Protein 6KUX (pdb70)

Structure (mmCIF, N/CA/C/O backbone):
data_6KUX
#
_entry.id   6KUX
#
_cell.length_a   71.170
_cell.length_b   71.790
_cell.length_c   284.310
_cell.angle_alpha   90.00
_cell.angle_beta   90.00
_cell.angle_gamma   90.00
#
_symmetry.space_group_name_H-M   'C 2 2 21'
#
loop_
_entity.id
_entity.type
_entity.pdbx_description
1 polymer 'alpha2A adrenergic receptor'
2 non-polymer (8~{a}~{R},12~{a}~{S},13~{a}~{S})-12-ethylsulfonyl-3-methoxy-5,6,8,8~{a},9,10,11,12~{a},13,13~{a}-decahydroisoquinolino[2,1-g][1,6]naphthyridine
3 non-polymer DI(HYDROXYETHYL)ETHER
4 non-polymer 'OLEIC ACID'
5 non-polymer 'CITRATE ANION'
#
loop_
_atom_site.group_PDB
_atom_site.id
_atom_site.type_symbol
_atom_site.label_atom_id
_atom_site.label_alt_id
_atom_site.label_comp_id
_atom_site.label_asym_id
_atom_site.label_entity_id
_atom_site.label_seq_id
_atom_site.pdbx_PDB_ins_code
_atom_site.Cartn_x
_atom_site.Cartn_y
_atom_site.Cartn_z
_atom_site.occupancy
_atom_site.B_iso_or_equiv
_atom_site.auth_seq_id
_atom_site.auth_comp_id
_atom_site.auth_asym_id
_atom_site.auth_atom_id
_atom_site.pdbx_PDB_model_num
ATOM 1 N N . SER A 1 10 ? 13.830 -14.629 -7.818 1.00 209.82 29 SER A N 1
ATOM 2 C CA . SER A 1 10 ? 12.480 -15.139 -7.605 1.00 206.18 29 SER A CA 1
ATOM 3 C C . SER A 1 10 ? 12.329 -16.540 -8.186 1.00 201.60 29 SER A C 1
ATOM 4 O O . SER A 1 10 ? 11.448 -17.299 -7.782 1.00 206.65 29 SER A O 1
ATOM 7 N N . LEU A 1 11 ? 13.193 -16.878 -9.138 1.00 188.57 30 LEU A N 1
ATOM 8 C CA . LEU A 1 11 ? 13.175 -18.176 -9.791 1.00 185.31 30 LEU A CA 1
ATOM 9 C C . LEU A 1 11 ? 14.457 -18.935 -9.476 1.00 196.71 30 LEU A C 1
ATOM 10 O O . LEU A 1 11 ? 15.489 -18.343 -9.145 1.00 197.80 30 LEU A O 1
ATOM 12 N N . GLN A 1 12 ? 14.377 -20.264 -9.580 1.00 202.95 31 GLN A N 1
ATOM 13 C CA . GLN A 1 12 ? 15.551 -21.100 -9.347 1.00 207.01 31 GLN A CA 1
ATOM 14 C C . GLN A 1 12 ? 16.647 -20.792 -10.359 1.00 202.19 31 GLN A C 1
ATOM 15 O O . GLN A 1 12 ? 17.820 -20.641 -9.997 1.00 203.36 31 GLN A O 1
ATOM 17 N N . VAL A 1 13 ? 16.284 -20.697 -11.634 1.00 203.05 32 VAL A N 1
ATOM 18 C CA . VAL A 1 13 ? 17.203 -20.260 -12.676 1.00 206.98 32 VAL A CA 1
ATOM 19 C C . VAL A 1 13 ? 16.596 -19.047 -13.364 1.00 216.15 32 VAL A C 1
ATOM 20 O O . VAL A 1 13 ? 15.374 -18.930 -13.487 1.00 203.65 32 VAL A O 1
ATOM 24 N N . THR A 1 14 ? 17.451 -18.129 -13.780 1.00 232.68 33 THR A N 1
ATOM 25 C CA . THR A 1 14 ? 16.996 -16.861 -14.339 1.00 232.31 33 THR A CA 1
ATOM 26 C C . THR A 1 14 ? 17.607 -16.554 -15.698 1.00 219.49 33 THR A C 1
ATOM 27 O O . THR A 1 14 ? 16.911 -16.025 -16.570 1.00 222.65 33 THR A O 1
ATOM 31 N N . LEU A 1 15 ? 18.883 -16.888 -15.908 1.00 195.92 34 LEU A N 1
ATOM 32 C CA . LEU A 1 15 ? 19.536 -16.576 -17.176 1.00 190.91 34 LEU A CA 1
ATOM 33 C C . LEU A 1 15 ? 18.864 -17.277 -18.349 1.00 207.94 34 LEU A C 1
ATOM 34 O O . LEU A 1 15 ? 18.913 -16.778 -19.479 1.00 201.05 34 LEU A O 1
ATOM 36 N N . THR A 1 16 ? 18.232 -18.429 -18.107 1.00 227.43 35 THR A N 1
ATOM 37 C CA . THR A 1 16 ? 17.565 -19.145 -19.190 1.00 229.13 35 THR A CA 1
ATOM 38 C C . THR A 1 16 ? 16.345 -18.380 -19.689 1.00 222.87 35 THR A C 1
ATOM 39 O O . THR A 1 16 ? 16.109 -18.296 -20.900 1.00 220.18 35 THR A O 1
ATOM 43 N N . LEU A 1 17 ? 15.564 -17.809 -18.770 1.00 221.45 36 LEU A N 1
ATOM 44 C CA . LEU A 1 17 ? 14.338 -17.124 -19.164 1.00 211.47 36 LEU A CA 1
ATOM 45 C C . LEU A 1 17 ? 14.635 -15.811 -19.879 1.00 202.91 36 LEU A C 1
ATOM 46 O O . LEU A 1 17 ? 13.956 -15.464 -20.852 1.00 202.08 36 LEU A O 1
ATOM 51 N N . VAL A 1 18 ? 15.641 -15.066 -19.413 1.00 189.09 37 VAL A N 1
ATOM 52 C CA . VAL A 1 18 ? 15.959 -13.794 -20.054 1.00 173.93 37 VAL A CA 1
ATOM 53 C C . VAL A 1 18 ? 16.596 -14.022 -21.421 1.00 180.63 37 VAL A C 1
ATOM 54 O O . VAL A 1 18 ? 16.399 -13.224 -22.346 1.00 178.28 37 VAL A O 1
ATOM 58 N N . CYS A 1 19 ? 17.355 -15.110 -21.580 1.00 184.59 38 CYS A N 1
ATOM 59 C CA . CYS A 1 19 ? 17.873 -15.455 -22.900 1.00 182.09 38 CYS A CA 1
ATOM 60 C C . CYS A 1 19 ? 16.748 -15.899 -23.826 1.00 171.00 38 CYS A C 1
ATOM 61 O O . CYS A 1 19 ? 16.790 -15.635 -25.034 1.00 176.59 38 CYS A O 1
ATOM 64 N N . LEU A 1 20 ? 15.739 -16.578 -23.278 1.00 162.19 39 LEU A N 1
ATOM 65 C CA . LEU A 1 20 ? 14.562 -16.930 -24.066 1.00 161.36 39 LEU A CA 1
ATOM 66 C C . LEU A 1 20 ? 13.849 -15.676 -24.555 1.00 158.28 39 LEU A C 1
ATOM 67 O O . LEU A 1 20 ? 13.496 -15.566 -25.736 1.00 154.09 39 LEU A O 1
ATOM 72 N N . ALA A 1 21 ? 13.635 -14.711 -23.656 1.00 152.03 40 ALA A N 1
ATOM 73 C CA . ALA A 1 21 ? 12.922 -13.494 -24.028 1.00 148.44 40 ALA A CA 1
ATOM 74 C C . ALA A 1 21 ? 13.722 -12.660 -25.022 1.00 152.29 40 ALA A C 1
ATOM 75 O O . ALA A 1 21 ? 13.150 -12.071 -25.946 1.00 162.77 40 ALA A O 1
ATOM 77 N N . GLY A 1 22 ? 15.043 -12.591 -24.845 1.00 161.29 41 GLY A N 1
ATOM 78 C CA . GLY A 1 22 ? 15.870 -11.900 -25.821 1.00 180.17 41 GLY A CA 1
ATOM 79 C C . GLY A 1 22 ? 15.864 -12.591 -27.171 1.00 193.02 41 GLY A C 1
ATOM 80 O O . GLY A 1 22 ? 15.874 -11.933 -28.216 1.00 188.64 41 GLY A O 1
ATOM 81 N N . LEU A 1 23 ? 15.854 -13.926 -27.167 1.00 195.78 42 LEU A N 1
ATOM 82 C CA . LEU A 1 23 ? 15.668 -14.680 -28.403 1.00 192.90 42 LEU A CA 1
ATOM 83 C C . LEU A 1 23 ? 14.343 -14.321 -29.065 1.00 190.54 42 LEU A C 1
ATOM 84 O O . LEU A 1 23 ? 14.275 -14.142 -30.287 1.00 197.03 42 LEU A O 1
ATOM 89 N N . LEU A 1 24 ? 13.278 -14.208 -28.269 1.00 174.84 43 LEU A N 1
ATOM 90 C CA . LEU A 1 24 ? 11.968 -13.866 -28.813 1.00 166.25 43 LEU A CA 1
ATOM 91 C C . LEU A 1 24 ? 11.945 -12.440 -29.348 1.00 164.92 43 LEU A C 1
ATOM 92 O O . LEU A 1 24 ? 11.373 -12.180 -30.414 1.00 161.29 43 LEU A O 1
ATOM 97 N N . MET A 1 25 ? 12.569 -11.504 -28.630 1.00 167.39 44 MET A N 1
ATOM 98 C CA . MET A 1 25 ? 12.597 -10.119 -29.089 1.00 172.06 44 MET A CA 1
ATOM 99 C C . MET A 1 25 ? 13.426 -9.975 -30.360 1.00 180.96 44 MET A C 1
ATOM 100 O O . MET A 1 25 ? 13.076 -9.192 -31.251 1.00 176.15 44 MET A O 1
ATOM 102 N N . LEU A 1 26 ? 14.529 -10.720 -30.462 1.00 190.18 45 LEU A N 1
ATOM 103 C CA . LEU A 1 26 ? 15.343 -10.666 -31.673 1.00 191.54 45 LEU A CA 1
ATOM 104 C C . LEU A 1 26 ? 14.578 -11.209 -32.874 1.00 178.98 45 LEU A C 1
ATOM 105 O O . LEU A 1 26 ? 14.645 -10.639 -33.969 1.00 179.33 45 LEU A O 1
ATOM 110 N N . LEU A 1 27 ? 13.842 -12.309 -32.686 1.00 166.07 46 LEU A N 1
ATOM 111 C CA . LEU A 1 27 ? 13.045 -12.866 -33.775 1.00 159.09 46 LEU A CA 1
ATOM 112 C C . LEU A 1 27 ? 11.978 -11.883 -34.238 1.00 146.79 46 LEU A C 1
ATOM 113 O O . LEU A 1 27 ? 11.740 -11.734 -35.443 1.00 137.65 46 LEU A O 1
ATOM 118 N N . THR A 1 28 ? 11.325 -11.202 -33.293 1.00 142.57 47 THR A N 1
ATOM 119 C CA . THR A 1 28 ? 10.281 -10.247 -33.653 1.00 143.03 47 THR A CA 1
ATOM 120 C C . THR A 1 28 ? 10.859 -9.061 -34.417 1.00 153.87 47 THR A C 1
ATOM 121 O O . THR A 1 28 ? 10.364 -8.697 -35.491 1.00 162.45 47 THR A O 1
ATOM 125 N N . VAL A 1 29 ? 11.915 -8.450 -33.876 1.00 146.87 48 VAL A N 1
ATOM 126 C CA . VAL A 1 29 ? 12.516 -7.284 -34.518 1.00 141.86 48 VAL A CA 1
ATOM 127 C C . VAL A 1 29 ? 13.060 -7.653 -35.892 1.00 135.30 48 VAL A C 1
ATOM 128 O O . VAL A 1 29 ? 12.815 -6.957 -36.883 1.00 134.38 48 VAL A O 1
ATOM 132 N N . PHE A 1 30 ? 13.797 -8.764 -35.971 1.00 148.59 49 PHE A N 1
ATOM 133 C CA . PHE A 1 30 ? 14.430 -9.154 -37.228 1.00 152.39 49 PHE A CA 1
ATOM 134 C C . PHE A 1 30 ? 13.391 -9.466 -38.297 1.00 147.45 49 PHE A C 1
ATOM 135 O O . PHE A 1 30 ? 13.499 -9.005 -39.439 1.00 149.31 49 PHE A O 1
ATOM 143 N N . GLY A 1 31 ? 12.370 -10.248 -37.943 1.00 140.18 50 GLY A N 1
ATOM 144 C CA . GLY A 1 31 ? 11.375 -10.635 -38.928 1.00 136.70 50 GLY A CA 1
ATOM 145 C C . GLY A 1 31 ? 10.526 -9.470 -39.399 1.00 135.76 50 GLY A C 1
ATOM 146 O O . GLY A 1 31 ? 10.253 -9.335 -40.596 1.00 125.04 50 GLY A O 1
ATOM 147 N N . ASN A 1 32 ? 10.109 -8.606 -38.472 1.00 137.75 51 ASN A N 1
ATOM 148 C CA . ASN A 1 32 ? 9.214 -7.512 -38.839 1.00 133.46 51 ASN A CA 1
ATOM 149 C C . ASN A 1 32 ? 9.952 -6.405 -39.584 1.00 141.62 51 ASN A C 1
ATOM 150 O O . ASN A 1 32 ? 9.397 -5.800 -40.509 1.00 145.67 51 ASN A O 1
ATOM 155 N N . VAL A 1 33 ? 11.199 -6.117 -39.200 1.00 144.71 52 VAL A N 1
ATOM 156 C CA . VAL A 1 33 ? 11.966 -5.127 -39.950 1.00 142.98 52 VAL A CA 1
ATOM 157 C C . VAL A 1 33 ? 12.309 -5.666 -41.331 1.00 143.34 52 VAL A C 1
ATOM 158 O O . VAL A 1 33 ? 12.483 -4.895 -42.282 1.00 151.77 52 VAL A O 1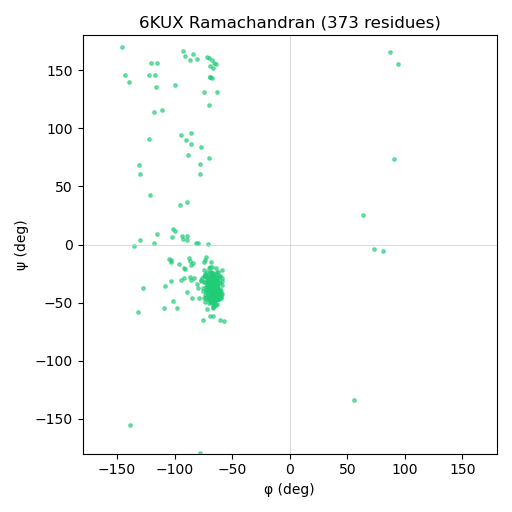
ATOM 162 N N . LEU A 1 34 ? 12.405 -6.991 -41.468 1.00 134.19 53 LEU A N 1
ATOM 163 C CA . LEU A 1 34 ? 12.613 -7.584 -42.783 1.00 130.76 53 LEU A CA 1
ATOM 164 C C . LEU A 1 34 ? 11.353 -7.478 -43.630 1.00 126.69 53 LEU A C 1
ATOM 165 O O . LEU A 1 34 ? 11.430 -7.282 -44.848 1.00 126.92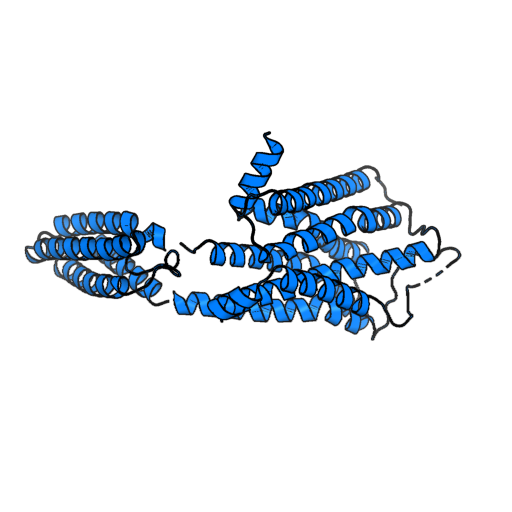 53 LEU A O 1
ATOM 170 N N . VAL A 1 35 ? 10.183 -7.599 -42.998 1.00 143.62 54 VAL A N 1
ATOM 171 C CA . VAL A 1 35 ? 8.922 -7.422 -43.715 1.00 157.10 54 VAL A CA 1
ATOM 172 C C . VAL A 1 35 ? 8.788 -5.983 -44.199 1.00 148.70 54 VAL A C 1
ATOM 173 O O . VAL A 1 35 ? 8.407 -5.729 -45.348 1.00 157.64 54 VAL A O 1
ATOM 177 N N . ILE A 1 36 ? 9.109 -5.021 -43.331 1.00 125.30 55 ILE A N 1
ATOM 178 C CA . ILE A 1 36 ? 8.965 -3.611 -43.687 1.00 124.21 55 ILE A CA 1
ATOM 179 C C . ILE A 1 36 ? 9.902 -3.251 -44.833 1.00 127.35 55 ILE A C 1
ATOM 180 O O . ILE A 1 36 ? 9.508 -2.582 -45.796 1.00 128.30 55 ILE A O 1
ATOM 185 N N . ILE A 1 37 ? 11.160 -3.690 -44.746 1.00 130.45 56 ILE A N 1
ATOM 186 C CA . ILE A 1 37 ? 12.120 -3.404 -45.809 1.00 133.89 56 ILE A CA 1
ATOM 187 C C . ILE A 1 37 ? 11.698 -4.083 -47.106 1.00 131.64 56 ILE A C 1
ATOM 188 O O . ILE A 1 37 ? 11.778 -3.489 -48.188 1.00 132.99 56 ILE A O 1
ATOM 193 N N . ALA A 1 38 ? 11.225 -5.329 -47.019 1.00 128.41 57 ALA A N 1
ATOM 194 C CA . ALA A 1 38 ? 10.829 -6.053 -48.223 1.00 126.40 57 ALA A CA 1
ATOM 195 C C . ALA A 1 38 ? 9.643 -5.387 -48.911 1.00 134.89 57 ALA A C 1
ATOM 196 O O . ALA A 1 38 ? 9.547 -5.394 -50.144 1.00 129.83 57 ALA A O 1
ATOM 198 N N . VAL A 1 39 ? 8.732 -4.801 -48.132 1.00 136.24 58 VAL A N 1
ATOM 199 C CA . VAL A 1 39 ? 7.553 -4.171 -48.720 1.00 134.25 58 VAL A CA 1
ATOM 200 C C . VAL A 1 39 ? 7.920 -2.842 -49.370 1.00 151.17 58 VAL A C 1
ATOM 201 O O . VAL A 1 39 ? 7.427 -2.509 -50.455 1.00 143.25 58 VAL A O 1
ATOM 205 N N . PHE A 1 40 ? 8.800 -2.071 -48.732 1.00 170.22 59 PHE A N 1
ATOM 206 C CA . PHE A 1 40 ? 9.101 -0.720 -49.186 1.00 188.85 59 PHE A CA 1
ATOM 207 C C . PHE A 1 40 ? 10.186 -0.653 -50.254 1.00 199.29 59 PHE A C 1
ATOM 208 O O . PHE A 1 40 ? 10.292 0.371 -50.938 1.00 203.23 59 PHE A O 1
ATOM 216 N N . THR A 1 41 ? 10.991 -1.702 -50.421 1.00 195.03 60 THR A N 1
ATOM 217 C CA . THR A 1 41 ? 12.116 -1.645 -51.347 1.00 186.38 60 THR A CA 1
ATOM 218 C C . THR A 1 41 ? 11.813 -2.225 -52.721 1.00 183.54 60 THR A C 1
ATOM 219 O O . THR A 1 41 ? 12.560 -1.948 -53.667 1.00 186.94 60 THR A O 1
ATOM 223 N N . SER A 1 42 ? 10.749 -3.010 -52.858 1.00 178.57 61 SER A N 1
ATOM 224 C CA . SER A 1 42 ? 10.459 -3.656 -54.130 1.00 178.93 61 SER A CA 1
ATOM 225 C C . SER A 1 42 ? 10.036 -2.630 -55.173 1.00 205.13 61 SER A C 1
ATOM 226 O O . SER A 1 42 ? 9.357 -1.647 -54.865 1.00 202.03 61 SER A O 1
ATOM 229 N N . ARG A 1 43 ? 10.444 -2.867 -56.420 1.00 235.82 62 ARG A N 1
ATOM 230 C CA . ARG A 1 43 ? 10.162 -1.945 -57.522 1.00 249.31 62 ARG A CA 1
ATOM 231 C C . ARG A 1 43 ? 8.787 -2.279 -58.086 1.00 252.16 62 ARG A C 1
ATOM 232 O O . ARG A 1 43 ? 8.654 -3.041 -59.040 1.00 255.87 62 ARG A O 1
ATOM 234 N N . ALA A 1 44 ? 7.754 -1.690 -57.482 1.00 244.36 63 ALA A N 1
ATOM 235 C CA . ALA A 1 44 ? 6.370 -1.848 -57.922 1.00 233.92 63 ALA A CA 1
ATOM 236 C C . ALA A 1 44 ? 5.888 -3.289 -57.790 1.00 227.54 63 ALA A C 1
ATOM 237 O O . ALA A 1 44 ? 4.980 -3.712 -58.511 1.00 236.44 63 ALA A O 1
ATOM 239 N N . LEU A 1 45 ? 6.496 -4.055 -56.881 1.00 211.56 64 LEU A N 1
ATOM 240 C CA . LEU A 1 45 ? 6.033 -5.403 -56.584 1.00 190.25 64 LEU A CA 1
ATOM 241 C C . LEU A 1 45 ? 5.024 -5.444 -55.446 1.00 162.59 64 LEU A C 1
ATOM 242 O O . LEU A 1 45 ? 4.271 -6.419 -55.341 1.00 155.87 64 LEU A O 1
ATOM 247 N N . LYS A 1 46 ? 4.989 -4.419 -54.598 1.00 125.88 65 LYS A N 1
ATOM 248 C CA . LYS A 1 46 ? 4.063 -4.356 -53.477 1.00 122.64 65 LYS A CA 1
ATOM 249 C C . LYS A 1 46 ? 3.107 -3.184 -53.651 1.00 130.53 65 LYS A C 1
ATOM 250 O O . LYS A 1 46 ? 3.521 -2.075 -54.009 1.00 114.44 65 LYS A O 1
ATOM 256 N N . ALA A 1 47 ? 1.822 -3.439 -53.391 1.00 130.83 66 ALA A N 1
ATOM 257 C CA . ALA A 1 47 ? 0.729 -2.506 -53.597 1.00 117.41 66 ALA A CA 1
ATOM 258 C C . ALA A 1 47 ? 0.476 -1.681 -52.339 1.00 124.93 66 ALA A C 1
ATOM 259 O O . ALA A 1 47 ? 0.931 -2.041 -51.248 1.00 131.98 66 ALA A O 1
ATOM 261 N N . PRO A 1 48 ? -0.231 -0.551 -52.461 1.00 131.06 67 PRO A N 1
ATOM 262 C CA . PRO A 1 48 ? -0.617 0.202 -51.255 1.00 136.94 67 PRO A CA 1
ATOM 263 C C . PRO A 1 48 ? -1.463 -0.598 -50.283 1.00 128.80 67 PRO A C 1
ATOM 264 O O . PRO A 1 48 ? -1.510 -0.247 -49.099 1.00 124.27 67 PRO A O 1
ATOM 268 N N . GLN A 1 49 ? -2.138 -1.656 -50.740 1.00 142.87 68 GLN A N 1
ATOM 269 C CA . GLN A 1 49 ? -2.923 -2.482 -49.831 1.00 143.15 68 GLN A CA 1
ATOM 270 C C . GLN A 1 49 ? -2.045 -3.264 -48.863 1.00 130.79 68 GLN A C 1
ATOM 271 O O . GLN A 1 49 ? -2.553 -3.782 -47.863 1.00 131.43 68 GLN A O 1
ATOM 277 N N . ASN A 1 50 ? -0.745 -3.353 -49.133 1.00 105.26 69 ASN A N 1
ATOM 278 C CA . ASN A 1 50 ? 0.211 -3.957 -48.214 1.00 104.32 69 ASN A CA 1
ATOM 279 C C . ASN A 1 50 ? 0.789 -2.956 -47.220 1.00 112.35 69 ASN A C 1
ATOM 280 O O . ASN A 1 50 ? 1.665 -3.325 -46.430 1.00 112.29 69 ASN A O 1
ATOM 285 N N . LEU A 1 51 ? 0.322 -1.703 -47.239 1.00 121.23 70 LEU A N 1
ATOM 286 C CA . LEU A 1 51 ? 0.773 -0.729 -46.249 1.00 132.72 70 LEU A CA 1
ATOM 287 C C . LEU A 1 51 ? 0.378 -1.146 -44.839 1.00 129.53 70 LEU A C 1
ATOM 288 O O . LEU A 1 51 ? 1.102 -0.855 -43.878 1.00 127.94 70 LEU A O 1
ATOM 293 N N . PHE A 1 52 ? -0.760 -1.830 -44.697 1.00 132.05 71 PHE A N 1
ATOM 294 C CA . PHE A 1 52 ? -1.151 -2.348 -43.390 1.00 122.39 71 PHE A CA 1
ATOM 295 C C . PHE A 1 52 ? -0.123 -3.336 -42.860 1.00 125.37 71 PHE A C 1
ATOM 296 O O . PHE A 1 52 ? 0.089 -3.424 -41.642 1.00 133.26 71 PHE A O 1
ATOM 304 N N . LEU A 1 53 ? 0.536 -4.076 -43.755 1.00 109.67 72 LEU A N 1
ATOM 305 C CA . LEU A 1 53 ? 1.482 -5.092 -43.311 1.00 107.28 72 LEU A CA 1
ATOM 306 C C . LEU A 1 53 ? 2.681 -4.478 -42.603 1.00 132.18 72 LEU A C 1
ATOM 307 O O . LEU A 1 53 ? 3.284 -5.124 -41.739 1.00 130.00 72 LEU A O 1
ATOM 312 N N . VAL A 1 54 ? 3.049 -3.245 -42.956 1.00 145.94 73 VAL A N 1
ATOM 313 C CA . VAL A 1 54 ? 4.166 -2.602 -42.271 1.00 151.76 73 VAL A CA 1
ATOM 314 C C . VAL A 1 54 ? 3.702 -1.957 -40.969 1.00 134.86 73 VAL A C 1
ATOM 315 O O . VAL A 1 54 ? 4.484 -1.848 -40.017 1.00 137.65 73 VAL A O 1
ATOM 319 N N . SER A 1 55 ? 2.437 -1.531 -40.898 1.00 115.25 74 SER A N 1
ATOM 320 C CA . SER A 1 55 ? 1.907 -0.989 -39.652 1.00 112.85 74 SER A CA 1
ATOM 321 C C . SER A 1 55 ? 1.743 -2.090 -38.616 1.00 116.70 74 SER A C 1
ATOM 322 O O . SER A 1 55 ? 2.142 -1.931 -37.456 1.00 119.14 74 SER A O 1
ATOM 325 N N . LEU A 1 56 ? 1.148 -3.216 -39.020 1.00 116.74 75 LEU A N 1
ATOM 326 C CA . LEU A 1 56 ? 1.100 -4.381 -38.146 1.00 107.23 75 LEU A CA 1
ATOM 327 C C . LEU A 1 56 ? 2.501 -4.838 -37.765 1.00 111.49 75 LEU A C 1
ATOM 328 O O . LEU A 1 56 ? 2.720 -5.293 -36.636 1.00 115.58 75 LEU A O 1
ATOM 333 N N . ALA A 1 57 ? 3.462 -4.707 -38.683 1.00 110.75 76 ALA A N 1
ATOM 334 C CA . ALA A 1 57 ? 4.843 -5.060 -38.372 1.00 116.24 76 ALA A CA 1
ATOM 335 C C . ALA A 1 57 ? 5.477 -4.039 -37.435 1.00 122.58 76 ALA A C 1
ATOM 336 O O . ALA A 1 57 ? 6.155 -4.406 -36.467 1.00 118.76 76 ALA A O 1
ATOM 338 N N . SER A 1 58 ? 5.273 -2.746 -37.709 1.00 131.90 77 SER A N 1
ATOM 339 C CA . SER A 1 58 ? 5.822 -1.714 -36.836 1.00 138.11 77 SER A CA 1
ATOM 340 C C . SER A 1 58 ? 5.240 -1.805 -35.432 1.00 139.94 77 SER A C 1
ATOM 341 O O . SER A 1 58 ? 5.895 -1.412 -34.461 1.00 147.87 77 SER A O 1
ATOM 344 N N . ALA A 1 59 ? 4.015 -2.319 -35.304 1.00 132.05 78 ALA A N 1
ATOM 345 C CA . ALA A 1 59 ? 3.444 -2.545 -33.981 1.00 124.31 78 ALA A CA 1
ATOM 346 C C . ALA A 1 59 ? 4.120 -3.719 -33.283 1.00 126.50 78 ALA A C 1
ATOM 347 O O . ALA A 1 59 ? 4.350 -3.675 -32.068 1.00 132.61 78 ALA A O 1
ATOM 349 N N . ASP A 1 60 ? 4.454 -4.772 -34.037 1.00 124.33 79 ASP A N 1
ATOM 350 C CA . ASP A 1 60 ? 5.119 -5.928 -33.444 1.00 132.99 79 ASP A CA 1
ATOM 351 C C . ASP A 1 60 ? 6.503 -5.560 -32.926 1.00 133.27 79 ASP A C 1
ATOM 352 O O . ASP A 1 60 ? 6.904 -5.998 -31.840 1.00 128.56 79 ASP A O 1
ATOM 357 N N . ILE A 1 61 ? 7.257 -4.769 -33.695 1.00 123.20 80 ILE A N 1
ATOM 358 C CA . ILE A 1 61 ? 8.549 -4.290 -33.212 1.00 127.44 80 ILE A CA 1
ATOM 359 C C . ILE A 1 61 ? 8.362 -3.438 -31.964 1.00 143.92 80 ILE A C 1
ATOM 360 O O . ILE A 1 61 ? 9.120 -3.554 -30.993 1.00 152.72 80 ILE A O 1
ATOM 365 N N . LEU A 1 62 ? 7.335 -2.585 -31.962 1.00 135.50 81 LEU A N 1
ATOM 366 C CA . LEU A 1 62 ? 7.067 -1.746 -30.799 1.00 129.36 81 LEU A CA 1
ATOM 367 C C . LEU A 1 62 ? 6.690 -2.574 -29.576 1.00 128.56 81 LEU A C 1
ATOM 368 O O . LEU A 1 62 ? 6.892 -2.126 -28.443 1.00 130.92 81 LEU A O 1
ATOM 373 N N . VAL A 1 63 ? 6.146 -3.780 -29.778 1.00 137.93 82 VAL A N 1
ATOM 374 C CA . VAL A 1 63 ? 5.784 -4.643 -28.653 1.00 137.45 82 VAL A CA 1
ATOM 375 C C . VAL A 1 63 ? 6.951 -5.499 -28.181 1.00 133.48 82 VAL A C 1
ATOM 376 O O . VAL A 1 63 ? 6.888 -6.064 -27.078 1.00 128.44 82 VAL A O 1
ATOM 380 N N . ALA A 1 64 ? 8.021 -5.596 -28.969 1.00 129.15 83 ALA A N 1
ATOM 381 C CA . ALA A 1 64 ? 9.211 -6.354 -28.607 1.00 132.03 83 ALA A CA 1
ATOM 382 C C . ALA A 1 64 ? 10.267 -5.524 -27.892 1.00 142.82 83 ALA A C 1
ATOM 383 O O . ALA A 1 64 ? 11.038 -6.076 -27.099 1.00 148.07 83 ALA A O 1
ATOM 385 N N . THR A 1 65 ? 10.337 -4.219 -28.154 1.00 149.49 84 THR A N 1
ATOM 386 C CA . THR A 1 65 ? 11.342 -3.376 -27.523 1.00 164.86 84 THR A CA 1
ATOM 387 C C . THR A 1 65 ? 10.784 -2.524 -26.397 1.00 164.03 84 THR A C 1
ATOM 388 O O . THR A 1 65 ? 11.565 -1.964 -25.618 1.00 162.07 84 THR A O 1
ATOM 392 N N . LEU A 1 66 ? 9.459 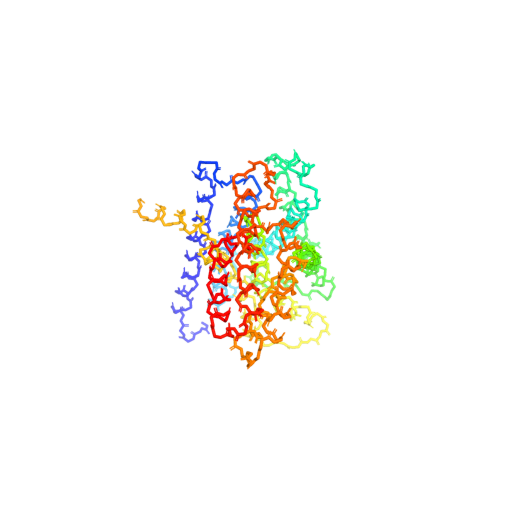-2.424 -26.286 1.00 157.74 85 LEU A N 1
ATOM 393 C CA . LEU A 1 66 ? 8.835 -1.504 -25.348 1.00 140.27 85 LEU A CA 1
ATOM 394 C C . LEU A 1 66 ? 7.764 -2.165 -24.489 1.00 141.46 85 LEU A C 1
ATOM 395 O O . LEU A 1 66 ? 7.103 -1.467 -23.712 1.00 138.50 85 LEU A O 1
ATOM 400 N N . VAL A 1 67 ? 7.561 -3.478 -24.605 1.00 162.34 86 VAL A N 1
ATOM 401 C CA . VAL A 1 67 ? 6.487 -4.139 -23.870 1.00 172.38 86 VAL A CA 1
ATOM 402 C C . VAL A 1 67 ? 6.994 -5.397 -23.174 1.00 180.40 86 VAL A C 1
ATOM 403 O O . VAL A 1 67 ? 6.884 -5.524 -21.949 1.00 187.30 86 VAL A O 1
ATOM 407 N N . ILE A 1 68 ? 7.546 -6.335 -23.939 1.00 178.00 87 ILE A N 1
ATOM 408 C CA . ILE A 1 68 ? 7.963 -7.624 -23.385 1.00 171.74 87 ILE A CA 1
ATOM 409 C C . ILE A 1 68 ? 9.184 -7.510 -22.468 1.00 168.93 87 ILE A C 1
ATOM 410 O O . ILE A 1 68 ? 9.281 -8.303 -21.519 1.00 181.08 87 ILE A O 1
ATOM 415 N N . PRO A 1 69 ? 10.129 -6.571 -22.655 1.00 154.86 88 PRO A N 1
ATOM 416 C CA . PRO A 1 69 ? 11.237 -6.514 -21.684 1.00 162.41 88 PRO A CA 1
ATOM 417 C C . PRO A 1 69 ? 10.791 -6.095 -20.295 1.00 167.30 88 PRO A C 1
ATOM 418 O O . PRO A 1 69 ? 11.297 -6.632 -19.301 1.00 161.37 88 PRO A O 1
ATOM 422 N N . PHE A 1 70 ? 9.857 -5.145 -20.194 1.00 166.35 89 PHE A N 1
ATOM 423 C CA . PHE A 1 70 ? 9.365 -4.735 -18.882 1.00 172.99 89 PHE A CA 1
ATOM 424 C C . PHE A 1 70 ? 8.626 -5.874 -18.191 1.00 182.25 89 PHE A C 1
ATOM 425 O O . PHE A 1 70 ? 8.775 -6.078 -16.981 1.00 199.71 89 PHE A O 1
ATOM 433 N N . SER A 1 71 ? 7.819 -6.625 -18.945 1.00 171.71 90 SER A N 1
ATOM 434 C CA . SER A 1 71 ? 7.119 -7.770 -18.369 1.00 168.68 90 SER A CA 1
ATOM 435 C C . SER A 1 71 ? 8.098 -8.859 -17.953 1.00 165.03 90 SER A C 1
ATOM 436 O O . SER A 1 71 ? 7.892 -9.532 -16.937 1.00 158.99 90 SER A O 1
ATOM 439 N N . LEU A 1 72 ? 9.161 -9.054 -18.737 1.00 163.49 91 LEU A N 1
ATOM 440 C CA . LEU A 1 72 ? 10.206 -9.996 -18.354 1.00 170.92 91 LEU A CA 1
ATOM 441 C C . LEU A 1 72 ? 10.832 -9.596 -17.024 1.00 184.61 91 LEU A C 1
ATOM 442 O O . LEU A 1 72 ? 11.020 -10.435 -16.137 1.00 181.13 91 LEU A O 1
ATOM 447 N N . ALA A 1 73 ? 11.160 -8.312 -16.869 1.00 195.77 92 ALA A N 1
ATOM 448 C CA . ALA A 1 73 ? 11.759 -7.845 -15.624 1.00 198.69 92 ALA A CA 1
ATOM 449 C C . ALA A 1 73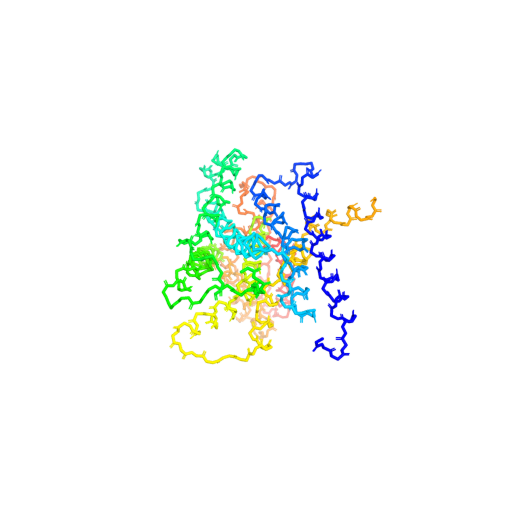 ? 10.805 -8.030 -14.451 1.00 184.98 92 ALA A C 1
ATOM 450 O O . ALA A 1 73 ? 11.200 -8.512 -13.385 1.00 194.09 92 ALA A O 1
ATOM 452 N N . ASN A 1 74 ? 9.533 -7.667 -14.636 1.00 166.02 93 ASN A N 1
ATOM 453 C CA . ASN A 1 74 ? 8.538 -7.845 -13.583 1.00 169.40 93 ASN A CA 1
ATOM 454 C C . ASN A 1 74 ? 8.315 -9.312 -13.236 1.00 166.67 93 ASN A C 1
ATOM 455 O O . ASN A 1 74 ? 7.819 -9.608 -12.143 1.00 166.91 93 ASN A O 1
ATOM 460 N N . GLU A 1 75 ? 8.676 -10.231 -14.132 1.00 155.11 94 GLU A N 1
ATOM 461 C CA . GLU A 1 75 ? 8.509 -11.659 -13.892 1.00 155.81 94 GLU A CA 1
ATOM 462 C C . GLU A 1 75 ? 9.677 -12.274 -13.133 1.00 166.45 94 GLU A C 1
ATOM 463 O O . GLU A 1 75 ? 9.476 -13.239 -12.384 1.00 164.44 94 GLU A O 1
ATOM 469 N N . VAL A 1 76 ? 10.886 -11.746 -13.296 1.00 185.56 95 VAL A N 1
ATOM 470 C CA . VAL A 1 76 ? 12.077 -12.327 -12.677 1.00 199.85 95 VAL A CA 1
ATOM 471 C C . VAL A 1 76 ? 12.507 -11.555 -11.434 1.00 214.59 95 VAL A C 1
ATOM 472 O O . VAL A 1 76 ? 12.752 -12.148 -10.383 1.00 217.13 95 VAL A O 1
ATOM 476 N N . MET A 1 77 ? 12.604 -10.230 -11.526 1.00 221.06 96 MET A N 1
ATOM 477 C CA . MET A 1 77 ? 13.072 -9.418 -10.412 1.00 223.12 96 MET A CA 1
ATOM 478 C C . MET A 1 77 ? 11.932 -8.885 -9.554 1.00 229.90 96 MET A C 1
ATOM 479 O O . MET A 1 77 ? 12.176 -8.089 -8.641 1.00 248.31 96 MET A O 1
ATOM 484 N N . GLY A 1 78 ? 10.702 -9.320 -9.812 1.00 221.81 97 GLY A N 1
ATOM 485 C CA . GLY A 1 78 ? 9.546 -8.785 -9.129 1.00 223.07 97 GLY A CA 1
ATOM 486 C C . GLY A 1 78 ? 9.003 -7.558 -9.834 1.00 226.23 97 GLY A C 1
ATOM 487 O O . GLY A 1 78 ? 9.646 -6.946 -10.687 1.00 214.59 97 GLY A O 1
ATOM 488 N N . TYR A 1 79 ? 7.781 -7.183 -9.461 1.00 238.82 98 TYR A N 1
ATOM 489 C CA . TYR A 1 79 ? 7.103 -6.062 -10.111 1.00 243.37 98 TYR A CA 1
ATOM 490 C C . TYR A 1 79 ? 7.645 -4.728 -9.591 1.00 242.39 98 TYR A C 1
ATOM 491 O O . TYR A 1 79 ? 6.931 -3.902 -9.026 1.00 253.78 98 TYR A O 1
ATOM 493 N N . TRP A 1 80 ? 8.947 -4.524 -9.802 1.00 226.45 99 TRP A N 1
ATOM 494 C CA . TRP A 1 80 ? 9.614 -3.296 -9.372 1.00 214.95 99 TRP A CA 1
ATOM 495 C C . TRP A 1 80 ? 9.499 -2.260 -10.485 1.00 189.29 99 TRP A C 1
ATOM 496 O O . TRP A 1 80 ? 10.442 -1.982 -11.229 1.00 185.03 99 TRP A O 1
ATOM 498 N N . TYR A 1 81 ? 8.310 -1.675 -10.588 1.00 166.08 100 TYR A N 1
ATOM 499 C CA . TYR A 1 81 ? 8.085 -0.602 -11.546 1.00 164.18 100 TYR A CA 1
ATOM 500 C C . TYR A 1 81 ? 8.751 0.675 -11.056 1.00 168.37 100 TYR A C 1
ATOM 501 O O . TYR A 1 81 ? 8.572 1.073 -9.901 1.00 171.14 100 TYR A O 1
ATOM 503 N N . PHE A 1 82 ? 9.515 1.326 -11.931 1.00 170.10 101 PHE A N 1
ATOM 504 C CA . PHE A 1 82 ? 10.244 2.530 -11.539 1.00 186.92 101 PHE A CA 1
ATOM 505 C C . PHE A 1 82 ? 9.390 3.740 -11.897 1.00 186.40 101 PHE A C 1
ATOM 506 O O . PHE A 1 82 ? 9.422 4.247 -13.022 1.00 178.05 101 PHE A O 1
ATOM 514 N N . GLY A 1 83 ? 8.619 4.209 -10.923 1.00 190.12 102 GLY A N 1
ATOM 515 C CA . GLY A 1 83 ? 7.723 5.339 -11.100 1.00 189.55 102 GLY A CA 1
ATOM 516 C C . GLY A 1 83 ? 6.319 4.910 -11.464 1.00 177.38 102 GLY A C 1
ATOM 517 O O . GLY A 1 83 ? 6.082 3.828 -11.997 1.00 169.55 102 GLY A O 1
ATOM 518 N N . LYS A 1 84 ? 5.361 5.784 -11.151 1.00 170.69 103 LYS A N 1
ATOM 519 C CA . LYS A 1 84 ? 3.982 5.516 -11.538 1.00 166.87 103 LYS A CA 1
ATOM 520 C C . LYS A 1 84 ? 3.805 5.660 -13.042 1.00 170.35 103 LYS A C 1
ATOM 521 O O . LYS A 1 84 ? 2.993 4.947 -13.646 1.00 181.19 103 LYS A O 1
ATOM 527 N N . ALA A 1 85 ? 4.570 6.556 -13.667 1.00 169.44 104 ALA A N 1
ATOM 528 C CA . ALA A 1 85 ? 4.517 6.680 -15.120 1.00 167.36 104 ALA A CA 1
ATOM 529 C C . ALA A 1 85 ? 4.988 5.407 -15.808 1.00 168.47 104 ALA A C 1
ATOM 530 O O . ALA A 1 85 ? 4.626 5.153 -16.963 1.00 158.84 104 ALA A O 1
ATOM 532 N N . TRP A 1 86 ? 5.790 4.600 -15.123 1.00 187.31 105 TRP A N 1
ATOM 533 C CA . TRP A 1 86 ? 6.215 3.320 -15.665 1.00 186.78 105 TRP A CA 1
ATOM 534 C C . TRP A 1 86 ? 5.000 2.459 -16.000 1.00 180.52 105 TRP A C 1
ATOM 535 O O . TRP A 1 86 ? 4.736 2.194 -17.174 1.00 178.72 105 TRP A O 1
ATOM 537 N N . CYS A 1 87 ? 4.233 2.059 -14.979 1.00 184.07 106 CYS A N 1
ATOM 538 C CA . CYS A 1 87 ? 3.041 1.248 -15.222 1.00 184.92 106 CYS A CA 1
ATOM 539 C C . CYS A 1 87 ? 2.049 1.957 -16.134 1.00 182.14 106 CYS A C 1
ATOM 540 O O . CYS A 1 87 ? 1.317 1.300 -16.886 1.00 189.82 106 CYS A O 1
ATOM 543 N N . GLU A 1 88 ? 1.999 3.285 -16.074 1.00 168.12 107 GLU A N 1
ATOM 544 C CA . GLU A 1 88 ? 1.060 4.053 -16.881 1.00 166.76 107 GLU A CA 1
ATOM 545 C C . GLU A 1 88 ? 1.290 3.823 -18.370 1.00 164.04 107 GLU A C 1
ATOM 546 O O . GLU A 1 88 ? 0.427 3.265 -19.056 1.00 171.42 107 GLU A O 1
ATOM 548 N N . ILE A 1 89 ? 2.451 4.243 -18.877 1.00 150.17 108 ILE A N 1
ATOM 549 C CA . ILE A 1 89 ? 2.737 4.084 -20.300 1.00 148.55 108 ILE A CA 1
ATOM 550 C C . ILE A 1 89 ? 2.933 2.615 -20.654 1.00 153.36 108 ILE A C 1
ATOM 551 O O . ILE A 1 89 ? 2.701 2.211 -21.801 1.00 146.47 108 ILE A O 1
ATOM 556 N N . TYR A 1 90 ? 3.362 1.797 -19.690 1.00 162.93 109 TYR A N 1
ATOM 557 C CA . TYR A 1 90 ? 3.593 0.379 -19.959 1.00 162.24 109 TYR A CA 1
ATOM 558 C C . TYR A 1 90 ? 2.282 -0.339 -20.262 1.00 159.39 109 TYR A C 1
ATOM 559 O O . TYR A 1 90 ? 2.142 -0.987 -21.305 1.00 159.35 109 TYR A O 1
ATOM 568 N N . LEU A 1 91 ? 1.300 -0.218 -19.369 1.00 165.66 110 LEU A N 1
ATOM 569 C CA . LEU A 1 91 ? 0.004 -0.844 -19.613 1.00 163.67 110 LEU A CA 1
ATOM 570 C C . LEU A 1 91 ? -0.728 -0.182 -20.776 1.00 162.52 110 LEU A C 1
ATOM 571 O O . LEU A 1 91 ? -1.475 -0.851 -21.503 1.00 177.15 110 LEU A O 1
ATOM 573 N N . ALA A 1 92 ? -0.509 1.118 -20.982 1.00 136.58 111 ALA A N 1
ATOM 574 C CA . ALA A 1 92 ? -1.203 1.817 -22.062 1.00 135.63 111 ALA A CA 1
ATOM 575 C C . ALA A 1 92 ? -0.760 1.303 -23.428 1.00 132.54 111 ALA A C 1
ATOM 576 O O . ALA A 1 92 ? -1.588 0.919 -24.265 1.00 129.98 111 ALA A O 1
ATOM 578 N N . LEU A 1 93 ? 0.553 1.278 -23.667 1.00 130.47 112 LEU A N 1
ATOM 579 C CA . LEU A 1 93 ? 1.054 0.814 -24.957 1.00 129.29 112 LEU A CA 1
ATOM 580 C C . LEU A 1 93 ? 0.885 -0.691 -25.120 1.00 131.41 112 LEU A C 1
ATOM 581 O O . LEU A 1 93 ? 0.713 -1.176 -26.244 1.00 135.45 112 LEU A O 1
ATOM 586 N N . ASP A 1 94 ? 0.929 -1.442 -24.018 1.00 127.19 113 ASP A N 1
ATOM 587 C CA . ASP A 1 94 ? 0.776 -2.891 -24.105 1.00 136.17 113 ASP A CA 1
ATOM 588 C C . ASP A 1 94 ? -0.632 -3.273 -24.545 1.00 139.29 113 ASP A C 1
ATOM 589 O O . ASP A 1 94 ? -0.814 -4.255 -25.275 1.00 146.56 113 ASP A O 1
ATOM 594 N N . VAL A 1 95 ? -1.639 -2.510 -24.118 1.00 121.32 114 VAL A N 1
ATOM 595 C CA . VAL A 1 95 ? -2.995 -2.742 -24.604 1.00 120.76 114 VAL A CA 1
ATOM 596 C C . VAL A 1 95 ? -3.194 -2.107 -25.976 1.00 133.39 114 VAL A C 1
ATOM 597 O O . VAL A 1 95 ? -3.923 -2.649 -26.816 1.00 133.29 114 VAL A O 1
ATOM 601 N N . LEU A 1 96 ? -2.545 -0.967 -26.232 1.00 139.35 115 LEU A N 1
ATOM 602 C CA . LEU A 1 96 ? -2.703 -0.288 -27.514 1.00 131.43 115 LEU A CA 1
ATOM 603 C C . LEU A 1 96 ? -2.209 -1.151 -28.669 1.00 126.59 115 LEU A C 1
ATOM 604 O O . LEU A 1 96 ? -2.857 -1.224 -29.719 1.00 138.28 115 LEU A O 1
ATOM 609 N N . PHE A 1 97 ? -1.064 -1.813 -28.493 1.00 118.19 116 PHE A N 1
ATOM 610 C CA . PHE A 1 97 ? -0.494 -2.604 -29.579 1.00 131.60 116 PHE A CA 1
ATOM 611 C C . PHE A 1 97 ? -1.357 -3.820 -29.896 1.00 131.49 116 PHE A C 1
ATOM 612 O O . PHE A 1 97 ? -1.519 -4.183 -31.066 1.00 115.30 116 PHE A O 1
ATOM 620 N N . CYS A 1 98 ? -1.918 -4.461 -28.867 1.00 124.70 117 CYS A N 1
ATOM 621 C CA . CYS A 1 98 ? -2.801 -5.599 -29.105 1.00 125.45 117 CYS A CA 1
ATOM 622 C C . CYS A 1 98 ? -4.104 -5.157 -29.759 1.00 127.36 117 CYS A C 1
ATOM 623 O O . CYS A 1 98 ? -4.600 -5.821 -30.677 1.00 124.60 117 CYS A O 1
ATOM 626 N N . THR A 1 99 ? -4.666 -4.032 -29.306 1.00 113.98 118 THR A N 1
ATOM 627 C CA . THR A 1 99 ? -5.886 -3.515 -29.915 1.00 114.81 118 THR A CA 1
ATOM 628 C C . THR A 1 99 ? -5.636 -3.069 -31.350 1.00 118.65 118 THR A C 1
ATOM 629 O O . THR A 1 99 ? -6.459 -3.322 -32.238 1.00 116.77 118 THR A O 1
ATOM 633 N N . SER A 1 100 ? -4.505 -2.404 -31.596 1.00 107.04 119 SER A N 1
ATOM 634 C CA . SER A 1 100 ? -4.197 -1.951 -32.949 1.00 106.15 119 SER A CA 1
ATOM 635 C C . SER A 1 100 ? -3.956 -3.130 -33.883 1.00 103.67 119 SER A C 1
ATOM 636 O O . SER A 1 100 ? -4.320 -3.078 -35.064 1.00 102.12 119 SER A O 1
ATOM 639 N N . SER A 1 101 ? -3.351 -4.206 -33.370 1.00 104.50 120 SER A N 1
ATOM 640 C CA . SER A 1 101 ? -3.136 -5.394 -34.190 1.00 104.59 120 SER A CA 1
ATOM 641 C C . SER A 1 101 ? -4.462 -6.038 -34.575 1.00 99.97 120 SER A C 1
ATOM 642 O O . SER A 1 101 ? -4.655 -6.446 -35.727 1.00 96.80 120 SER A O 1
ATOM 645 N N . ALA A 1 102 ? -5.391 -6.131 -33.623 1.00 107.31 121 ALA A N 1
ATOM 646 C CA . ALA A 1 102 ? -6.685 -6.742 -33.908 1.00 95.97 121 ALA A CA 1
ATOM 647 C C . ALA A 1 102 ? -7.481 -5.906 -34.904 1.00 102.68 121 ALA A C 1
ATOM 648 O O . ALA A 1 102 ? -8.059 -6.437 -35.860 1.00 98.74 121 ALA A O 1
ATOM 650 N N . TRP A 1 103 ? -7.514 -4.588 -34.700 1.00 97.58 122 TRP A N 1
ATOM 651 C CA . TRP A 1 103 ? -8.274 -3.730 -35.603 1.00 97.57 122 TRP A CA 1
ATOM 652 C C . TRP A 1 103 ? -7.602 -3.602 -36.964 1.00 109.05 122 TRP A C 1
ATOM 653 O O . TRP A 1 103 ? -8.289 -3.402 -37.972 1.00 116.14 122 TRP A O 1
ATOM 664 N N . HIS A 1 104 ? -6.272 -3.711 -37.022 1.00 105.64 123 HIS A N 1
ATOM 665 C CA . HIS A 1 104 ? -5.605 -3.747 -38.320 1.00 97.17 123 HIS A CA 1
ATOM 666 C C . HIS A 1 104 ? -5.989 -4.999 -39.095 1.00 102.22 123 HIS A C 1
ATOM 667 O O . HIS A 1 104 ? -6.235 -4.936 -40.305 1.00 104.55 123 HIS A O 1
ATOM 674 N N . LEU A 1 105 ? -6.048 -6.145 -38.413 1.00 102.45 124 LEU A N 1
ATOM 675 C CA . LEU A 1 105 ? -6.496 -7.371 -39.064 1.00 99.26 124 LEU A CA 1
ATOM 676 C C . LEU A 1 105 ? -7.945 -7.254 -39.519 1.00 107.31 124 LEU A C 1
ATOM 677 O O . LEU A 1 105 ? -8.315 -7.771 -40.580 1.00 86.91 124 LEU A O 1
ATOM 682 N N . CYS A 1 106 ? -8.781 -6.579 -38.726 1.00 109.17 125 CYS A N 1
ATOM 683 C CA . CYS A 1 106 ? -10.174 -6.387 -39.114 1.00 101.99 125 CYS A CA 1
ATOM 684 C C . CYS A 1 106 ? -10.283 -5.484 -40.336 1.00 103.46 125 CYS A C 1
ATOM 685 O O . CYS A 1 106 ? -11.071 -5.759 -41.250 1.00 89.39 125 CYS A O 1
ATOM 688 N N . ALA A 1 107 ? -9.495 -4.406 -40.373 1.00 99.78 126 ALA A N 1
ATOM 689 C CA . ALA A 1 107 ? -9.498 -3.529 -41.538 1.00 90.59 126 ALA A CA 1
ATOM 690 C C . ALA A 1 107 ? -8.916 -4.221 -42.764 1.00 99.28 126 ALA A C 1
ATOM 691 O O . ALA A 1 107 ? -9.351 -3.953 -43.889 1.00 103.00 126 ALA A O 1
ATOM 693 N N . ILE A 1 108 ? -7.931 -5.101 -42.571 1.00 100.34 127 ILE A N 1
ATOM 694 C CA . ILE A 1 108 ? -7.382 -5.859 -43.692 1.00 88.21 127 ILE A CA 1
ATOM 695 C C . ILE A 1 108 ? -8.441 -6.787 -44.272 1.00 100.28 127 ILE A C 1
ATOM 696 O O . ILE A 1 108 ? -8.622 -6.861 -45.492 1.00 98.94 127 ILE A O 1
ATOM 701 N N . SER A 1 109 ? -9.159 -7.506 -43.402 1.00 109.74 128 SER A N 1
ATOM 702 C CA . SER A 1 109 ? -10.219 -8.396 -43.865 1.00 93.15 128 SER A CA 1
ATOM 703 C C . SER A 1 109 ? -11.291 -7.628 -44.626 1.00 97.42 128 SER A C 1
ATOM 704 O O . SER A 1 109 ? -11.806 -8.111 -45.641 1.00 80.18 128 SER A O 1
ATOM 707 N N . LEU A 1 110 ? -11.640 -6.429 -44.153 1.00 94.76 129 LEU A N 1
ATOM 708 C CA . LEU A 1 110 ? -12.586 -5.594 -44.887 1.00 89.53 129 LEU A CA 1
ATOM 709 C C . LEU A 1 110 ? -12.003 -5.151 -46.223 1.00 105.64 129 LEU A C 1
ATOM 710 O O . LEU A 1 110 ? -12.729 -5.024 -47.217 1.00 117.49 129 LEU A O 1
ATOM 715 N N . ASP A 1 111 ? -10.689 -4.909 -46.265 1.00 92.96 130 ASP A N 1
ATOM 716 C CA . ASP A 1 111 ? -10.048 -4.528 -47.519 1.00 85.89 130 ASP A CA 1
ATOM 717 C C . ASP A 1 111 ? -10.132 -5.653 -48.543 1.00 83.82 130 ASP A C 1
ATOM 718 O O . ASP A 1 111 ? -10.416 -5.411 -49.723 1.00 83.72 130 ASP A O 1
ATOM 723 N N . ARG A 1 112 ? -9.897 -6.893 -48.110 1.00 92.45 131 ARG A N 1
ATOM 724 C CA . ARG A 1 112 ? -9.981 -8.015 -49.041 1.00 85.01 131 ARG A CA 1
ATOM 725 C C . ARG A 1 112 ? -11.421 -8.261 -49.476 1.00 95.34 131 ARG A C 1
ATOM 726 O O . ARG A 1 112 ? -11.677 -8.581 -50.643 1.00 78.88 131 ARG A O 1
ATOM 734 N N . TYR A 1 113 ? -12.373 -8.112 -48.552 1.00 91.72 132 TYR A N 1
ATOM 735 C CA . TYR A 1 113 ? -13.777 -8.330 -48.889 1.00 87.93 132 TYR A CA 1
ATOM 736 C C . TYR A 1 113 ? -14.259 -7.328 -49.928 1.00 98.44 132 TYR A C 1
ATOM 737 O O . TYR A 1 113 ? -14.961 -7.696 -50.878 1.00 80.50 132 TYR A O 1
ATOM 746 N N . TRP A 1 114 ? -13.891 -6.055 -49.767 1.00 96.71 133 TRP A N 1
ATOM 747 C CA . TRP A 1 114 ? -14.329 -5.034 -50.712 1.00 88.60 133 TRP A CA 1
ATOM 748 C C . TRP A 1 114 ? -13.615 -5.174 -52.051 1.00 98.67 133 TRP A C 1
ATOM 749 O O . TRP A 1 114 ? -14.214 -4.937 -53.106 1.00 89.79 133 TRP A O 1
ATOM 760 N N . SER A 1 115 ? -12.336 -5.560 -52.031 1.00 105.06 134 SER A N 1
ATOM 761 C CA . SER A 1 115 ? -11.615 -5.774 -53.282 1.00 109.14 134 SER A CA 1
ATOM 762 C C . SER A 1 115 ? -12.179 -6.960 -54.055 1.00 104.24 134 SER A C 1
ATOM 763 O O . SER A 1 115 ? -12.039 -7.022 -55.282 1.00 119.20 134 SER A O 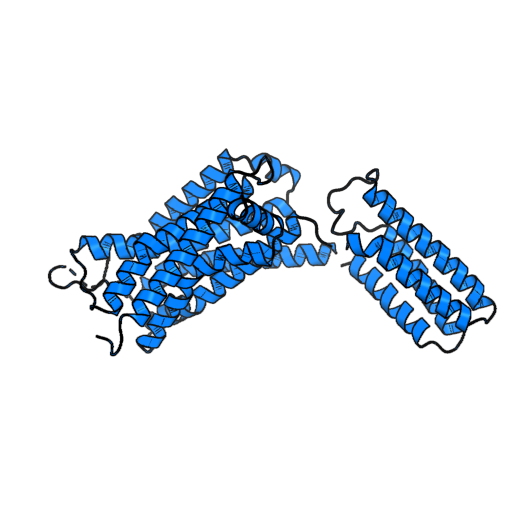1
ATOM 766 N N . ILE A 1 116 ? -12.821 -7.900 -53.361 1.00 103.66 135 ILE A N 1
ATOM 767 C CA . ILE A 1 116 ? -13.423 -9.049 -54.030 1.00 91.00 135 ILE A CA 1
ATOM 768 C C . ILE A 1 116 ? -14.818 -8.707 -54.539 1.00 80.47 135 ILE A C 1
ATOM 769 O O . ILE A 1 116 ? -15.169 -9.012 -55.685 1.00 87.25 135 ILE A O 1
ATOM 774 N N . THR A 1 117 ? -15.629 -8.060 -53.699 1.00 94.00 136 THR A N 1
ATOM 775 C CA . THR A 1 117 ? -17.017 -7.788 -54.060 1.00 86.73 136 THR A CA 1
ATOM 776 C C . THR A 1 117 ? -17.108 -6.766 -55.187 1.00 95.01 136 THR A C 1
ATOM 777 O O . THR A 1 117 ? -17.812 -6.983 -56.180 1.00 106.38 136 THR A O 1
ATOM 781 N N . GLN A 1 118 ? -16.406 -5.645 -55.051 1.00 90.37 137 GLN A N 1
ATOM 782 C CA . GLN A 1 118 ? -16.452 -4.551 -56.019 1.00 101.16 137 GLN A CA 1
ATOM 783 C C . GLN A 1 118 ? -15.030 -4.305 -56.512 1.00 101.53 137 GLN A C 1
ATOM 784 O O . GLN A 1 118 ? -14.287 -3.512 -55.931 1.00 113.91 137 GLN A O 1
ATOM 790 N N . ALA A 1 119 ? -14.656 -4.989 -57.594 1.00 94.51 138 ALA A N 1
ATOM 791 C CA . ALA A 1 119 ? -13.283 -4.921 -58.085 1.00 100.68 138 ALA A CA 1
ATOM 792 C C . ALA A 1 119 ? -12.945 -3.527 -58.602 1.00 108.37 138 ALA A C 1
ATOM 793 O O . ALA A 1 119 ? -12.046 -2.860 -58.080 1.00 108.05 138 ALA A O 1
ATOM 795 N N . ILE A 1 120 ? -13.667 -3.068 -59.627 1.00 106.00 139 ILE A N 1
ATOM 796 C CA . ILE A 1 120 ? -13.311 -1.817 -60.296 1.00 113.06 139 ILE A CA 1
ATOM 797 C C . ILE A 1 120 ? -13.470 -0.636 -59.346 1.00 111.92 139 ILE A C 1
ATOM 798 O O . ILE A 1 120 ? -12.573 0.207 -59.219 1.00 101.91 139 ILE A O 1
ATOM 803 N N . GLU A 1 121 ? -14.614 -0.559 -58.663 1.00 118.61 140 GLU A N 1
ATOM 804 C CA . GLU A 1 121 ? -14.912 0.601 -57.827 1.00 107.29 140 GLU A CA 1
ATOM 805 C C . GLU A 1 121 ? -13.915 0.732 -56.681 1.00 103.68 140 GLU A C 1
ATOM 806 O O . GLU A 1 121 ? -13.335 1.803 -56.468 1.00 109.01 140 GLU A O 1
ATOM 812 N N . TYR A 1 122 ? -13.700 -0.352 -55.933 1.00 112.69 141 TYR A N 1
ATOM 813 C CA . TYR A 1 122 ? -12.801 -0.289 -54.785 1.00 117.58 141 TYR A CA 1
ATOM 814 C C . TYR A 1 122 ? -11.347 -0.128 -55.212 1.00 113.51 141 TYR A C 1
ATOM 815 O O . TYR A 1 122 ? -10.553 0.473 -54.478 1.00 115.25 141 TYR A O 1
ATOM 824 N N . ASN A 1 123 ? -10.979 -0.655 -56.384 1.00 101.92 142 ASN A N 1
ATOM 825 C CA . ASN A 1 123 ? -9.630 -0.435 -56.896 1.00 101.91 142 ASN A CA 1
ATOM 826 C C . ASN A 1 123 ? -9.382 1.038 -57.197 1.00 127.26 142 ASN A C 1
ATOM 827 O O . ASN A 1 123 ? -8.239 1.503 -57.110 1.00 136.34 142 ASN A O 1
ATOM 832 N N . LEU A 1 124 ? -10.430 1.786 -57.552 1.00 130.25 143 LEU A N 1
ATOM 833 C CA . LEU A 1 124 ? -10.259 3.217 -57.781 1.00 106.15 143 LEU A CA 1
ATOM 834 C C . LEU A 1 124 ? -10.144 3.982 -56.469 1.00 107.91 143 LEU A C 1
ATOM 835 O O . LEU A 1 124 ? -9.493 5.032 -56.422 1.00 135.98 143 LEU A O 1
ATOM 840 N N . LYS A 1 125 ? -10.764 3.478 -55.402 1.00 105.15 144 LYS A N 1
ATOM 841 C CA . LYS A 1 125 ? -10.681 4.084 -54.082 1.00 119.61 144 LYS A CA 1
ATOM 842 C C . LYS A 1 125 ? -9.558 3.502 -53.230 1.00 116.08 144 LYS A C 1
ATOM 843 O O . LYS A 1 125 ? -9.438 3.864 -52.056 1.00 113.14 144 LYS A O 1
ATOM 849 N N . ARG A 1 126 ? -8.736 2.616 -53.790 1.00 121.98 145 ARG A N 1
ATOM 850 C CA . ARG A 1 126 ? -7.619 2.012 -53.062 1.00 109.36 145 ARG A CA 1
ATOM 851 C C . ARG A 1 126 ? -6.344 2.834 -53.174 1.00 115.90 145 ARG A C 1
ATOM 852 O O . ARG A 1 126 ? -5.244 2.280 -53.244 1.00 130.55 145 ARG A O 1
ATOM 854 N N . THR A 1 127 ? -6.464 4.159 -53.188 1.00 111.86 146 THR A N 1
ATOM 855 C CA . THR A 1 127 ? -5.296 5.015 -53.300 1.00 115.71 146 THR A CA 1
ATOM 856 C C . THR A 1 127 ? -4.453 4.938 -52.028 1.00 118.04 146 THR A C 1
ATOM 857 O O . THR A 1 127 ? -4.969 4.631 -50.950 1.00 126.31 146 THR A O 1
ATOM 861 N N . PRO A 1 128 ? -3.146 5.201 -52.130 1.00 119.16 147 PRO A N 1
ATOM 862 C CA . PRO A 1 128 ? -2.312 5.220 -50.916 1.00 120.15 147 PRO A CA 1
ATOM 863 C C . PRO A 1 128 ? -2.774 6.236 -49.887 1.00 132.82 147 PRO A C 1
ATOM 864 O O . PRO A 1 128 ? -2.559 6.029 -48.686 1.00 127.16 147 PRO A O 1
ATOM 868 N N . ARG A 1 129 ? -3.406 7.329 -50.322 1.00 177.07 148 ARG A N 1
ATOM 869 C CA . ARG A 1 129 ? -3.933 8.307 -49.376 1.00 193.31 148 ARG A CA 1
ATOM 870 C C . ARG A 1 129 ? -5.071 7.715 -48.555 1.00 194.22 148 ARG A C 1
ATOM 871 O O . ARG A 1 129 ? -5.170 7.966 -47.347 1.00 212.66 148 ARG A O 1
ATOM 879 N N . ARG A 1 130 ? -5.938 6.926 -49.192 1.00 165.16 149 ARG A N 1
ATOM 880 C CA . ARG A 1 130 ? -7.033 6.292 -48.466 1.00 150.03 149 ARG A CA 1
ATOM 881 C C . ARG A 1 130 ? -6.514 5.231 -47.504 1.00 144.22 149 ARG A C 1
ATOM 882 O O . ARG A 1 130 ? -7.037 5.081 -46.394 1.00 144.41 149 ARG A O 1
ATOM 890 N N . ILE A 1 131 ? -5.478 4.494 -47.910 1.00 135.66 150 ILE A N 1
ATOM 891 C CA . ILE A 1 131 ? -4.911 3.465 -47.044 1.00 128.33 150 ILE A CA 1
ATOM 892 C C . ILE A 1 131 ? -4.232 4.098 -45.836 1.00 123.33 150 ILE A C 1
ATOM 893 O O . ILE A 1 131 ? -4.378 3.619 -44.705 1.00 125.37 150 ILE A O 1
ATOM 898 N N . LYS A 1 132 ? -3.482 5.181 -46.053 1.00 119.51 151 LYS A N 1
ATOM 899 C CA . LYS A 1 132 ? -2.822 5.858 -44.941 1.00 120.36 151 LYS A CA 1
ATOM 900 C C . LYS A 1 132 ? -3.841 6.465 -43.984 1.00 132.15 151 LYS A C 1
ATOM 901 O O . LYS A 1 132 ? -3.623 6.490 -42.767 1.00 135.59 151 LYS A O 1
ATOM 903 N N . ALA A 1 133 ? -4.961 6.957 -44.517 1.00 145.35 152 ALA A N 1
ATOM 904 C CA . ALA A 1 133 ? -6.013 7.493 -43.659 1.00 152.09 152 ALA A CA 1
ATOM 905 C C . ALA A 1 133 ? -6.658 6.392 -42.828 1.00 145.48 152 ALA A C 1
ATOM 906 O O . ALA A 1 133 ? -7.020 6.614 -41.666 1.00 142.84 152 ALA A O 1
ATOM 908 N N . ILE A 1 134 ? -6.813 5.199 -43.407 1.00 138.48 153 ILE A N 1
ATOM 909 C CA . ILE A 1 134 ? -7.364 4.076 -42.654 1.00 128.80 153 ILE A CA 1
ATOM 910 C C . ILE A 1 134 ? -6.418 3.676 -41.530 1.00 128.70 153 ILE A C 1
ATOM 911 O O . ILE A 1 134 ? -6.848 3.419 -40.398 1.00 124.94 153 ILE A O 1
ATOM 916 N N . ILE A 1 135 ? -5.114 3.633 -41.818 1.00 118.19 154 ILE A N 1
ATOM 917 C CA . ILE A 1 135 ? -4.137 3.247 -40.804 1.00 120.08 154 ILE A CA 1
ATOM 918 C C . ILE A 1 135 ? -4.131 4.251 -39.658 1.00 122.19 154 ILE A C 1
ATOM 919 O O . ILE A 1 135 ? -4.113 3.872 -38.479 1.00 123.75 154 ILE A O 1
ATOM 924 N N . ILE A 1 136 ? -4.149 5.546 -39.981 1.00 127.38 155 ILE A N 1
ATOM 925 C CA . ILE A 1 136 ? -4.172 6.563 -38.933 1.00 132.74 155 ILE A CA 1
ATOM 926 C C . ILE A 1 136 ? -5.462 6.494 -38.126 1.00 126.89 155 ILE A C 1
ATOM 927 O O . ILE A 1 136 ? -5.445 6.658 -36.900 1.00 121.84 155 ILE A O 1
ATOM 932 N N . THR A 1 137 ? -6.591 6.248 -38.794 1.00 137.24 156 THR A N 1
ATOM 933 C CA . THR A 1 137 ? -7.859 6.138 -38.081 1.00 136.11 156 THR A CA 1
ATOM 934 C C . THR A 1 137 ? -7.866 4.930 -37.152 1.00 134.12 156 THR A C 1
ATOM 935 O O . THR A 1 137 ? -8.345 5.019 -36.016 1.00 138.09 156 THR A O 1
ATOM 939 N N . VAL A 1 138 ? -7.327 3.797 -37.611 1.00 123.10 157 VAL A N 1
ATOM 940 C CA . VAL A 1 138 ? -7.270 2.606 -36.767 1.00 114.24 157 VAL A CA 1
ATOM 941 C C . VAL A 1 138 ? -6.385 2.854 -35.552 1.00 116.99 157 VAL A C 1
ATOM 942 O O . VAL A 1 138 ? -6.723 2.460 -34.430 1.00 122.24 157 VAL A O 1
ATOM 946 N N . TRP A 1 139 ? -5.244 3.520 -35.752 1.00 113.90 158 TRP A N 1
ATOM 947 C CA . TRP A 1 139 ? -4.371 3.839 -34.627 1.00 120.04 158 TRP A CA 1
ATOM 948 C C . TRP A 1 139 ? -5.049 4.791 -33.649 1.00 125.11 158 TRP A C 1
ATOM 949 O O . TRP A 1 139 ? -4.881 4.663 -32.430 1.00 131.59 158 TRP A O 1
ATOM 960 N N . VAL A 1 140 ? -5.819 5.752 -34.162 1.00 136.63 159 VAL A N 1
ATOM 961 C CA . VAL A 1 140 ? -6.489 6.710 -33.288 1.00 141.90 159 VAL A CA 1
ATOM 962 C C . VAL A 1 140 ? -7.575 6.018 -32.471 1.00 144.76 159 VAL A C 1
ATOM 963 O O . VAL A 1 140 ? -7.643 6.172 -31.246 1.00 142.78 159 VAL A O 1
ATOM 967 N N . ILE A 1 141 ? -8.437 5.243 -33.134 1.00 141.41 160 ILE A N 1
ATOM 968 C CA . ILE A 1 141 ? -9.514 4.571 -32.413 1.00 139.24 160 ILE A CA 1
ATOM 969 C C . ILE A 1 141 ? -8.959 3.490 -31.494 1.00 143.37 160 ILE A C 1
ATOM 970 O O . ILE A 1 141 ? -9.558 3.185 -30.457 1.00 149.48 160 ILE A O 1
ATOM 975 N N . SER A 1 142 ? -7.813 2.900 -31.843 1.00 137.47 161 SER A N 1
ATOM 976 C CA . SER A 1 142 ? -7.189 1.933 -30.945 1.00 136.81 161 SER A CA 1
ATOM 977 C C . SER A 1 142 ? -6.673 2.612 -29.684 1.00 147.09 161 SER A C 1
ATOM 978 O O . SER A 1 142 ? -6.783 2.058 -28.584 1.00 164.88 161 SER A O 1
ATOM 981 N N . ALA A 1 143 ? -6.110 3.815 -29.823 1.00 140.58 162 ALA A N 1
ATOM 982 C CA . ALA A 1 143 ? -5.664 4.561 -28.653 1.00 147.86 162 ALA A CA 1
ATOM 983 C C . ALA A 1 143 ? -6.839 5.027 -27.805 1.00 156.35 162 ALA A C 1
ATOM 984 O O . ALA A 1 143 ? -6.705 5.166 -26.585 1.00 165.81 162 ALA A O 1
ATOM 986 N N . VAL A 1 144 ? -7.992 5.272 -28.430 1.00 160.45 163 VAL A N 1
ATOM 987 C CA . VAL A 1 144 ? -9.174 5.682 -27.680 1.00 157.56 163 VAL A CA 1
ATOM 988 C C . VAL A 1 144 ? -9.764 4.496 -26.928 1.00 159.09 163 VAL A C 1
ATOM 989 O O . VAL A 1 144 ? -10.104 4.598 -25.743 1.00 163.07 163 VAL A O 1
ATOM 993 N N . ILE A 1 145 ? -9.890 3.352 -27.604 1.00 157.26 164 ILE A N 1
ATOM 994 C CA . ILE A 1 145 ? -10.450 2.168 -26.961 1.00 158.19 164 ILE A CA 1
ATOM 995 C C . ILE A 1 145 ? -9.533 1.682 -25.844 1.00 146.64 164 ILE A C 1
ATOM 996 O O . ILE A 1 145 ? -9.998 1.266 -24.776 1.00 145.43 164 ILE A O 1
ATOM 1001 N N . SER A 1 146 ? -8.217 1.740 -26.063 1.00 140.82 165 SER A N 1
ATOM 1002 C CA . SER A 1 146 ? -7.284 1.255 -25.051 1.00 144.06 165 SER A CA 1
ATOM 1003 C C . SER A 1 146 ? -7.248 2.163 -23.828 1.00 153.96 165 SER A C 1
ATOM 1004 O O . SER A 1 146 ? -7.008 1.686 -22.712 1.00 154.87 165 SER A O 1
ATOM 1007 N N . PHE A 1 147 ? -7.481 3.455 -24.011 1.00 157.29 166 PHE A N 1
ATOM 1008 C CA . PHE A 1 147 ? -7.446 4.397 -22.897 1.00 168.85 166 PHE A CA 1
ATOM 1009 C C . PHE A 1 147 ? -8.640 4.176 -21.977 1.00 171.13 166 PHE A C 1
ATOM 1010 O O . PHE A 1 147 ? -9.788 4.293 -22.426 1.00 175.13 166 PHE A O 1
ATOM 1018 N N . PRO A 1 148 ? -8.427 3.861 -20.703 1.00 162.32 167 PRO A N 1
ATOM 1019 C CA . PRO A 1 148 ? -9.549 3.610 -19.798 1.00 153.86 167 PRO A CA 1
ATOM 1020 C C . PRO A 1 148 ? -10.097 4.909 -19.235 1.00 161.29 167 PRO A C 1
ATOM 1021 O O . PRO A 1 148 ? -9.436 5.956 -19.309 1.00 163.77 167 PRO A O 1
ATOM 1025 N N . PRO A 1 149 ? -11.306 4.887 -18.667 1.00 181.74 168 PRO A N 1
ATOM 1026 C CA . PRO A 1 149 ? -11.865 6.108 -18.046 1.00 196.98 168 PRO A CA 1
ATOM 1027 C C . PRO A 1 149 ? -11.276 6.383 -16.667 1.00 193.42 168 PRO A C 1
ATOM 1028 O O . PRO A 1 149 ? -11.936 6.263 -15.628 1.00 186.07 168 PRO A O 1
ATOM 1032 N N . LEU A 1 150 ? -9.995 6.754 -16.657 1.00 192.32 169 LEU A N 1
ATOM 1033 C CA . LEU A 1 150 ? -9.223 7.211 -15.502 1.00 196.28 169 LEU A CA 1
ATOM 1034 C C . LEU A 1 150 ? -8.857 6.098 -14.525 1.00 191.47 169 LEU A C 1
ATOM 1035 O O . LEU A 1 150 ? -8.144 6.365 -13.551 1.00 195.57 169 LEU A O 1
ATOM 1040 N N . ILE A 1 151 ? -9.316 4.867 -14.738 1.00 179.38 170 ILE A N 1
ATOM 1041 C CA . ILE A 1 151 ? -8.926 3.741 -13.887 1.00 176.51 170 ILE A CA 1
ATOM 1042 C C . ILE A 1 151 ? -7.675 3.149 -14.529 1.00 186.07 170 ILE A C 1
ATOM 1043 O O . ILE A 1 151 ? -7.740 2.267 -15.387 1.00 190.35 170 ILE A O 1
ATOM 1048 N N . SER A 1 152 ? -6.514 3.652 -14.111 1.00 184.17 171 SER A N 1
ATOM 1049 C CA . SER A 1 152 ? -5.277 3.348 -14.822 1.00 186.13 171 SER A CA 1
ATOM 1050 C C . SER A 1 152 ? -4.793 1.934 -14.521 1.00 174.08 171 SER A C 1
ATOM 1051 O O . SER A 1 152 ? -4.759 1.076 -15.410 1.00 138.65 171 SER A O 1
ATOM 1054 N N . ILE A 1 153 ? -4.419 1.670 -13.271 1.00 183.53 172 ILE A N 1
ATOM 1055 C CA . ILE A 1 153 ? -3.817 0.391 -12.913 1.00 176.96 172 ILE A CA 1
ATOM 1056 C C . ILE A 1 153 ? -4.380 -0.094 -11.586 1.00 167.87 172 ILE A C 1
ATOM 1057 O O . ILE A 1 153 ? -5.496 0.275 -11.201 1.00 174.80 172 ILE A O 1
ATOM 1059 N N . GLU A 1 154 ? -3.609 -0.926 -10.890 1.00 147.99 173 GLU A N 1
ATOM 1060 C CA . GLU A 1 154 ? -4.003 -1.507 -9.607 1.00 159.35 173 GLU A CA 1
ATOM 1061 C C . GLU A 1 154 ? -5.326 -2.261 -9.710 1.00 159.40 173 GLU A C 1
ATOM 1062 O O . GLU A 1 154 ? -5.393 -3.456 -9.421 1.00 153.90 173 GLU A O 1
ATOM 1064 N N . PRO A 1 164 ? 2.188 4.854 -5.211 1.00 219.58 183 PRO A N 1
ATOM 1065 C CA . PRO A 1 164 ? 3.383 4.986 -6.046 1.00 217.96 183 PRO A CA 1
ATOM 1066 C C . PRO A 1 164 ? 4.651 4.520 -5.337 1.00 232.63 183 PRO A C 1
ATOM 1067 O O . PRO A 1 164 ? 5.738 4.597 -5.911 1.00 221.69 183 PRO A O 1
ATOM 1071 N N . ALA A 1 165 ? 4.509 4.045 -4.099 1.00 251.27 184 ALA A N 1
ATOM 1072 C CA . ALA A 1 165 ? 5.659 3.523 -3.367 1.00 257.68 184 ALA A CA 1
ATOM 1073 C C . ALA A 1 165 ? 6.148 2.219 -3.985 1.00 262.66 184 ALA A C 1
ATOM 1074 O O . ALA A 1 165 ? 7.290 2.125 -4.450 1.00 274.31 184 ALA A O 1
ATOM 1076 N N . GLU A 1 166 ? 5.292 1.200 -3.999 1.00 252.93 185 GLU A N 1
ATOM 1077 C CA . GLU A 1 166 ? 5.574 -0.073 -4.662 1.00 238.56 185 GLU A CA 1
ATOM 1078 C C . GLU A 1 166 ? 4.384 -0.439 -5.542 1.00 226.18 185 GLU A C 1
ATOM 1079 O O . GLU A 1 166 ? 3.656 -1.398 -5.260 1.00 224.94 185 GLU A O 1
ATOM 1085 N N . PRO A 1 167 ? 4.151 0.316 -6.624 1.00 213.11 186 PRO A N 1
ATOM 1086 C CA . PRO A 1 167 ? 2.986 0.036 -7.470 1.00 211.21 186 PRO A CA 1
ATOM 1087 C C . PRO A 1 167 ? 3.269 -1.027 -8.519 1.00 209.24 186 PRO A C 1
ATOM 1088 O O . PRO A 1 167 ? 3.797 -0.725 -9.594 1.00 204.56 186 PRO A O 1
ATOM 1092 N N . ARG A 1 168 ? 2.925 -2.277 -8.216 1.00 212.10 187 ARG A N 1
ATOM 1093 C CA . ARG A 1 168 ? 3.107 -3.353 -9.180 1.00 213.52 187 ARG A CA 1
ATOM 1094 C C . ARG A 1 168 ? 2.248 -3.107 -10.414 1.00 208.22 187 ARG A C 1
ATOM 1095 O O . ARG A 1 168 ? 1.056 -2.804 -10.304 1.00 216.83 187 ARG A O 1
ATOM 1103 N N . CYS A 1 169 ? 2.858 -3.228 -11.595 1.00 183.15 188 CYS A N 1
ATOM 1104 C CA . CYS A 1 169 ? 2.139 -3.019 -12.852 1.00 147.57 188 CYS A CA 1
ATOM 1105 C C . CYS A 1 169 ? 1.156 -4.169 -13.050 1.00 144.64 188 CYS A C 1
ATOM 1106 O O . CYS A 1 169 ? 1.354 -5.076 -13.862 1.00 142.43 188 CYS A O 1
ATOM 1109 N N . GLU A 1 170 ? 0.075 -4.127 -12.276 1.00 144.94 189 GLU A N 1
ATOM 1110 C CA . GLU A 1 170 ? -1.043 -5.049 -12.414 1.00 142.49 189 GLU A CA 1
ATOM 1111 C C . GLU A 1 170 ? -2.274 -4.232 -12.772 1.00 148.37 189 GLU A C 1
ATOM 1112 O O . GLU A 1 170 ? -2.735 -3.415 -11.967 1.00 167.71 189 GLU A O 1
ATOM 1114 N N . ILE A 1 171 ? -2.795 -4.443 -13.982 1.00 137.05 190 ILE A N 1
ATOM 1115 C CA . ILE A 1 171 ? -3.906 -3.629 -14.454 1.00 135.45 190 ILE A CA 1
ATOM 1116 C C . ILE A 1 171 ? -5.132 -3.860 -13.576 1.00 146.93 190 ILE A C 1
ATOM 1117 O O . ILE A 1 171 ? -5.284 -4.892 -12.911 1.00 150.59 190 ILE A O 1
ATOM 1122 N N . ASN A 1 172 ? -6.011 -2.863 -13.558 1.00 161.05 191 ASN A N 1
ATOM 1123 C CA . ASN A 1 172 ? -7.230 -2.953 -12.771 1.00 177.20 191 ASN A CA 1
ATOM 1124 C C . ASN A 1 172 ? -8.144 -4.035 -13.334 1.00 169.09 191 ASN A C 1
ATOM 1125 O O . ASN A 1 172 ? -8.129 -4.336 -14.530 1.00 156.37 191 ASN A O 1
ATOM 1130 N N . ASP A 1 173 ? -8.950 -4.624 -12.451 1.00 169.28 192 ASP A N 1
ATOM 1131 C CA . ASP A 1 173 ? -9.839 -5.726 -12.811 1.00 160.32 192 ASP A CA 1
ATOM 1132 C C . ASP A 1 173 ? -11.254 -5.433 -12.313 1.00 162.75 192 ASP A C 1
ATOM 1133 O O . ASP A 1 173 ? -11.819 -6.163 -11.499 1.00 167.97 192 ASP A O 1
ATOM 1135 N N . GLN A 1 174 ? -11.833 -4.343 -12.810 1.00 162.54 193 GLN A N 1
ATOM 1136 C CA . GLN A 1 174 ? -13.228 -4.050 -12.516 1.00 167.28 193 GLN A CA 1
ATOM 1137 C C . GLN A 1 174 ? -14.127 -5.059 -13.219 1.00 147.74 193 GLN A C 1
ATOM 1138 O O . GLN A 1 174 ? -13.837 -5.503 -14.334 1.00 133.33 193 GLN A O 1
ATOM 1144 N N . LYS A 1 175 ? -15.226 -5.424 -12.556 1.00 160.12 194 LYS A N 1
ATOM 1145 C CA . LYS A 1 175 ? -16.129 -6.426 -13.112 1.00 164.26 194 LYS A CA 1
ATOM 1146 C C . LYS A 1 175 ? -16.787 -5.950 -14.401 1.00 173.73 194 LYS A C 1
ATOM 1147 O O . LYS A 1 175 ? -17.152 -6.775 -15.247 1.00 173.55 194 LYS A O 1
ATOM 1149 N N . TRP A 1 176 ? -16.943 -4.638 -14.577 1.00 187.47 195 TRP A N 1
ATOM 1150 C CA . TRP A 1 176 ? -17.610 -4.091 -15.753 1.00 188.76 195 TRP A CA 1
ATOM 1151 C C . TRP A 1 176 ? -16.683 -3.256 -16.629 1.00 180.38 195 TRP A C 1
ATOM 1152 O O . TRP A 1 176 ? -17.158 -2.594 -17.559 1.00 184.54 195 TRP A O 1
ATOM 1163 N N . TYR A 1 177 ? -15.380 -3.263 -16.356 1.00 162.37 196 TYR A N 1
ATOM 1164 C CA . TYR A 1 177 ? -14.394 -2.698 -17.269 1.00 141.97 196 TYR A CA 1
ATOM 1165 C C . TYR A 1 177 ? -13.648 -3.762 -18.059 1.00 135.12 196 TYR A C 1
ATOM 1166 O O . TYR A 1 177 ? -13.257 -3.511 -19.204 1.00 152.88 196 TYR A O 1
ATOM 1175 N N . VAL A 1 178 ? -13.445 -4.942 -17.467 1.00 129.99 197 VAL A N 1
ATOM 1176 C CA . VAL A 1 178 ? -12.807 -6.045 -18.179 1.00 125.26 197 VAL A CA 1
ATOM 1177 C C . VAL A 1 178 ? -13.611 -6.417 -19.417 1.00 120.77 197 VAL A C 1
ATOM 1178 O O . VAL A 1 178 ? -13.050 -6.650 -20.495 1.00 115.47 197 VAL A O 1
ATOM 1182 N N . ILE A 1 179 ? -14.937 -6.469 -19.283 1.00 124.87 198 ILE A N 1
ATOM 1183 C CA . ILE A 1 179 ? -15.791 -6.856 -20.403 1.00 128.96 198 ILE A CA 1
ATOM 1184 C C . ILE A 1 179 ? -15.690 -5.830 -21.525 1.00 139.01 198 ILE A C 1
ATOM 1185 O O . ILE A 1 179 ? -15.564 -6.182 -22.704 1.00 138.17 198 ILE A O 1
ATOM 1190 N N . SER A 1 180 ? -15.740 -4.544 -21.173 1.00 132.12 199 SER A N 1
ATOM 1191 C CA . SER A 1 180 ? -15.690 -3.492 -22.183 1.00 130.56 199 SER A CA 1
ATOM 1192 C C . SER A 1 180 ? -14.359 -3.504 -22.926 1.00 128.51 199 SER A C 1
ATOM 1193 O O . SER A 1 180 ? -14.321 -3.402 -24.157 1.00 123.76 199 SER A O 1
ATOM 1196 N N . SER A 1 181 ? -13.254 -3.638 -22.190 1.00 143.39 200 SER A N 1
ATOM 1197 C CA . SER A 1 181 ? -11.939 -3.626 -22.823 1.00 158.94 200 SER A CA 1
ATOM 1198 C C . SER A 1 181 ? -11.738 -4.845 -23.715 1.00 145.10 200 SER A C 1
ATOM 1199 O O . SER A 1 181 ? -11.139 -4.742 -24.792 1.00 138.22 200 SER A O 1
ATOM 1202 N N . CYS A 1 182 ? -12.232 -6.009 -23.286 1.00 121.73 201 CYS A N 1
ATOM 1203 C CA . CYS A 1 182 ? -12.022 -7.230 -24.059 1.00 106.58 201 CYS A CA 1
ATOM 1204 C C . CYS A 1 182 ? -12.816 -7.208 -25.358 1.00 108.63 201 CYS A C 1
ATOM 1205 O O . CYS A 1 182 ? -12.266 -7.461 -26.436 1.00 115.08 201 CYS A O 1
ATOM 1208 N N . ILE A 1 183 ? -14.115 -6.905 -25.282 1.00 112.15 202 ILE A N 1
ATOM 1209 C CA . ILE A 1 183 ? -14.923 -6.834 -26.493 1.00 118.16 202 ILE A CA 1
ATOM 1210 C C . ILE A 1 183 ? -14.615 -5.598 -27.322 1.00 122.60 202 ILE A C 1
ATOM 1211 O O . ILE A 1 183 ? -15.074 -5.502 -28.463 1.00 124.88 202 ILE A O 1
ATOM 1216 N N . GLY A 1 184 ? -13.852 -4.652 -26.782 1.00 115.76 203 GLY A N 1
ATOM 1217 C CA . GLY A 1 184 ? -13.477 -3.472 -27.534 1.00 111.21 203 GLY A CA 1
ATOM 1218 C C . GLY A 1 184 ? -12.158 -3.645 -28.256 1.00 115.91 203 GLY A C 1
ATOM 1219 O O . GLY A 1 184 ? -11.862 -2.923 -29.213 1.00 107.77 203 GLY A O 1
ATOM 1220 N N . SER A 1 185 ? -11.357 -4.611 -27.805 1.00 118.79 204 SER A N 1
ATOM 1221 C CA . SER A 1 185 ? -10.042 -4.871 -28.373 1.00 128.82 204 SER A CA 1
ATOM 1222 C C . SER A 1 185 ? -9.999 -6.177 -29.157 1.00 135.47 204 SER A C 1
ATOM 1223 O O . SER A 1 185 ? -9.619 -6.182 -30.330 1.00 154.06 204 SER A O 1
ATOM 1226 N N . PHE A 1 186 ? -10.381 -7.293 -28.537 1.00 111.49 205 PHE A N 1
ATOM 1227 C CA . PHE A 1 186 ? -10.234 -8.596 -29.174 1.00 104.75 205 PHE A CA 1
ATOM 1228 C C . PHE A 1 186 ? -11.526 -9.082 -29.819 1.00 111.83 205 PHE A C 1
ATOM 1229 O O . PHE A 1 186 ? -11.545 -9.392 -31.014 1.00 114.60 205 PHE A O 1
ATOM 1237 N N . PHE A 1 187 ? -12.613 -9.136 -29.047 1.00 96.42 206 PHE A N 1
ATOM 1238 C CA . PHE A 1 187 ? -13.785 -9.903 -29.456 1.00 97.47 206 PHE A CA 1
ATOM 1239 C C . PHE A 1 187 ? -14.488 -9.280 -30.658 1.00 96.59 206 PHE A C 1
ATOM 1240 O O . PHE A 1 187 ? -14.811 -9.979 -31.625 1.00 98.96 206 PHE A O 1
ATOM 1248 N N . ALA A 1 188 ? -14.745 -7.967 -30.619 1.00 93.90 207 ALA A N 1
ATOM 1249 C CA . ALA A 1 188 ? -15.454 -7.345 -31.738 1.00 96.25 207 ALA A CA 1
ATOM 1250 C C . ALA A 1 188 ? -14.650 -7.393 -33.032 1.00 104.97 207 ALA A C 1
ATOM 1251 O O . ALA A 1 188 ? -15.217 -7.791 -34.065 1.00 103.62 207 ALA A O 1
ATOM 1253 N N . PRO A 1 189 ? -13.364 -7.014 -33.070 1.00 104.66 208 PRO A N 1
ATOM 1254 C CA . PRO A 1 189 ? -12.626 -7.156 -34.337 1.00 101.34 208 PRO A CA 1
ATOM 1255 C C . PRO A 1 189 ? -12.522 -8.595 -34.807 1.00 105.63 208 PRO A C 1
ATOM 1256 O O . PRO A 1 189 ? -12.698 -8.863 -36.002 1.00 103.53 208 PRO A O 1
ATOM 1260 N N . CYS A 1 190 ? -12.246 -9.532 -33.896 1.00 106.19 209 CYS A N 1
ATOM 1261 C CA . CYS A 1 190 ? -12.125 -10.932 -34.291 1.00 99.37 209 CYS A CA 1
ATOM 1262 C C . CYS A 1 190 ? -13.443 -11.472 -34.832 1.00 108.15 209 CYS A C 1
ATOM 1263 O O . CYS A 1 190 ? -13.459 -12.191 -35.836 1.00 105.37 209 CYS A O 1
ATOM 1266 N N . LEU A 1 191 ? -14.560 -11.135 -34.182 1.00 95.89 210 LEU A N 1
ATOM 1267 C CA . LEU A 1 191 ? -15.857 -11.591 -34.675 1.00 94.19 210 LEU A CA 1
ATOM 1268 C C . LEU A 1 191 ? -16.155 -11.017 -36.054 1.00 94.41 210 LEU A C 1
ATOM 1269 O O . LEU A 1 191 ? -16.629 -11.733 -36.943 1.00 102.14 210 LEU A O 1
ATOM 1274 N N . ILE A 1 192 ? -15.875 -9.727 -36.254 1.00 84.69 211 ILE A N 1
ATOM 1275 C CA . ILE A 1 192 ? -16.158 -9.102 -37.542 1.00 86.82 211 ILE A CA 1
ATOM 1276 C C . ILE A 1 192 ? -15.264 -9.683 -38.631 1.00 90.52 211 ILE A C 1
ATOM 1277 O O . ILE A 1 192 ? -15.732 -9.998 -39.731 1.00 102.66 211 ILE A O 1
ATOM 1282 N N . MET A 1 193 ? -13.968 -9.846 -38.344 1.00 92.20 212 MET A N 1
ATOM 1283 C CA . MET A 1 193 ? -13.054 -10.367 -39.356 1.00 82.10 212 MET A CA 1
ATOM 1284 C C . MET A 1 193 ? -13.334 -11.833 -39.667 1.00 91.09 212 MET A C 1
ATOM 1285 O O . MET A 1 193 ? -13.128 -12.273 -40.804 1.00 100.56 212 MET A O 1
ATOM 1290 N N . ILE A 1 194 ? -13.808 -12.599 -38.681 1.00 88.98 213 ILE A N 1
ATOM 1291 C CA . ILE A 1 194 ? -14.219 -13.973 -38.950 1.00 93.88 213 ILE A CA 1
ATOM 1292 C C . ILE A 1 194 ? -15.488 -13.990 -39.792 1.00 99.46 213 ILE A C 1
ATOM 1293 O O . ILE A 1 194 ? -15.596 -14.751 -40.761 1.00 87.20 213 ILE A O 1
ATOM 1298 N N . LEU A 1 195 ? -16.466 -13.148 -39.445 1.00 93.17 214 LEU A N 1
ATOM 1299 C CA . LEU A 1 195 ? -17.676 -13.040 -40.251 1.00 86.82 214 LEU A CA 1
ATOM 1300 C C . LEU A 1 195 ? -17.386 -12.543 -41.659 1.00 95.85 214 LEU A C 1
ATOM 1301 O O . LEU A 1 195 ? -18.180 -12.800 -42.571 1.00 111.22 214 LEU A O 1
ATOM 1306 N N . VAL A 1 196 ? -16.271 -11.842 -41.858 1.00 87.13 215 VAL A N 1
ATOM 1307 C CA . VAL A 1 196 ? -15.899 -11.395 -43.194 1.00 87.33 215 VAL A CA 1
ATOM 1308 C C . VAL A 1 196 ? -15.274 -12.535 -43.987 1.00 92.28 215 VAL A C 1
ATOM 1309 O O . VAL A 1 196 ? -15.624 -12.766 -45.150 1.00 93.99 215 VAL A O 1
ATOM 1313 N N . TYR A 1 197 ? -14.354 -13.278 -43.367 1.00 82.01 216 TYR A N 1
ATOM 1314 C CA . TYR A 1 197 ? -13.632 -14.316 -44.093 1.00 76.42 216 TYR A CA 1
ATOM 1315 C C . TYR A 1 197 ? -14.478 -15.554 -44.357 1.00 89.83 216 TYR A C 1
ATOM 1316 O O . TYR A 1 197 ? -14.163 -16.312 -45.281 1.00 101.84 216 TYR A O 1
ATOM 1325 N N . VAL A 1 198 ? -15.537 -15.786 -43.578 1.00 96.89 217 VAL A N 1
ATOM 1326 C CA . VAL A 1 198 ? -16.437 -16.889 -43.899 1.00 96.46 217 VAL A CA 1
ATOM 1327 C C . VAL A 1 198 ? -17.247 -16.561 -45.148 1.00 89.60 217 VAL A C 1
ATOM 1328 O O . VAL A 1 198 ? -17.567 -17.448 -45.947 1.00 111.15 217 VAL A O 1
ATOM 1332 N N . ARG A 1 199 ? -17.580 -15.282 -45.343 1.00 88.72 218 ARG A N 1
ATOM 1333 C CA . ARG A 1 199 ? -18.227 -14.869 -46.584 1.00 93.84 218 ARG A CA 1
ATOM 1334 C C . ARG A 1 199 ? -17.251 -14.925 -47.751 1.00 95.58 218 ARG A C 1
ATOM 1335 O O . ARG A 1 199 ? -17.640 -15.248 -48.879 1.00 100.81 218 ARG A O 1
ATOM 1343 N N . ILE A 1 200 ? -15.977 -14.612 -47.497 1.00 96.68 219 ILE A N 1
ATOM 1344 C CA . ILE A 1 200 ? -14.955 -14.753 -48.531 1.00 89.13 219 ILE A CA 1
ATOM 1345 C C . ILE A 1 200 ? -14.825 -16.212 -48.946 1.00 93.60 219 ILE A C 1
ATOM 1346 O O . ILE A 1 200 ? -14.732 -16.531 -50.140 1.00 102.74 219 ILE A O 1
ATOM 1351 N N . TYR A 1 201 ? -14.828 -17.123 -47.967 1.00 88.07 220 TYR A N 1
ATOM 1352 C CA . TYR A 1 201 ? -14.730 -18.546 -48.275 1.00 78.37 220 TYR A CA 1
ATOM 1353 C C . TYR A 1 201 ? -15.952 -19.026 -49.051 1.00 75.59 220 TYR A C 1
ATOM 1354 O O . TYR A 1 201 ? -15.825 -19.787 -50.020 1.00 77.13 220 TYR A O 1
ATOM 1363 N N . GLN A 1 202 ? -17.145 -18.586 -48.643 1.00 79.32 221 GLN A N 1
ATOM 1364 C CA . GLN A 1 202 ? -18.362 -19.010 -49.331 1.00 82.23 221 GLN A CA 1
ATOM 1365 C C . GLN A 1 202 ? -18.400 -18.498 -50.767 1.00 86.73 221 GLN A C 1
ATOM 1366 O O . GLN A 1 202 ? -18.827 -19.216 -51.679 1.00 97.42 221 GLN A O 1
ATOM 1372 N N . ILE A 1 203 ? -17.954 -17.260 -50.989 1.00 82.80 222 ILE A N 1
ATOM 1373 C CA . ILE A 1 203 ? -17.956 -16.701 -52.338 1.00 92.52 222 ILE A CA 1
ATOM 1374 C C . ILE A 1 203 ? -16.984 -17.457 -53.232 1.00 101.74 222 ILE A C 1
ATOM 1375 O O . ILE A 1 203 ? -17.292 -17.761 -54.392 1.00 103.12 222 ILE A O 1
ATOM 1380 N N . ALA A 1 204 ? -15.798 -17.775 -52.706 1.00 90.99 223 ALA A N 1
ATOM 1381 C CA . ALA A 1 204 ? -14.802 -18.498 -53.488 1.00 91.27 223 ALA A CA 1
ATOM 1382 C C . ALA A 1 204 ? -15.296 -19.886 -53.873 1.00 104.71 223 ALA A C 1
ATOM 1383 O O . ALA A 1 204 ? -15.110 -20.323 -55.015 1.00 113.81 223 ALA A O 1
ATOM 1385 N N . LYS A 1 205 ? -15.932 -20.593 -52.935 1.00 106.32 224 LYS A N 1
ATOM 1386 C CA . LYS A 1 205 ? -16.400 -21.946 -53.221 1.00 103.59 224 LYS A CA 1
ATOM 1387 C C . LYS A 1 205 ? -17.588 -21.936 -54.175 1.00 97.17 224 LYS A C 1
ATOM 1388 O O . LYS A 1 205 ? -17.694 -22.803 -55.050 1.00 107.10 224 LYS A O 1
ATOM 1394 N N . ARG A 1 206 ? -18.499 -20.971 -54.017 1.00 89.55 225 ARG A N 1
ATOM 1395 C CA . ARG A 1 206 ? -19.606 -20.848 -54.959 1.00 95.08 225 ARG A CA 1
ATOM 1396 C C . ARG A 1 206 ? -19.108 -20.509 -56.358 1.00 96.65 225 ARG A C 1
ATOM 1397 O O . ARG A 1 206 ? -19.727 -20.907 -57.353 1.00 102.89 225 ARG A O 1
ATOM 1405 N N . ARG A 1 207 ? -17.990 -19.785 -56.457 1.00 105.16 226 ARG A N 1
ATOM 1406 C CA . ARG A 1 207 ? -17.484 -19.389 -57.765 1.00 93.50 226 ARG A CA 1
ATOM 1407 C C . ARG A 1 207 ? -16.779 -20.541 -58.471 1.00 90.99 226 ARG A C 1
ATOM 1408 O O . ARG A 1 207 ? -16.803 -20.614 -59.705 1.00 106.19 226 ARG A O 1
ATOM 1416 N N . THR A 1 208 ? -16.166 -21.451 -57.716 1.00 82.76 227 THR A N 1
ATOM 1417 C CA . THR A 1 208 ? -15.438 -22.579 -58.282 1.00 77.47 227 THR A CA 1
ATOM 1418 C C . THR A 1 208 ? -16.216 -23.886 -58.213 1.00 73.48 227 THR A C 1
ATOM 1419 O O . THR A 1 208 ? -15.665 -24.934 -58.560 1.00 86.76 227 THR A O 1
ATOM 1423 N N . ALA A 1 209 ? -17.479 -23.852 -57.780 1.00 89.57 1001 ALA A N 1
ATOM 1424 C CA . ALA A 1 209 ? -18.217 -25.092 -57.560 1.00 71.40 1001 ALA A CA 1
ATOM 1425 C C . ALA A 1 209 ? -18.464 -25.839 -58.864 1.00 78.01 1001 ALA A C 1
ATOM 1426 O O . ALA A 1 209 ? -18.264 -27.057 -58.934 1.00 90.14 1001 ALA A O 1
ATOM 1428 N N . ASP A 1 210 ? -18.887 -25.124 -59.911 1.00 90.51 1002 ASP A N 1
ATOM 1429 C CA . ASP A 1 210 ? -19.237 -25.781 -61.168 1.00 66.59 1002 ASP A CA 1
ATOM 1430 C C . ASP A 1 210 ? -18.026 -26.444 -61.814 1.00 64.60 1002 ASP A C 1
ATOM 1431 O O . ASP A 1 210 ? -18.125 -27.571 -62.313 1.00 61.08 1002 ASP A O 1
ATOM 1436 N N . LEU A 1 211 ? -16.876 -25.766 -61.823 1.00 76.40 1003 LEU A N 1
ATOM 1437 C CA . LEU A 1 211 ? -15.688 -26.360 -62.429 1.00 52.05 1003 LEU A CA 1
ATOM 1438 C C . LEU A 1 211 ? -15.183 -27.542 -61.611 1.00 61.14 1003 LEU A C 1
ATOM 1439 O O . LEU A 1 211 ? -14.719 -28.542 -62.173 1.00 54.91 1003 LEU A O 1
ATOM 1444 N N . GLU A 1 212 ? -15.265 -27.445 -60.281 1.00 61.02 1004 GLU A N 1
ATOM 1445 C CA . GLU A 1 212 ? -14.898 -28.573 -59.431 1.00 55.75 1004 GLU A CA 1
ATOM 1446 C C . GLU A 1 212 ? -15.842 -29.751 -59.632 1.00 74.37 1004 GLU A C 1
ATOM 1447 O O . GLU A 1 212 ? -15.423 -30.908 -59.511 1.00 92.29 1004 GLU A O 1
ATOM 1453 N N . ASP A 1 213 ? -17.111 -29.478 -59.944 1.00 81.70 1005 ASP A N 1
ATOM 1454 C CA . ASP A 1 213 ? -18.050 -30.552 -60.251 1.00 85.27 1005 ASP A CA 1
ATOM 1455 C C . ASP A 1 213 ? -17.650 -31.272 -61.533 1.00 85.17 1005 ASP A C 1
ATOM 1456 O O . ASP A 1 213 ? -17.603 -32.508 -61.577 1.00 93.46 1005 ASP A O 1
ATOM 1461 N N . ASN A 1 214 ? -17.359 -30.510 -62.591 1.00 71.45 1006 ASN A N 1
ATOM 1462 C CA . ASN A 1 214 ? -16.940 -31.114 -63.852 1.00 54.38 1006 ASN A CA 1
ATOM 1463 C C . ASN A 1 214 ? -15.640 -31.890 -63.687 1.00 59.53 1006 ASN A C 1
ATOM 1464 O O . ASN A 1 214 ? -15.471 -32.968 -64.270 1.00 86.87 1006 ASN A O 1
ATOM 1469 N N . TRP A 1 215 ? -14.709 -31.356 -62.893 1.00 62.74 1007 TRP A N 1
ATOM 1470 C CA . TRP A 1 215 ? -13.439 -32.040 -62.672 1.00 44.76 1007 TRP A CA 1
ATOM 1471 C C . TRP A 1 215 ? -13.643 -33.350 -61.921 1.00 58.79 1007 TRP A C 1
ATOM 1472 O O . TRP A 1 215 ? -12.999 -34.358 -62.233 1.00 66.61 1007 TRP A O 1
ATOM 1483 N N . GLU A 1 216 ? -14.540 -33.355 -60.933 1.00 58.53 1008 GLU A N 1
ATOM 1484 C CA . GLU A 1 216 ? -14.788 -34.578 -60.181 1.00 60.65 1008 GLU A CA 1
ATOM 1485 C C . GLU A 1 216 ? -15.533 -35.609 -61.019 1.00 56.16 1008 GLU A C 1
ATOM 1486 O O . GLU A 1 216 ? -15.336 -36.815 -60.833 1.00 62.83 1008 GLU A O 1
ATOM 1492 N N . THR A 1 217 ? -16.387 -35.158 -61.943 1.00 68.09 1009 THR A N 1
ATOM 1493 C CA . THR A 1 217 ? -17.039 -36.089 -62.858 1.00 75.92 1009 THR A CA 1
ATOM 1494 C C . THR A 1 217 ? -16.020 -36.739 -63.783 1.00 60.15 1009 THR A C 1
ATOM 1495 O O . THR A 1 217 ? -16.077 -37.950 -64.035 1.00 56.58 1009 THR A O 1
ATOM 1499 N N . LEU A 1 218 ? -15.073 -35.949 -64.293 1.00 48.76 1010 LEU A N 1
ATOM 1500 C CA . LEU A 1 218 ? -14.008 -36.508 -65.122 1.00 42.22 1010 LEU A CA 1
ATOM 1501 C C . LEU A 1 218 ? -13.185 -37.541 -64.357 1.00 71.97 1010 LEU A C 1
ATOM 1502 O O . LEU A 1 218 ? -12.812 -38.581 -64.911 1.00 48.26 1010 LEU A O 1
ATOM 1507 N N . ASN A 1 219 ? -12.902 -37.277 -63.079 1.00 69.59 1011 ASN A N 1
ATOM 1508 C CA . ASN A 1 219 ? -12.087 -38.192 -62.281 1.00 82.45 1011 ASN A CA 1
ATOM 1509 C C . ASN A 1 219 ? -12.828 -39.502 -62.012 1.00 61.02 1011 ASN A C 1
ATOM 1510 O O . ASN A 1 219 ? -12.262 -40.590 -62.161 1.00 56.53 1011 ASN A O 1
ATOM 1515 N N . ASP A 1 220 ? -14.096 -39.418 -61.601 1.00 72.52 1012 ASP A N 1
ATOM 1516 C CA . ASP A 1 220 ? -14.871 -40.622 -61.305 1.00 76.96 1012 ASP A CA 1
ATOM 1517 C C . ASP A 1 220 ? -15.010 -41.513 -62.541 1.00 62.84 1012 ASP A C 1
ATOM 1518 O O . ASP A 1 220 ? -14.876 -42.737 -62.450 1.00 71.65 1012 ASP A O 1
ATOM 1523 N N . ASN A 1 221 ? -15.270 -40.921 -63.710 1.00 55.36 1013 ASN A N 1
ATOM 1524 C CA . ASN A 1 221 ? -15.417 -41.716 -64.928 1.00 49.07 1013 ASN A CA 1
ATOM 1525 C C . ASN A 1 221 ? -14.077 -42.275 -65.403 1.00 48.13 1013 ASN A C 1
ATOM 1526 O O . ASN A 1 221 ? -14.039 -43.352 -65.999 1.00 64.44 1013 ASN A O 1
ATOM 1531 N N . LEU A 1 222 ? -12.972 -41.574 -65.129 1.00 51.89 1014 LEU A N 1
ATOM 1532 C CA . LEU A 1 222 ? -11.640 -42.127 -65.383 1.00 46.76 1014 LEU A CA 1
ATOM 1533 C C . LEU A 1 222 ? -11.363 -43.339 -64.492 1.00 65.43 1014 LEU A C 1
ATOM 1534 O O . LEU A 1 222 ? -10.805 -44.342 -64.951 1.00 80.02 1014 LEU A O 1
ATOM 1539 N N . LYS A 1 223 ? -11.745 -43.269 -63.215 1.00 52.01 1015 LYS A N 1
ATOM 1540 C CA . LYS A 1 223 ? -11.606 -44.430 -62.339 1.00 55.84 1015 LYS A CA 1
ATOM 1541 C C . LYS A 1 223 ? -12.538 -45.562 -62.760 1.00 79.41 1015 LYS A C 1
ATOM 1542 O O . LYS A 1 223 ? -12.187 -46.739 -62.598 1.00 60.57 1015 LYS A O 1
ATOM 1548 N N . VAL A 1 224 ? -13.721 -45.236 -63.288 1.00 66.63 1016 VAL A N 1
ATOM 1549 C CA . VAL A 1 224 ? -14.624 -46.275 -63.783 1.00 66.05 1016 VAL A CA 1
ATOM 1550 C C . VAL A 1 224 ? -13.973 -47.046 -64.927 1.00 67.12 1016 VAL A C 1
ATOM 1551 O O . VAL A 1 224 ? -13.955 -48.285 -64.932 1.00 66.08 1016 VAL A O 1
ATOM 1555 N N . ILE A 1 225 ? -13.380 -46.320 -65.882 1.00 54.98 1017 ILE A N 1
ATOM 1556 C CA . ILE A 1 225 ? -12.674 -46.956 -66.993 1.00 57.57 1017 ILE A CA 1
ATOM 1557 C C . ILE A 1 225 ? -11.467 -47.741 -66.485 1.00 61.50 1017 ILE A C 1
ATOM 1558 O O . ILE A 1 225 ? -11.121 -48.799 -67.032 1.00 77.88 1017 ILE A O 1
ATOM 1563 N N . GLU A 1 226 ? -10.812 -47.243 -65.432 1.00 63.80 1018 GLU A N 1
ATOM 1564 C CA . GLU A 1 226 ? -9.660 -47.942 -64.866 1.00 81.47 1018 GLU A CA 1
ATOM 1565 C C . GLU A 1 226 ? -10.034 -49.340 -64.384 1.00 88.16 1018 GLU A C 1
ATOM 1566 O O . GLU A 1 226 ? -9.305 -50.309 -64.627 1.00 67.40 1018 GLU A O 1
ATOM 1572 N N . LYS A 1 227 ? -11.159 -49.462 -63.684 1.00 79.53 1019 LYS A N 1
ATOM 1573 C CA . LYS A 1 227 ? -11.623 -50.741 -63.160 1.00 81.95 1019 LYS A CA 1
ATOM 1574 C C . LYS A 1 227 ? -12.736 -51.355 -64.004 1.00 100.27 1019 LYS A C 1
ATOM 1575 O O . LYS A 1 227 ? -13.398 -52.299 -63.552 1.00 96.63 1019 LYS A O 1
ATOM 1581 N N . ALA A 1 228 ? -12.957 -50.846 -65.213 1.00 111.34 1020 ALA A N 1
ATOM 1582 C CA . ALA A 1 228 ? -13.971 -51.411 -66.089 1.00 92.42 1020 ALA A CA 1
ATOM 1583 C C . ALA A 1 228 ? -13.539 -52.785 -66.595 1.00 82.76 1020 ALA A C 1
ATOM 1584 O O . ALA A 1 228 ? -12.359 -53.150 -66.564 1.00 82.21 1020 ALA A O 1
ATOM 1586 N N . ASP A 1 229 ? -14.523 -53.557 -67.066 1.00 114.28 1021 ASP A N 1
ATOM 1587 C CA . ASP A 1 229 ? -14.280 -54.896 -67.581 1.00 96.10 1021 ASP A CA 1
ATOM 1588 C C . ASP A 1 229 ? -15.011 -55.194 -68.883 1.00 85.09 1021 ASP A C 1
ATOM 1589 O O . ASP A 1 229 ? -14.852 -56.295 -69.418 1.00 84.10 1021 ASP A O 1
ATOM 1594 N N . ASN A 1 230 ? -15.801 -54.259 -69.406 1.00 76.86 1022 ASN A N 1
ATOM 1595 C CA . ASN A 1 230 ? -16.486 -54.469 -70.673 1.00 77.79 1022 ASN A CA 1
ATOM 1596 C C . ASN A 1 230 ? -16.579 -53.141 -71.412 1.00 73.27 1022 ASN A C 1
ATOM 1597 O O . ASN A 1 230 ? -16.288 -52.075 -70.863 1.00 69.54 1022 ASN A O 1
ATOM 1602 N N . ALA A 1 231 ? -16.999 -53.222 -72.677 1.00 74.20 1023 ALA A N 1
ATOM 1603 C CA . ALA A 1 231 ? -17.015 -52.040 -73.532 1.00 70.80 1023 ALA A CA 1
ATOM 1604 C C . ALA A 1 231 ? -18.141 -51.082 -73.165 1.00 77.21 1023 ALA A C 1
ATOM 1605 O O . ALA A 1 231 ? -18.038 -49.879 -73.429 1.00 65.31 1023 ALA A O 1
ATOM 1607 N N . ALA A 1 232 ? -19.219 -51.588 -72.561 1.00 86.13 1024 ALA A N 1
ATOM 1608 C CA . ALA A 1 232 ? -20.350 -50.727 -72.231 1.00 70.19 1024 ALA A CA 1
ATOM 1609 C C . ALA A 1 232 ? -19.994 -49.739 -71.127 1.00 67.78 1024 ALA A C 1
ATOM 1610 O O . ALA A 1 232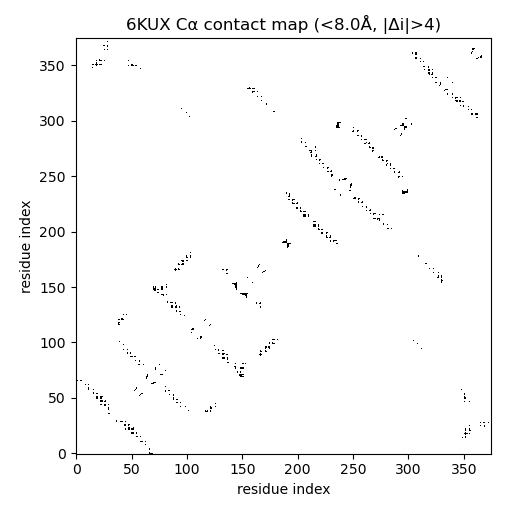 ? -20.408 -48.575 -71.172 1.00 96.13 1024 ALA A O 1
ATOM 1612 N N . GLN A 1 233 ? -19.225 -50.180 -70.129 1.00 67.02 1025 GLN A N 1
ATOM 1613 C CA . GLN A 1 233 ? -18.868 -49.292 -69.026 1.00 65.31 1025 GLN A CA 1
ATOM 1614 C C . GLN A 1 233 ? -17.947 -48.172 -69.494 1.00 75.67 1025 GLN A C 1
ATOM 1615 O O . GLN A 1 233 ? -18.161 -46.999 -69.163 1.00 83.87 1025 GLN A O 1
ATOM 1621 N N . VAL A 1 234 ? -16.916 -48.514 -70.270 1.00 66.54 1026 VAL A N 1
ATOM 1622 C CA . VAL A 1 234 ? -15.962 -47.502 -70.714 1.00 73.92 1026 VAL A CA 1
ATOM 1623 C C . VAL A 1 234 ? -16.615 -46.542 -71.702 1.00 58.52 1026 VAL A C 1
ATOM 1624 O O . VAL A 1 234 ? -16.362 -45.332 -71.667 1.00 65.26 1026 VAL A O 1
ATOM 1628 N N . LYS A 1 235 ? -17.477 -47.056 -72.584 1.00 68.45 1027 LYS A N 1
ATOM 1629 C CA . LYS A 1 235 ? -18.174 -46.179 -73.520 1.00 68.36 1027 LYS A CA 1
ATOM 1630 C C . LYS A 1 235 ? -19.079 -45.199 -72.785 1.00 64.66 1027 LYS A C 1
ATOM 1631 O O . LYS A 1 235 ? -19.129 -44.011 -73.127 1.00 67.57 1027 LYS A O 1
ATOM 1637 N N . ASP A 1 236 ? -19.807 -45.679 -71.775 1.00 62.96 1028 ASP A N 1
ATOM 1638 C CA . ASP A 1 236 ? -20.674 -44.793 -71.006 1.00 56.92 1028 ASP A CA 1
ATOM 1639 C C . ASP A 1 236 ? -19.862 -43.737 -70.269 1.00 64.26 1028 ASP A C 1
ATOM 1640 O O . ASP A 1 236 ? -20.220 -42.554 -70.273 1.00 66.78 1028 ASP A O 1
ATOM 1645 N N . ALA A 1 237 ? -18.755 -44.145 -69.642 1.00 57.14 1029 ALA A N 1
ATOM 1646 C CA . ALA A 1 237 ? -17.925 -43.191 -68.914 1.00 57.69 1029 ALA A CA 1
ATOM 1647 C C . ALA A 1 237 ? -17.314 -42.160 -69.853 1.00 51.93 1029 ALA A C 1
ATOM 1648 O O . ALA A 1 237 ? -17.196 -40.981 -69.499 1.00 58.29 1029 ALA A O 1
ATOM 1650 N N . LEU A 1 238 ? -16.920 -42.583 -71.056 1.00 47.70 1030 LEU A N 1
ATOM 1651 C CA . LEU A 1 238 ? -16.363 -41.642 -72.022 1.00 52.48 1030 LEU A CA 1
ATOM 1652 C C . LEU A 1 238 ? -17.413 -40.645 -72.493 1.00 53.57 1030 LEU A C 1
ATOM 1653 O O . LEU A 1 238 ? -17.102 -39.469 -72.720 1.00 72.58 1030 LEU A O 1
ATOM 1658 N N . THR A 1 239 ? -18.663 -41.093 -72.648 1.00 50.97 1031 THR A N 1
ATOM 1659 C CA . THR A 1 239 ? -19.724 -40.174 -73.052 1.00 58.82 1031 THR A CA 1
ATOM 1660 C C . THR A 1 239 ? -19.997 -39.144 -71.963 1.00 56.63 1031 THR A C 1
ATOM 1661 O O . THR A 1 239 ? -20.172 -37.953 -72.252 1.00 71.01 1031 THR A O 1
ATOM 1665 N N . LYS A 1 240 ? -20.040 -39.586 -70.702 1.00 48.73 1032 LYS A N 1
ATOM 1666 C CA . LYS A 1 240 ? -20.214 -38.643 -69.600 1.00 56.68 1032 LYS A CA 1
ATOM 1667 C C . LYS A 1 240 ? -19.006 -37.725 -69.461 1.00 52.41 1032 LYS A C 1
ATOM 1668 O O . LYS A 1 240 ? -19.147 -36.562 -69.058 1.00 68.00 1032 LYS A O 1
ATOM 1674 N N . MET A 1 241 ? -17.815 -38.221 -69.793 1.00 61.71 1033 MET A N 1
ATOM 1675 C CA . MET A 1 241 ? -16.637 -37.359 -69.770 1.00 41.80 1033 MET A CA 1
ATOM 1676 C C . MET A 1 241 ? -16.703 -36.304 -70.867 1.00 65.43 1033 MET A C 1
ATOM 1677 O O . MET A 1 241 ? -16.250 -35.167 -70.674 1.00 70.16 1033 MET A O 1
ATOM 1682 N N . ARG A 1 242 ? -17.259 -36.665 -72.026 1.00 62.69 1034 ARG A N 1
ATOM 1683 C CA . ARG A 1 242 ? -17.395 -35.702 -73.113 1.00 42.33 1034 ARG A CA 1
ATOM 1684 C C . ARG A 1 242 ? -18.314 -34.557 -72.708 1.00 51.08 1034 ARG A C 1
ATOM 1685 O O . ARG A 1 242 ? -18.027 -33.386 -72.990 1.00 61.11 1034 ARG A O 1
ATOM 1693 N N . ALA A 1 243 ? -19.422 -34.878 -72.038 1.00 72.17 1035 ALA A N 1
ATOM 1694 C CA . ALA A 1 243 ? -20.322 -33.838 -71.549 1.00 49.46 1035 ALA A CA 1
ATOM 1695 C C . ALA A 1 243 ? -19.663 -33.006 -70.455 1.00 61.68 1035 ALA A C 1
ATOM 1696 O O . ALA A 1 243 ? -19.849 -31.784 -70.395 1.00 72.33 1035 ALA A O 1
ATOM 1698 N N . ALA A 1 244 ? -18.887 -33.650 -69.582 1.00 53.67 1036 ALA A N 1
ATOM 1699 C CA . ALA A 1 244 ? -18.221 -32.914 -68.513 1.00 58.76 1036 ALA A CA 1
ATOM 1700 C C . ALA A 1 244 ? -17.134 -31.999 -69.064 1.00 61.24 1036 ALA A C 1
ATOM 1701 O O . ALA A 1 244 ? -16.979 -30.863 -68.602 1.00 60.51 1036 ALA A O 1
ATOM 1703 N N . ALA A 1 245 ? -16.376 -32.475 -70.055 1.00 59.90 1037 ALA A N 1
ATOM 1704 C CA . ALA A 1 245 ? -15.306 -31.661 -70.623 1.00 55.17 1037 ALA A CA 1
ATOM 1705 C C . ALA A 1 245 ? -15.861 -30.451 -71.363 1.00 57.92 1037 ALA A C 1
ATOM 1706 O O . ALA A 1 245 ? -15.305 -29.351 -71.267 1.00 58.52 1037 ALA A O 1
ATOM 1708 N N . LEU A 1 246 ? -16.953 -30.635 -72.111 1.00 51.91 1038 LEU A N 1
ATOM 1709 C CA . LEU A 1 246 ? -17.568 -29.506 -72.802 1.00 43.62 1038 LEU A CA 1
ATOM 1710 C C . LEU A 1 246 ? -18.156 -28.505 -71.820 1.00 54.50 1038 LEU A C 1
ATOM 1711 O O . LEU A 1 246 ? -18.150 -27.298 -72.088 1.00 73.20 1038 LEU A O 1
ATOM 1716 N N . ASP A 1 247 ? -18.663 -28.982 -70.681 1.00 62.20 1039 ASP A N 1
ATOM 1717 C CA . ASP A 1 247 ? -19.168 -28.073 -69.661 1.00 56.25 1039 ASP A CA 1
ATOM 1718 C C . ASP A 1 247 ? -18.029 -27.319 -68.987 1.00 46.69 1039 ASP A C 1
ATOM 1719 O O . ASP A 1 247 ? -18.130 -26.109 -68.759 1.00 62.64 1039 ASP A O 1
ATOM 1724 N N . ALA A 1 248 ? -16.939 -28.016 -68.659 1.00 55.00 1040 ALA A N 1
ATOM 1725 C CA . ALA A 1 248 ? -15.808 -27.352 -68.020 1.00 52.45 1040 ALA A CA 1
ATOM 1726 C C . ALA A 1 248 ? -15.117 -26.380 -68.966 1.00 52.12 1040 ALA A C 1
ATOM 1727 O O . ALA A 1 248 ? -14.486 -25.420 -68.510 1.00 76.81 1040 ALA A O 1
ATOM 1729 N N . GLN A 1 249 ? -15.225 -26.608 -70.278 1.00 62.87 1041 GLN A N 1
ATOM 1730 C CA . GLN A 1 249 ? -14.602 -25.706 -71.241 1.00 51.93 1041 GLN A CA 1
ATOM 1731 C C . GLN A 1 249 ? -15.212 -24.312 -71.179 1.00 45.41 1041 GLN A C 1
ATOM 1732 O O . GLN A 1 249 ? -14.507 -23.316 -71.376 1.00 97.50 1041 GLN A O 1
ATOM 1738 N N . LYS A 1 250 ? -16.511 -24.220 -70.899 1.00 79.02 1042 LYS A N 1
ATOM 1739 C CA . LYS A 1 250 ? -17.198 -22.940 -70.794 1.00 79.36 1042 LYS A CA 1
ATOM 1740 C C . LYS A 1 250 ? -16.980 -22.251 -69.452 1.00 75.56 1042 LYS A C 1
ATOM 1741 O O . LYS A 1 250 ? -17.540 -21.171 -69.233 1.00 86.90 1042 LYS A O 1
ATOM 1747 N N . ALA A 1 251 ? -16.193 -22.836 -68.557 1.00 53.31 1043 ALA A N 1
ATOM 1748 C CA . ALA A 1 251 ? -15.938 -22.233 -67.259 1.00 58.89 1043 ALA A CA 1
ATOM 1749 C C . ALA A 1 251 ? -14.680 -21.369 -67.304 1.00 56.94 1043 ALA A C 1
ATOM 1750 O O . ALA A 1 251 ? -13.883 -21.426 -68.243 1.00 56.39 1043 ALA A O 1
ATOM 1752 N N . THR A 1 252 ? -14.513 -20.551 -66.266 1.00 55.82 1044 THR A N 1
ATOM 1753 C CA . THR A 1 252 ? -13.335 -19.709 -66.118 1.00 59.56 1044 THR A CA 1
ATOM 1754 C C . THR A 1 252 ? -12.502 -20.224 -64.954 1.00 53.63 1044 THR A C 1
ATOM 1755 O O . THR A 1 252 ? -12.974 -20.198 -63.807 1.00 69.30 1044 THR A O 1
ATOM 1759 N N . PRO A 1 253 ? -11.282 -20.697 -65.192 1.00 51.24 1045 PRO A N 1
ATOM 1760 C CA . PRO A 1 253 ? -10.487 -21.297 -64.113 1.00 50.76 1045 PRO A CA 1
ATOM 1761 C C . PRO A 1 253 ? -10.080 -20.256 -63.086 1.00 64.57 1045 PRO A C 1
ATOM 1762 O O . PRO A 1 253 ? -10.064 -19.051 -63.383 1.00 72.96 1045 PRO A O 1
ATOM 1766 N N . PRO A 1 254 ? -9.750 -20.681 -61.862 1.00 57.76 1046 PRO A N 1
ATOM 1767 C CA . PRO A 1 254 ? -9.422 -19.697 -60.815 1.00 59.67 1046 PRO A CA 1
ATOM 1768 C C . PRO A 1 254 ? -8.195 -18.857 -61.126 1.00 62.11 1046 PRO A C 1
ATOM 1769 O O . PRO A 1 254 ? -8.162 -17.671 -60.776 1.00 63.69 1046 PRO A O 1
ATOM 1773 N N . LYS A 1 255 ? -7.180 -19.436 -61.773 1.00 57.13 1047 LYS A N 1
ATOM 1774 C CA . LYS A 1 255 ? -5.975 -18.671 -62.083 1.00 68.30 1047 LYS A CA 1
ATOM 1775 C C . LYS A 1 255 ? -6.255 -17.601 -63.131 1.00 59.44 1047 LYS A C 1
ATOM 1776 O O . LYS A 1 255 ? -5.693 -16.500 -63.068 1.00 61.33 1047 LYS A O 1
ATOM 1782 N N . LEU A 1 256 ? -7.119 -17.904 -64.100 1.00 56.36 1048 LEU A N 1
ATOM 1783 C CA . LEU A 1 256 ? -7.485 -16.965 -65.154 1.00 58.33 1048 LEU A CA 1
ATOM 1784 C C . LEU A 1 256 ? -8.764 -16.202 -64.834 1.00 60.30 1048 LEU A C 1
ATOM 1785 O O . LEU A 1 256 ? -9.544 -15.891 -65.744 1.00 71.46 1048 LEU A O 1
ATOM 1790 N N . GLU A 1 257 ? -8.997 -15.893 -63.558 1.00 63.24 1049 GLU A N 1
ATOM 1791 C CA . GLU A 1 257 ? -10.235 -15.241 -63.151 1.00 66.80 1049 GLU A CA 1
ATOM 1792 C C . GLU A 1 257 ? -10.321 -13.800 -63.638 1.00 81.81 1049 GLU A C 1
ATOM 1793 O O . GLU A 1 257 ? -11.429 -13.272 -63.781 1.00 81.00 1049 GLU A O 1
ATOM 1799 N N . ASP A 1 258 ? -9.188 -13.160 -63.911 1.00 96.04 1050 ASP A N 1
ATOM 1800 C CA . ASP A 1 258 ? -9.149 -11.781 -64.381 1.00 96.94 1050 ASP A CA 1
ATOM 1801 C C . ASP A 1 258 ? -8.448 -11.678 -65.731 1.00 77.79 1050 ASP A C 1
ATOM 1802 O O . ASP A 1 258 ? -7.645 -10.773 -65.967 1.00 75.41 1050 ASP A O 1
ATOM 1807 N N . LYS A 1 259 ? -8.749 -12.603 -66.639 1.00 76.97 1051 LYS A N 1
ATOM 1808 C CA . LYS A 1 259 ? -8.129 -12.637 -67.954 1.00 67.52 1051 LYS A CA 1
ATOM 1809 C C . LYS A 1 259 ? -9.184 -12.520 -69.046 1.00 68.92 1051 LYS A C 1
ATOM 1810 O O . LYS A 1 259 ? -10.357 -12.848 -68.848 1.00 74.23 1051 LYS A O 1
ATOM 1816 N N . SER A 1 260 ? -8.745 -12.050 -70.208 1.00 80.33 1052 SER A N 1
ATOM 1817 C CA . SER A 1 260 ? -9.604 -11.830 -71.359 1.00 76.88 1052 SER A CA 1
ATOM 1818 C C . SER A 1 260 ? -9.737 -13.102 -72.183 1.00 70.58 1052 SER A C 1
ATOM 1819 O O . SER A 1 260 ? -8.901 -14.006 -72.094 1.00 62.97 1052 SER A O 1
ATOM 1822 N N . PRO A 1 261 ? -10.795 -13.213 -72.992 1.00 84.65 1053 PRO A N 1
ATOM 1823 C CA . PRO A 1 261 ? -10.906 -14.382 -73.878 1.00 83.84 1053 PRO A CA 1
ATOM 1824 C C . PRO A 1 261 ? -9.813 -14.441 -74.929 1.00 81.74 1053 PRO A C 1
ATOM 1825 O O . PRO A 1 261 ? -9.440 -15.541 -75.354 1.00 103.37 1053 PRO A O 1
ATOM 1829 N N . ASP A 1 262 ? -9.292 -13.295 -75.366 1.00 73.36 1054 ASP A N 1
ATOM 1830 C CA . ASP A 1 262 ? -8.171 -13.276 -76.296 1.00 92.26 1054 ASP A CA 1
ATOM 1831 C C . ASP A 1 262 ? -6.828 -13.464 -75.604 1.00 81.28 1054 ASP A C 1
ATOM 1832 O O . ASP A 1 262 ? -5.793 -13.429 -76.279 1.00 96.65 1054 ASP A O 1
ATOM 1837 N N . SER A 1 263 ? -6.817 -13.654 -74.289 1.00 64.62 1055 SER A N 1
ATOM 1838 C CA . SER A 1 263 ? -5.569 -13.918 -73.592 1.00 63.21 1055 SER A CA 1
ATOM 1839 C C . SER A 1 263 ? -5.028 -15.286 -74.000 1.00 75.31 1055 SER A C 1
ATOM 1840 O O . SER A 1 263 ? -5.805 -16.221 -74.222 1.00 80.39 1055 SER A O 1
ATOM 1843 N N . PRO A 1 264 ? -3.707 -15.432 -74.118 1.00 84.29 1056 PRO A N 1
ATOM 1844 C CA . PRO A 1 264 ? -3.152 -16.726 -74.548 1.00 68.15 1056 PRO A CA 1
ATOM 1845 C C . PRO A 1 264 ? -3.442 -17.861 -73.584 1.00 53.66 1056 PRO A C 1
ATOM 1846 O O . PRO A 1 264 ? -3.562 -19.014 -74.017 1.00 74.05 1056 PRO A O 1
ATOM 1850 N N . GLU A 1 265 ? -3.560 -17.573 -72.287 1.00 53.43 1057 GLU A N 1
ATOM 1851 C CA . GLU A 1 265 ? -3.859 -18.629 -71.325 1.00 50.60 1057 GLU A CA 1
ATOM 1852 C C . GLU A 1 265 ? -5.304 -19.093 -71.444 1.00 56.29 1057 GLU A C 1
ATOM 1853 O O . GLU A 1 265 ? -5.584 -20.294 -71.352 1.00 71.73 1057 GLU A O 1
ATOM 1859 N N . MET A 1 266 ? -6.237 -18.157 -71.637 1.00 52.66 1058 MET A N 1
ATOM 1860 C CA . MET A 1 266 ? -7.628 -18.541 -71.850 1.00 67.87 1058 MET A CA 1
ATOM 1861 C C . MET A 1 266 ? -7.779 -19.340 -73.138 1.00 60.03 1058 MET A C 1
ATOM 1862 O O . MET A 1 266 ? -8.551 -20.305 -73.194 1.00 72.93 1058 MET A O 1
ATOM 1867 N N . LYS A 1 267 ? -7.048 -18.949 -74.186 1.00 50.69 1059 LYS A N 1
ATOM 1868 C CA . LYS A 1 267 ? -7.033 -19.737 -75.413 1.00 50.28 1059 LYS A CA 1
ATOM 1869 C C . LYS A 1 267 ? -6.441 -21.118 -75.168 1.00 53.80 1059 LYS A C 1
ATOM 1870 O O . LYS A 1 267 ? -6.918 -22.115 -75.723 1.00 74.78 1059 LYS A O 1
ATOM 1876 N N . ASP A 1 268 ? -5.399 -21.195 -74.337 1.00 65.37 1060 ASP A N 1
ATOM 1877 C CA . ASP A 1 268 ? -4.803 -22.487 -74.014 1.00 71.07 1060 ASP A CA 1
ATOM 1878 C C . ASP A 1 268 ? -5.762 -23.348 -73.201 1.00 47.42 1060 ASP A C 1
ATOM 1879 O O . ASP A 1 268 ? -5.814 -24.570 -73.381 1.00 56.52 1060 ASP A O 1
ATOM 1884 N N . PHE A 1 269 ? -6.529 -22.727 -72.303 1.00 56.72 1061 PHE A N 1
ATOM 1885 C CA . PHE A 1 269 ? -7.528 -23.466 -71.536 1.00 48.04 1061 PHE A CA 1
ATOM 1886 C C . PHE A 1 269 ? -8.608 -24.030 -72.452 1.00 52.99 1061 PHE A C 1
ATOM 1887 O O . PHE A 1 269 ? -8.974 -25.207 -72.350 1.00 61.33 1061 PHE A O 1
ATOM 1895 N N . ARG A 1 270 ? -9.124 -23.199 -73.361 1.00 44.62 1062 ARG A N 1
ATOM 1896 C CA . ARG A 1 270 ? -10.144 -23.653 -74.302 1.00 47.38 1062 ARG A CA 1
ATOM 1897 C C . ARG A 1 270 ? -9.599 -24.736 -75.225 1.00 60.35 1062 ARG A C 1
ATOM 1898 O O . ARG A 1 270 ? -10.245 -25.769 -75.439 1.00 60.27 1062 ARG A O 1
ATOM 1906 N N . HIS A 1 271 ? -8.408 -24.513 -75.788 1.00 57.72 1063 HIS A N 1
ATOM 1907 C CA . HIS A 1 271 ? -7.833 -25.487 -76.709 1.00 62.87 1063 HIS A CA 1
ATOM 1908 C C . HIS A 1 271 ? -7.489 -26.793 -76.005 1.00 66.30 1063 HIS A C 1
ATOM 1909 O O . HIS A 1 271 ? -7.553 -27.862 -76.621 1.00 52.15 1063 HIS A O 1
ATOM 1916 N N . GLY A 1 272 ? -7.128 -26.729 -74.721 1.00 58.86 1064 GLY A N 1
ATOM 1917 C CA . GLY A 1 272 ? -6.831 -27.949 -73.989 1.00 38.96 1064 GLY A CA 1
ATOM 1918 C C . GLY A 1 272 ? -8.036 -28.860 -73.861 1.00 49.42 1064 GLY A C 1
ATOM 1919 O O . GLY A 1 272 ? -7.921 -30.081 -73.995 1.00 56.28 1064 GLY A O 1
ATOM 1920 N N . PHE A 1 273 ? -9.210 -28.279 -73.605 1.00 49.37 1065 PHE A N 1
ATOM 1921 C CA . PHE A 1 273 ? -10.427 -29.080 -73.541 1.00 37.03 1065 PHE A CA 1
ATOM 1922 C C . PHE A 1 273 ? -10.888 -29.510 -74.928 1.00 42.78 1065 PHE A C 1
ATOM 1923 O O . PHE A 1 273 ? -11.547 -30.547 -75.066 1.00 42.08 1065 PHE A O 1
ATOM 1931 N N . ASP A 1 274 ? -10.557 -28.731 -75.960 1.00 40.75 1066 ASP A N 1
ATOM 1932 C CA . ASP A 1 274 ? -10.791 -29.177 -77.330 1.00 47.53 1066 ASP A CA 1
ATOM 1933 C C . ASP A 1 274 ? -9.999 -30.444 -77.626 1.00 57.22 1066 ASP A C 1
ATOM 1934 O O . ASP A 1 274 ? -10.523 -31.399 -78.212 1.00 73.89 1066 ASP A O 1
ATOM 1939 N N . ILE A 1 275 ? -8.726 -30.468 -77.224 1.00 43.83 1067 ILE A N 1
ATOM 1940 C CA . ILE A 1 275 ? -7.900 -31.656 -77.416 1.00 57.60 1067 ILE A CA 1
ATOM 1941 C C . ILE A 1 275 ? -8.443 -32.819 -76.596 1.00 60.15 1067 ILE A C 1
ATOM 1942 O O . ILE A 1 275 ? -8.467 -33.967 -77.057 1.00 61.34 1067 ILE A O 1
ATOM 1947 N N . LEU A 1 276 ? -8.901 -32.540 -75.372 1.00 54.68 1068 LEU A N 1
ATOM 1948 C CA . LEU A 1 276 ? -9.433 -33.601 -74.523 1.00 46.81 1068 LEU A CA 1
ATOM 1949 C C . LEU A 1 276 ? -10.684 -34.222 -75.132 1.00 44.65 1068 LEU A C 1
ATOM 1950 O O . LEU A 1 276 ? -10.863 -35.445 -75.087 1.00 72.44 1068 LEU A O 1
ATOM 1955 N N . VAL A 1 277 ? -11.560 -33.396 -75.707 1.00 55.85 1069 VAL A N 1
ATOM 1956 C CA . VAL A 1 277 ? -12.761 -33.917 -76.354 1.00 55.28 1069 VAL A CA 1
ATOM 1957 C C . VAL A 1 277 ? -12.392 -34.740 -77.583 1.00 68.59 1069 VAL A C 1
ATOM 1958 O O . VAL A 1 277 ? -13.007 -35.776 -77.861 1.00 62.71 1069 VAL A O 1
ATOM 1962 N N . GLY A 1 278 ? -11.377 -34.300 -78.330 1.00 48.90 1070 GLY A N 1
ATOM 1963 C CA . GLY A 1 278 ? -10.929 -35.075 -79.476 1.00 45.18 1070 GLY A CA 1
ATOM 1964 C C . GLY A 1 278 ? -10.373 -36.429 -79.082 1.00 63.89 1070 GLY A C 1
ATOM 1965 O O . GLY A 1 278 ? -10.632 -37.435 -79.747 1.00 59.77 1070 GLY A O 1
ATOM 1966 N N . GLN A 1 279 ? -9.603 -36.476 -77.991 1.00 59.01 1071 GLN A N 1
ATOM 1967 C CA . GLN A 1 279 ? -9.082 -37.752 -77.512 1.00 43.54 1071 GLN A CA 1
ATOM 1968 C C . GLN A 1 279 ? -10.192 -38.635 -76.957 1.00 62.76 1071 GLN A C 1
ATOM 1969 O O . GLN A 1 279 ? -10.106 -39.866 -77.049 1.00 95.06 1071 GLN A O 1
ATOM 1975 N N . ILE A 1 280 ? -11.234 -38.032 -76.381 1.00 56.67 1072 ILE A N 1
ATOM 1976 C CA . ILE A 1 280 ? -12.383 -38.812 -75.931 1.00 55.89 1072 ILE A CA 1
ATOM 1977 C C . ILE A 1 280 ? -13.101 -39.434 -77.123 1.00 59.86 1072 ILE A C 1
ATOM 1978 O O . ILE A 1 280 ? -13.547 -40.587 -77.067 1.00 49.57 1072 ILE A O 1
ATOM 1983 N N . ASP A 1 281 ? -13.212 -38.687 -78.225 1.00 73.77 1073 ASP A N 1
ATOM 1984 C CA . ASP A 1 281 ? -13.831 -39.232 -79.429 1.00 60.15 1073 ASP A CA 1
ATOM 1985 C C . ASP A 1 281 ? -13.030 -40.404 -79.981 1.00 51.47 1073 ASP A C 1
ATOM 1986 O O . ASP A 1 281 ? -13.606 -41.403 -80.429 1.00 81.54 1073 ASP A O 1
ATOM 1991 N N . ASP A 1 282 ? -11.699 -40.299 -79.960 1.00 61.87 1074 ASP A N 1
ATOM 1992 C CA . ASP A 1 282 ? -10.863 -41.410 -80.403 1.00 73.99 1074 ASP A CA 1
ATOM 1993 C C . ASP A 1 282 ? -11.019 -42.616 -79.486 1.00 60.69 1074 ASP A C 1
ATOM 1994 O O . ASP A 1 282 ? -11.074 -43.759 -79.955 1.00 65.66 1074 ASP A O 1
ATOM 1999 N N . ALA A 1 283 ? -11.092 -42.381 -78.173 1.00 50.59 1075 ALA A N 1
ATOM 2000 C CA . ALA A 1 283 ? -11.288 -43.482 -77.238 1.00 51.00 1075 ALA A CA 1
ATOM 2001 C C . ALA A 1 283 ? -12.657 -44.126 -77.410 1.00 58.49 1075 ALA A C 1
ATOM 2002 O O . ALA A 1 283 ? -12.797 -45.341 -77.226 1.00 72.77 1075 ALA A O 1
ATOM 2004 N N . LEU A 1 284 ? -13.673 -43.335 -77.761 1.00 52.00 1076 LEU A N 1
ATOM 2005 C CA . LEU A 1 284 ? -14.987 -43.901 -78.046 1.00 54.19 1076 LEU A CA 1
ATOM 2006 C C . LEU A 1 284 ? -14.962 -44.732 -79.322 1.00 87.88 1076 LEU A C 1
ATOM 2007 O O . LEU A 1 284 ? -15.646 -45.758 -79.414 1.00 91.70 1076 LEU A O 1
ATOM 2012 N N . LYS A 1 285 ? -14.185 -44.300 -80.319 1.00 86.38 1077 LYS A N 1
ATOM 2013 C CA . LYS A 1 285 ? -14.037 -45.091 -81.537 1.00 89.54 1077 LYS A CA 1
ATOM 2014 C C . LYS A 1 285 ? -13.381 -46.433 -81.239 1.00 99.55 1077 LYS A C 1
ATOM 2015 O O . LYS A 1 285 ? -13.711 -47.448 -81.864 1.00 86.14 1077 LYS A O 1
ATOM 2021 N N . LEU A 1 286 ? -12.449 -46.456 -80.282 1.00 92.94 1078 LEU A N 1
ATOM 2022 C CA . LEU A 1 286 ? -11.849 -47.718 -79.860 1.00 77.65 1078 LEU A CA 1
ATOM 2023 C C . LEU A 1 286 ? -12.842 -48.571 -79.081 1.00 70.99 1078 LEU A C 1
ATOM 2024 O O . LEU A 1 286 ? -12.916 -49.788 -79.285 1.00 81.50 1078 LEU A O 1
ATOM 2029 N N . ALA A 1 287 ? -13.616 -47.948 -78.189 1.00 86.90 1079 ALA A N 1
ATOM 2030 C CA . ALA A 1 287 ? -14.509 -48.707 -77.320 1.00 72.94 1079 ALA A CA 1
ATOM 2031 C C . ALA A 1 287 ? -15.637 -49.362 -78.108 1.00 70.27 1079 ALA A C 1
ATOM 2032 O O . ALA A 1 287 ? -16.062 -50.476 -77.780 1.00 110.85 1079 ALA A O 1
ATOM 2034 N N . ASN A 1 288 ? -16.139 -48.689 -79.146 1.00 74.49 1080 ASN A N 1
ATOM 2035 C CA . ASN A 1 288 ? -17.217 -49.260 -79.946 1.00 87.00 1080 ASN A CA 1
ATOM 2036 C C . ASN A 1 288 ? -16.767 -50.478 -80.742 1.00 95.99 1080 ASN A C 1
ATOM 2037 O O . ASN A 1 288 ? -17.614 -51.269 -81.169 1.00 126.74 1080 ASN A O 1
ATOM 2042 N N . GLU A 1 289 ? -15.464 -50.646 -80.950 1.00 98.82 1081 GLU A N 1
ATOM 2043 C CA . GLU A 1 289 ? -14.923 -51.804 -81.646 1.00 93.02 1081 GLU A CA 1
ATOM 2044 C C . GLU A 1 289 ? -14.620 -52.965 -80.706 1.00 92.69 1081 GLU A C 1
ATOM 2045 O O . GLU A 1 289 ? -14.036 -53.963 -81.142 1.00 127.34 1081 GLU A O 1
ATOM 2051 N N . GLY A 1 290 ? -15.001 -52.858 -79.432 1.00 80.18 1082 GLY A N 1
ATOM 2052 C CA . GLY A 1 290 ? -14.764 -53.907 -78.464 1.00 87.72 1082 GLY A CA 1
ATOM 2053 C C . GLY A 1 290 ? -13.374 -53.942 -77.872 1.00 99.66 1082 GLY A C 1
ATOM 2054 O O . GLY A 1 290 ? -13.128 -54.743 -76.961 1.00 131.99 1082 GLY A O 1
ATOM 2055 N N . LYS A 1 291 ? -12.455 -53.104 -78.352 1.00 78.76 1083 LYS A N 1
ATOM 2056 C CA . LYS A 1 291 ? -11.080 -53.072 -77.857 1.00 78.17 1083 LYS A CA 1
ATOM 2057 C C . LYS A 1 291 ? -11.068 -52.337 -76.519 1.00 89.39 1083 LYS A C 1
ATOM 2058 O O . LYS A 1 291 ? -10.796 -51.137 -76.425 1.00 81.16 1083 LYS A O 1
ATOM 2064 N N . VAL A 1 292 ? -11.372 -53.089 -75.459 1.00 86.46 1084 VAL A N 1
ATOM 2065 C CA . VAL A 1 292 ? -11.514 -52.497 -74.132 1.00 75.85 1084 VAL A CA 1
ATOM 2066 C C . VAL A 1 292 ? -10.166 -52.014 -73.609 1.00 74.91 1084 VAL A C 1
ATOM 2067 O O . VAL A 1 292 ? -10.038 -50.879 -73.136 1.00 91.23 1084 VAL A O 1
ATOM 2071 N N . LYS A 1 293 ? -9.144 -52.870 -73.682 1.00 73.33 1085 LYS A N 1
ATOM 2072 C CA . LYS A 1 293 ? -7.835 -52.517 -73.139 1.00 72.78 1085 LYS A CA 1
ATOM 2073 C C . LYS A 1 293 ? -7.233 -51.321 -73.866 1.00 81.29 1085 LYS A C 1
ATOM 2074 O O . LYS A 1 293 ? -6.576 -50.475 -73.247 1.00 67.21 1085 LYS A O 1
ATOM 2080 N N . GLU A 1 294 ? -7.447 -51.230 -75.181 1.00 70.57 1086 GLU A N 1
ATOM 2081 C CA . GLU A 1 294 ? -6.936 -50.086 -75.929 1.00 68.30 1086 GLU A CA 1
ATOM 2082 C C . GLU A 1 294 ? -7.668 -48.807 -75.544 1.00 75.31 1086 GLU A C 1
ATOM 2083 O O . GLU A 1 294 ? -7.060 -47.733 -75.477 1.00 64.61 1086 GLU A O 1
ATOM 2089 N N . ALA A 1 295 ? -8.974 -48.904 -75.284 1.00 62.15 1087 ALA A N 1
ATOM 2090 C CA . ALA A 1 295 ? -9.733 -47.734 -74.858 1.00 64.04 1087 ALA A CA 1
ATOM 2091 C C . ALA A 1 295 ? -9.308 -47.278 -73.469 1.00 68.78 1087 ALA A C 1
ATOM 2092 O O . ALA A 1 295 ? -9.260 -46.074 -73.192 1.00 61.85 1087 ALA A O 1
ATOM 2094 N N . GLN A 1 296 ? -8.997 -48.227 -72.583 1.00 57.98 1088 GLN A N 1
ATOM 2095 C CA . GLN A 1 296 ? -8.525 -47.871 -71.249 1.00 75.20 1088 GLN A CA 1
ATOM 2096 C C . GLN A 1 296 ? -7.152 -47.214 -71.308 1.00 74.12 1088 GLN A C 1
ATOM 2097 O O . GLN A 1 296 ? -6.866 -46.290 -70.536 1.00 69.65 1088 GLN A O 1
ATOM 2103 N N . ALA A 1 297 ? -6.286 -47.680 -72.211 1.00 58.51 1089 ALA A N 1
ATOM 2104 C CA . ALA A 1 297 ? -4.988 -47.037 -72.385 1.00 67.25 1089 ALA A CA 1
ATOM 2105 C C . ALA A 1 297 ? -5.148 -45.621 -72.923 1.00 72.53 1089 ALA A C 1
ATOM 2106 O O . ALA A 1 297 ? -4.454 -44.697 -72.481 1.00 85.68 1089 ALA A O 1
ATOM 2108 N N . ALA A 1 298 ? -6.060 -45.432 -73.880 1.00 63.87 1090 ALA A N 1
ATOM 2109 C CA . ALA A 1 298 ? -6.349 -44.089 -74.369 1.00 61.58 1090 ALA A CA 1
ATOM 2110 C C . ALA A 1 298 ? -6.955 -43.219 -73.277 1.00 55.49 1090 ALA A C 1
ATOM 2111 O O . ALA A 1 298 ? -6.741 -42.001 -73.265 1.00 70.85 1090 ALA A O 1
ATOM 2113 N N . ALA A 1 299 ? -7.711 -43.820 -72.355 1.00 63.50 1091 ALA A N 1
ATOM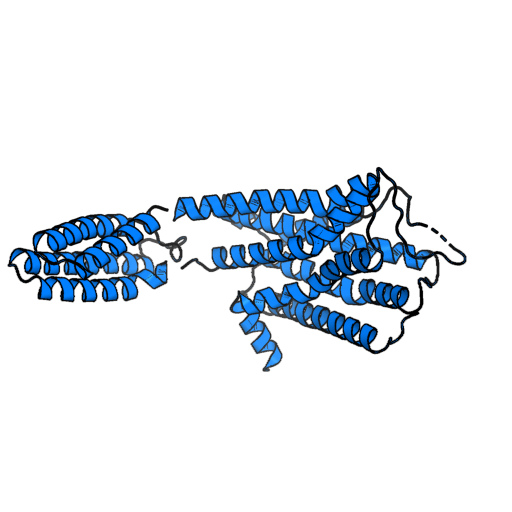 2114 C CA . ALA A 1 299 ? -8.257 -43.059 -71.236 1.00 48.96 1091 ALA A CA 1
ATOM 2115 C C . ALA A 1 299 ? -7.150 -42.571 -70.311 1.00 48.20 1091 ALA A C 1
ATOM 2116 O O . ALA A 1 299 ? -7.207 -41.443 -69.807 1.00 67.67 1091 ALA A O 1
ATOM 2118 N N . GLU A 1 300 ? -6.135 -43.405 -70.076 1.00 57.31 1092 GLU A N 1
ATOM 2119 C CA . GLU A 1 300 ? -4.992 -42.968 -69.282 1.00 79.95 1092 GLU A CA 1
ATOM 2120 C C . GLU A 1 300 ? -4.222 -41.861 -69.990 1.00 67.93 1092 GLU A C 1
ATOM 2121 O O . GLU A 1 300 ? -3.700 -40.945 -69.342 1.00 59.65 1092 GLU A O 1
ATOM 2127 N N . GLN A 1 301 ? -4.139 -41.927 -71.321 1.00 66.57 1093 GLN A N 1
ATOM 2128 C CA . GLN A 1 301 ? -3.399 -40.912 -72.063 1.00 63.58 1093 GLN A CA 1
ATOM 2129 C C . GLN A 1 301 ? -4.108 -39.564 -72.014 1.00 77.58 1093 GLN A C 1
ATOM 2130 O O . GLN A 1 301 ? -3.460 -38.523 -71.853 1.00 70.68 1093 GLN A O 1
ATOM 2136 N N . LEU A 1 302 ? -5.438 -39.559 -72.149 1.00 58.71 1094 LEU A N 1
ATOM 2137 C CA . LEU A 1 302 ? -6.171 -38.300 -72.073 1.00 56.42 1094 LEU A CA 1
ATOM 2138 C C . LEU A 1 302 ? -6.229 -37.772 -70.645 1.00 57.91 1094 LEU A C 1
ATOM 2139 O O . LEU A 1 302 ? -6.382 -36.563 -70.441 1.00 71.75 1094 LEU A O 1
ATOM 2144 N N . LYS A 1 303 ? -6.117 -38.655 -69.649 1.00 46.22 1095 LYS A N 1
ATOM 2145 C CA . LYS A 1 303 ? -5.993 -38.194 -68.270 1.00 46.09 1095 LYS A CA 1
ATOM 2146 C C . LYS A 1 303 ? -4.710 -37.396 -68.083 1.00 52.11 1095 LYS A C 1
ATOM 2147 O O . LYS A 1 303 ? -4.716 -36.314 -67.483 1.00 72.66 1095 LYS A O 1
ATOM 2153 N N . THR A 1 304 ? -3.594 -37.923 -68.592 1.00 68.86 1096 THR A N 1
ATOM 2154 C CA . THR A 1 304 ? -2.329 -37.199 -68.524 1.00 49.95 1096 THR A CA 1
ATOM 2155 C C . THR A 1 304 ? -2.394 -35.906 -69.326 1.00 53.20 1096 THR A C 1
ATOM 2156 O O . THR A 1 304 ? -1.868 -34.872 -68.897 1.00 62.57 1096 THR A O 1
ATOM 2160 N N . THR A 1 305 ? -3.042 -35.943 -70.494 1.00 49.80 1097 THR A N 1
ATOM 2161 C CA . THR A 1 305 ? -3.177 -34.737 -71.305 1.00 51.77 1097 THR A CA 1
ATOM 2162 C C . THR A 1 305 ? -3.998 -33.677 -70.582 1.00 49.48 1097 THR A C 1
ATOM 2163 O O . THR A 1 305 ? -3.658 -32.488 -70.611 1.00 61.45 1097 THR A O 1
ATOM 2167 N N . ARG A 1 306 ? -5.085 -34.090 -69.927 1.00 47.96 1098 ARG A N 1
ATOM 2168 C CA . ARG A 1 306 ? -5.907 -33.144 -69.180 1.00 42.84 1098 ARG A CA 1
ATOM 2169 C C . ARG A 1 306 ? -5.127 -32.529 -68.025 1.00 37.05 1098 ARG A C 1
ATOM 2170 O O . ARG A 1 306 ? -5.205 -31.317 -67.789 1.00 63.59 1098 ARG A O 1
ATOM 2178 N N . ASN A 1 307 ? -4.372 -33.351 -67.292 1.00 54.10 1099 ASN A N 1
ATOM 2179 C CA . ASN A 1 307 ? -3.591 -32.838 -66.171 1.00 68.48 1099 ASN A CA 1
ATOM 2180 C C . ASN A 1 307 ? -2.514 -31.871 -66.644 1.00 56.20 1099 ASN A C 1
ATOM 2181 O O . ASN A 1 307 ? -2.266 -30.843 -66.005 1.00 73.78 1099 ASN A O 1
ATOM 2186 N N . ALA A 1 308 ? -1.866 -32.181 -67.767 1.00 58.32 1100 ALA A N 1
ATOM 2187 C CA . ALA A 1 308 ? -0.780 -31.332 -68.242 1.00 55.61 1100 ALA A CA 1
ATOM 2188 C C . ALA A 1 308 ? -1.296 -30.024 -68.828 1.00 75.45 1100 ALA A C 1
ATOM 2189 O O . ALA A 1 308 ? -0.586 -29.012 -68.797 1.00 73.66 1100 ALA A O 1
ATOM 2191 N N . TYR A 1 309 ? -2.523 -30.016 -69.351 1.00 75.49 1101 TYR A N 1
ATOM 2192 C CA . TYR A 1 309 ? -3.081 -28.831 -69.993 1.00 54.97 1101 TYR A CA 1
ATOM 2193 C C . TYR A 1 309 ? -3.817 -27.912 -69.022 1.00 49.55 1101 TYR A C 1
ATOM 2194 O O . TYR A 1 309 ? -3.678 -26.688 -69.110 1.00 51.61 1101 TYR A O 1
ATOM 2203 N N . ILE A 1 310 ? -4.593 -28.471 -68.096 1.00 53.80 1102 ILE A N 1
ATOM 2204 C CA . ILE A 1 310 ? -5.585 -27.716 -67.347 1.00 48.78 1102 ILE A CA 1
ATOM 2205 C C . ILE A 1 310 ? -5.172 -27.503 -65.894 1.00 63.03 1102 ILE A C 1
ATOM 2206 O O . ILE A 1 310 ? -5.450 -26.448 -65.320 1.00 69.94 1102 ILE A O 1
ATOM 2211 N N . GLN A 1 311 ? -4.498 -28.485 -65.288 1.00 58.76 1103 GLN A N 1
ATOM 2212 C CA . GLN A 1 311 ? -4.319 -28.485 -63.837 1.00 64.90 1103 GLN A CA 1
ATOM 2213 C C . GLN A 1 311 ? -3.567 -27.254 -63.342 1.00 62.16 1103 GLN A C 1
ATOM 2214 O O . GLN A 1 311 ? -3.756 -26.838 -62.193 1.00 64.50 1103 GLN A O 1
ATOM 2220 N N . LYS A 1 312 ? -2.719 -26.657 -64.182 1.00 73.22 1104 LYS A N 1
ATOM 2221 C CA . LYS A 1 312 ? -2.025 -25.436 -63.785 1.00 51.82 1104 LYS A CA 1
ATOM 2222 C C . LYS A 1 312 ? -2.971 -24.250 -63.653 1.00 53.70 1104 LYS A C 1
ATOM 2223 O O . LYS A 1 312 ? -2.654 -23.298 -62.931 1.00 63.43 1104 LYS A O 1
ATOM 2229 N N . TYR A 1 313 ? -4.118 -24.283 -64.327 1.00 69.71 1105 TYR A N 1
ATOM 2230 C CA . TYR A 1 313 ? -5.097 -23.210 -64.237 1.00 46.31 1105 TYR A CA 1
ATOM 2231 C C . TYR A 1 313 ? -6.072 -23.393 -63.083 1.00 55.51 1105 TYR A C 1
ATOM 2232 O O . TYR A 1 313 ? -6.814 -22.457 -62.764 1.00 57.37 1105 TYR A O 1
ATOM 2241 N N . LEU A 1 314 ? -6.087 -24.568 -62.451 1.00 62.39 1106 LEU A N 1
ATOM 2242 C CA . LEU A 1 314 ? -6.933 -24.795 -61.286 1.00 51.55 1106 LEU A CA 1
ATOM 2243 C C . LEU A 1 314 ? -6.414 -24.092 -60.040 1.00 53.07 1106 LEU A C 1
ATOM 2244 O O . LEU A 1 314 ? -7.153 -23.992 -59.054 1.00 69.64 1106 LEU A O 1
ATOM 2249 N N . ARG A 1 315 ? -5.175 -23.608 -60.058 1.00 111.88 365 ARG A N 1
ATOM 2250 C CA . ARG A 1 315 ? -4.637 -22.876 -58.924 1.00 111.44 365 ARG A CA 1
ATOM 2251 C C . ARG A 1 315 ? -5.279 -21.495 -58.825 1.00 105.37 365 ARG A C 1
ATOM 2252 O O . ARG A 1 315 ? -5.860 -20.977 -59.783 1.00 102.55 365 ARG A O 1
ATOM 2260 N N . GLN A 1 316 ? -5.173 -20.902 -57.641 1.00 103.58 366 GLN A N 1
ATOM 2261 C CA . GLN A 1 316 ? -5.664 -19.550 -57.434 1.00 98.54 366 GLN A CA 1
ATOM 2262 C C . GLN A 1 316 ? -4.654 -18.533 -57.956 1.00 103.24 366 GLN A C 1
ATOM 2263 O O . GLN A 1 316 ? -3.468 -18.826 -58.129 1.00 107.45 366 GLN A O 1
ATOM 2269 N N . ASN A 1 317 ? -5.142 -17.322 -58.214 1.00 112.34 367 ASN A N 1
ATOM 2270 C CA . ASN A 1 317 ? -4.266 -16.233 -58.614 1.00 103.62 367 ASN A CA 1
ATOM 2271 C C . ASN A 1 317 ? -3.547 -15.670 -57.388 1.00 107.11 367 ASN A C 1
ATOM 2272 O O . ASN A 1 317 ? -3.729 -16.137 -56.259 1.00 121.35 367 ASN A O 1
ATOM 2277 N N . ARG A 1 318 ? -2.713 -14.651 -57.613 1.00 108.23 368 ARG A N 1
ATOM 2278 C CA . ARG A 1 318 ? -1.932 -14.077 -56.520 1.00 104.76 368 ARG A CA 1
ATOM 2279 C C . ARG A 1 318 ? -2.828 -13.499 -55.433 1.00 99.24 368 ARG A C 1
ATOM 2280 O O . ARG A 1 318 ? -2.532 -13.632 -54.239 1.00 100.06 368 ARG A O 1
ATOM 2288 N N . GLU A 1 319 ? -3.927 -12.850 -55.825 1.00 94.06 369 GLU A N 1
ATOM 2289 C CA . GLU A 1 319 ? -4.793 -12.198 -54.848 1.00 89.05 369 GLU A CA 1
ATOM 2290 C C . GLU A 1 319 ? -5.439 -13.217 -53.916 1.00 93.82 369 GLU A C 1
ATOM 2291 O O . GLU A 1 319 ? -5.445 -13.039 -52.693 1.00 96.93 369 GLU A O 1
ATOM 2293 N N . LYS A 1 320 ? -5.985 -14.297 -54.480 1.00 91.05 370 LYS A N 1
ATOM 2294 C CA . LYS A 1 320 ? -6.657 -15.298 -53.658 1.00 91.59 370 LYS A CA 1
ATOM 2295 C C . LYS A 1 320 ? -5.674 -16.018 -52.743 1.00 99.19 370 LYS A C 1
ATOM 2296 O O . LYS A 1 320 ? -6.002 -16.326 -51.590 1.00 105.32 370 LYS A O 1
ATOM 2298 N N . ARG A 1 321 ? -4.465 -16.295 -53.237 1.00 95.18 371 ARG A N 1
ATOM 2299 C CA . ARG A 1 321 ? -3.457 -16.943 -52.405 1.00 99.96 371 ARG A CA 1
ATOM 2300 C C . ARG A 1 321 ? -3.053 -16.057 -51.235 1.00 122.19 371 ARG A C 1
ATOM 2301 O O . ARG A 1 321 ? -2.828 -16.549 -50.123 1.00 130.73 371 ARG A O 1
ATOM 2309 N N . PHE A 1 322 ? -2.964 -14.744 -51.461 1.00 131.09 372 PHE A N 1
ATOM 2310 C CA . PHE A 1 322 ? -2.571 -13.844 -50.383 1.00 137.27 372 PHE A CA 1
ATOM 2311 C C . PHE A 1 322 ? -3.701 -13.635 -49.383 1.00 123.67 372 PHE A C 1
ATOM 2312 O O . PHE A 1 322 ? -3.439 -13.448 -48.190 1.00 138.09 372 PHE A O 1
ATOM 2320 N N . THR A 1 323 ? -4.955 -13.658 -49.844 1.00 98.17 373 THR A N 1
ATOM 2321 C CA . THR A 1 323 ? -6.077 -13.613 -48.912 1.00 84.04 373 THR A CA 1
ATOM 2322 C C . THR A 1 323 ? -6.084 -14.843 -48.014 1.00 92.37 373 THR A C 1
ATOM 2323 O O . THR A 1 323 ? -6.453 -14.761 -46.837 1.00 84.46 373 THR A O 1
ATOM 2327 N N . PHE A 1 324 ? -5.682 -15.994 -48.556 1.00 88.95 374 PHE A N 1
ATOM 2328 C CA . PHE A 1 324 ? -5.537 -17.189 -47.732 1.00 92.62 374 PHE A CA 1
ATOM 2329 C C . PHE A 1 324 ? -4.393 -17.032 -46.739 1.00 108.40 374 PHE A C 1
ATOM 2330 O O . PHE A 1 324 ? -4.485 -17.502 -45.598 1.00 106.71 374 PHE A O 1
ATOM 2338 N N . VAL A 1 325 ? -3.306 -16.377 -47.154 1.00 99.42 375 VAL A N 1
ATOM 2339 C CA . VAL A 1 325 ? -2.199 -16.110 -46.239 1.00 102.10 375 VAL A CA 1
ATOM 2340 C C . VAL A 1 325 ? -2.658 -15.200 -45.108 1.00 99.04 375 VAL A C 1
ATOM 2341 O O . VAL A 1 325 ? -2.351 -15.432 -43.934 1.00 130.08 375 VAL A O 1
ATOM 2345 N N . LEU A 1 326 ? -3.404 -14.147 -45.446 1.00 94.76 376 LEU A N 1
ATOM 2346 C CA . LEU A 1 326 ? -3.938 -13.269 -44.412 1.00 105.80 376 LEU A CA 1
ATOM 2347 C C . LEU A 1 326 ? -4.985 -13.981 -43.566 1.00 106.17 376 LEU A C 1
ATOM 2348 O O . LEU A 1 326 ? -5.193 -13.618 -42.403 1.00 117.50 376 LEU A O 1
ATOM 2353 N N . ALA A 1 327 ? -5.646 -14.996 -44.126 1.00 97.13 377 ALA A N 1
ATOM 2354 C CA . ALA A 1 327 ? -6.621 -15.757 -43.352 1.00 95.65 377 ALA A CA 1
ATOM 2355 C C . ALA A 1 327 ? -5.938 -16.592 -42.274 1.00 115.27 377 ALA A C 1
ATOM 2356 O O . ALA A 1 327 ? -6.393 -16.621 -41.123 1.00 115.77 377 ALA A O 1
ATOM 2358 N N . VAL A 1 328 ? -4.841 -17.275 -42.621 1.00 109.29 378 VAL A N 1
ATOM 2359 C CA . VAL A 1 328 ? -4.113 -18.060 -41.629 1.00 109.39 378 VAL A CA 1
ATOM 2360 C C . VAL A 1 328 ? -3.368 -17.156 -40.657 1.00 120.35 378 VAL A C 1
ATOM 2361 O O . VAL A 1 328 ? -3.063 -17.578 -39.534 1.00 140.14 378 VAL A O 1
ATOM 2365 N N . VAL A 1 329 ? -3.054 -15.922 -41.060 1.00 102.27 379 VAL A N 1
ATOM 2366 C CA . VAL A 1 329 ? -2.501 -14.958 -40.115 1.00 100.82 379 VAL A CA 1
ATOM 2367 C C . VAL A 1 329 ? -3.552 -14.571 -39.085 1.00 102.75 379 VAL A C 1
ATOM 2368 O O . VAL A 1 329 ? -3.266 -14.487 -37.884 1.00 117.35 379 VAL A O 1
ATOM 2372 N N . ILE A 1 330 ? -4.788 -14.345 -39.537 1.00 113.46 380 ILE A N 1
ATOM 2373 C CA . ILE A 1 330 ? -5.887 -14.085 -38.613 1.00 114.54 380 ILE A CA 1
ATOM 2374 C C . ILE A 1 330 ? -6.108 -15.287 -37.704 1.00 110.10 380 ILE A C 1
ATOM 2375 O O . ILE A 1 330 ? -6.334 -15.137 -36.496 1.00 105.95 380 ILE A O 1
ATOM 2380 N N . GLY A 1 331 ? -6.031 -16.496 -38.264 1.00 109.75 381 GLY A N 1
ATOM 2381 C CA . GLY A 1 331 ? -6.182 -17.689 -37.447 1.00 111.84 381 GLY A CA 1
ATOM 2382 C C . GLY A 1 331 ? -5.112 -17.804 -36.378 1.00 118.89 381 GLY A C 1
ATOM 2383 O O . GLY A 1 331 ? -5.406 -18.134 -35.227 1.00 128.78 381 GLY A O 1
ATOM 2384 N N . VAL A 1 332 ? -3.858 -17.528 -36.742 1.00 116.86 382 VAL A N 1
ATOM 2385 C CA . VAL A 1 332 ? -2.776 -17.559 -35.761 1.00 107.97 382 VAL A CA 1
ATOM 2386 C C . VAL A 1 332 ? -2.996 -16.495 -34.693 1.00 105.86 382 VAL A C 1
ATOM 2387 O O . VAL A 1 332 ? -2.801 -16.744 -33.497 1.00 117.28 382 VAL A O 1
ATOM 2391 N N . PHE A 1 333 ? -3.420 -15.298 -35.104 1.00 103.59 383 PHE A N 1
ATOM 2392 C CA . PHE A 1 333 ? -3.662 -14.220 -34.149 1.00 109.29 383 PHE A CA 1
ATOM 2393 C C . PHE A 1 333 ? -4.757 -14.598 -33.159 1.00 106.80 383 PHE A C 1
ATOM 2394 O O . PHE A 1 333 ? -4.628 -14.366 -31.952 1.00 120.30 383 PHE A O 1
ATOM 2402 N N . VAL A 1 334 ? -5.849 -15.183 -33.657 1.00 109.41 384 VAL A N 1
ATOM 2403 C CA . VAL A 1 334 ? -6.933 -15.596 -32.773 1.00 109.22 384 VAL A CA 1
ATOM 2404 C C . VAL A 1 334 ? -6.478 -16.728 -31.862 1.00 119.05 384 VAL A C 1
ATOM 2405 O O . VAL A 1 334 ? -6.752 -16.718 -30.658 1.00 107.16 384 VAL A O 1
ATOM 2409 N N . VAL A 1 335 ? -5.765 -17.713 -32.415 1.00 102.79 385 VAL A N 1
ATOM 2410 C CA . VAL A 1 335 ? -5.294 -18.837 -31.609 1.00 107.33 385 VAL A CA 1
ATOM 2411 C C . VAL A 1 335 ? -4.371 -18.352 -30.496 1.00 112.73 385 VAL A C 1
ATOM 2412 O O . VAL A 1 335 ? -4.423 -18.849 -29.364 1.00 125.58 385 VAL A O 1
ATOM 2416 N N . CYS A 1 336 ? -3.532 -17.356 -30.789 1.00 114.74 386 CYS A N 1
ATOM 2417 C CA . CYS A 1 336 ? -2.565 -16.896 -29.796 1.00 129.75 386 CYS A CA 1
ATOM 2418 C C . CYS A 1 336 ? -3.237 -16.115 -28.672 1.00 119.83 386 CYS A C 1
ATOM 2419 O O . CYS A 1 336 ? -2.834 -16.225 -27.508 1.00 115.32 386 CYS A O 1
ATOM 2422 N N . TRP A 1 337 ? -4.265 -15.329 -28.993 1.00 114.47 387 TRP A N 1
ATOM 2423 C CA . TRP A 1 337 ? -4.846 -14.395 -28.037 1.00 118.52 387 TRP A CA 1
ATOM 2424 C C . TRP A 1 337 ? -6.183 -14.844 -27.456 1.00 131.59 387 TRP A C 1
ATOM 2425 O O . TRP A 1 337 ? -6.634 -14.249 -26.472 1.00 137.24 387 TRP A O 1
ATOM 2436 N N . PHE A 1 338 ? -6.830 -15.870 -28.025 1.00 127.07 388 PHE A N 1
ATOM 2437 C CA . PHE A 1 338 ? -8.165 -16.230 -27.545 1.00 114.62 388 PHE A CA 1
ATOM 2438 C C . PHE A 1 338 ? -8.162 -16.756 -26.114 1.00 119.93 388 PHE A C 1
ATOM 2439 O O . PHE A 1 338 ? -8.937 -16.236 -25.292 1.00 142.78 388 PHE A O 1
ATOM 2447 N N . PRO A 1 339 ? -7.360 -17.763 -25.742 1.00 118.66 389 PRO A N 1
ATOM 2448 C CA . PRO A 1 339 ? -7.451 -18.273 -24.362 1.00 129.27 389 PRO A CA 1
ATOM 2449 C C . PRO A 1 339 ? -7.117 -17.232 -23.310 1.00 131.85 389 PRO A C 1
ATOM 2450 O O . PRO A 1 339 ? -7.617 -17.320 -22.182 1.00 139.36 389 PRO A O 1
ATOM 2454 N N . PHE A 1 340 ? -6.290 -16.242 -23.649 1.00 141.18 390 PHE A N 1
ATOM 2455 C CA . PHE A 1 340 ? -5.981 -15.174 -22.707 1.00 146.92 390 PHE A CA 1
ATOM 2456 C C . PHE A 1 340 ? -7.213 -14.322 -22.422 1.00 144.80 390 PHE A C 1
ATOM 2457 O O . PHE A 1 340 ? -7.605 -14.140 -21.263 1.00 160.57 390 PHE A O 1
ATOM 2465 N N . PHE A 1 341 ? -7.839 -13.788 -23.475 1.00 126.73 391 PHE A N 1
ATOM 2466 C CA . PHE A 1 341 ? -9.057 -13.005 -23.291 1.00 128.24 391 PHE A CA 1
ATOM 2467 C C . PHE A 1 341 ? -10.183 -13.847 -22.708 1.00 138.52 391 PHE A C 1
ATOM 2468 O O . PHE A 1 341 ? -11.035 -13.324 -21.979 1.00 147.57 391 PHE A O 1
ATOM 2476 N N . PHE A 1 342 ? -10.205 -15.145 -23.017 1.00 132.07 392 PHE A N 1
ATOM 2477 C CA . PHE A 1 342 ? -11.263 -16.015 -22.514 1.00 141.61 392 PHE A CA 1
ATOM 2478 C C . PHE A 1 342 ? -11.208 -16.123 -20.995 1.00 160.58 392 PHE A C 1
ATOM 2479 O O . PHE A 1 342 ? -12.213 -15.906 -20.307 1.00 162.75 392 PHE A O 1
ATOM 2487 N N . THR A 1 343 ? -10.034 -16.453 -20.451 1.00 164.73 393 THR A N 1
ATOM 2488 C CA . THR A 1 343 ? -9.904 -16.587 -19.005 1.00 169.68 393 THR A CA 1
ATOM 2489 C C . THR A 1 343 ? -9.912 -15.234 -18.307 1.00 164.92 393 THR A C 1
ATOM 2490 O O . THR A 1 343 ? -10.393 -15.130 -17.173 1.00 167.19 393 THR A O 1
ATOM 2494 N N . TYR A 1 344 ? -9.384 -14.192 -18.956 1.00 154.46 394 TYR A N 1
ATOM 2495 C CA . TYR A 1 344 ? -9.414 -12.864 -18.351 1.00 145.61 394 TYR A CA 1
ATOM 2496 C C . TYR A 1 344 ? -10.840 -12.347 -18.212 1.00 143.57 394 TYR A C 1
ATOM 2497 O O . TYR A 1 344 ? -11.136 -11.594 -17.279 1.00 154.22 394 TYR A O 1
ATOM 2506 N N . THR A 1 345 ? -11.732 -12.737 -19.124 1.00 127.83 395 THR A N 1
ATOM 2507 C CA . THR A 1 345 ? -13.146 -12.428 -18.953 1.00 124.00 395 THR A CA 1
ATOM 2508 C C . THR A 1 345 ? -13.805 -13.344 -17.932 1.00 140.66 395 THR A C 1
ATOM 2509 O O . THR A 1 345 ? -14.744 -12.926 -17.245 1.00 150.91 395 THR A O 1
ATOM 2513 N N . LEU A 1 346 ? -13.334 -14.588 -17.825 1.00 145.65 396 LEU A N 1
ATOM 2514 C CA . LEU A 1 346 ? -13.912 -15.523 -16.867 1.00 154.32 396 LEU A CA 1
ATOM 2515 C C . LEU A 1 346 ? -13.651 -15.093 -15.429 1.00 142.78 396 LEU A C 1
ATOM 2516 O O . LEU A 1 346 ? -14.483 -15.346 -14.551 1.00 140.53 396 LEU A O 1
ATOM 2521 N N . THR A 1 347 ? -12.515 -14.441 -15.170 1.00 142.85 397 THR A N 1
ATOM 2522 C CA . THR A 1 347 ? -12.220 -13.973 -13.821 1.00 152.54 397 THR A CA 1
ATOM 2523 C C . THR A 1 347 ? -13.168 -12.861 -13.389 1.00 154.35 397 THR A C 1
ATOM 2524 O O . THR A 1 347 ? -13.383 -12.666 -12.188 1.00 168.08 397 THR A O 1
ATOM 2528 N N . ALA A 1 348 ? -13.746 -12.130 -14.346 1.00 135.54 398 ALA A N 1
ATOM 2529 C CA . ALA A 1 348 ? -14.647 -11.037 -13.999 1.00 133.13 398 ALA A CA 1
ATOM 2530 C C . ALA A 1 348 ? -15.968 -11.547 -13.436 1.00 143.89 398 ALA A C 1
ATOM 2531 O O . ALA A 1 348 ? -16.607 -10.853 -12.638 1.00 158.04 398 ALA A O 1
ATOM 2533 N N . VAL A 1 349 ? -16.392 -12.748 -13.833 1.00 148.61 399 VAL A N 1
ATOM 2534 C CA . VAL A 1 349 ? -17.636 -13.330 -13.345 1.00 154.27 399 VAL A CA 1
ATOM 2535 C C . VAL A 1 349 ? -17.392 -14.347 -12.233 1.00 166.93 399 VAL A C 1
ATOM 2536 O O . VAL A 1 349 ? -18.308 -15.087 -11.864 1.00 166.46 399 VAL A O 1
ATOM 2540 N N . GLY A 1 350 ? -16.177 -14.400 -11.692 1.00 177.61 400 GLY A N 1
ATOM 2541 C CA . GLY A 1 350 ? -15.877 -15.295 -10.592 1.00 188.12 400 GLY A CA 1
ATOM 2542 C C . GLY A 1 350 ? -15.389 -16.662 -11.022 1.00 193.42 400 GLY A C 1
ATOM 2543 O O . GLY A 1 350 ? -16.127 -17.648 -10.931 1.00 204.85 400 GLY A O 1
ATOM 2544 N N . CYS A 1 351 ? -14.145 -16.736 -11.492 1.00 184.67 401 CYS A N 1
ATOM 2545 C CA . CYS A 1 351 ? -13.533 -17.997 -11.883 1.00 182.81 401 CYS A CA 1
ATOM 2546 C C . CYS A 1 351 ? -12.060 -17.975 -11.504 1.00 190.30 401 CYS A C 1
ATOM 2547 O O . CYS A 1 351 ? -11.403 -16.932 -11.558 1.00 189.33 401 CYS A O 1
ATOM 2550 N N . SER A 1 352 ? -11.547 -19.141 -11.120 1.00 197.43 402 SER A N 1
ATOM 2551 C CA . SER A 1 352 ? -10.182 -19.276 -10.634 1.00 195.95 402 SER A CA 1
ATOM 2552 C C . SER A 1 352 ? -9.269 -19.789 -11.739 1.00 192.91 402 SER A C 1
ATOM 2553 O O . SER A 1 352 ? -9.633 -20.699 -12.490 1.00 190.50 402 SER A O 1
ATOM 2556 N N . VAL A 1 353 ? -8.080 -19.201 -11.829 1.00 185.88 403 VAL A N 1
ATOM 2557 C CA . VAL A 1 353 ? -7.064 -19.615 -12.795 1.00 174.57 403 VAL A CA 1
ATOM 2558 C C . VAL A 1 353 ? -5.698 -19.570 -12.119 1.00 174.79 403 VAL A C 1
ATOM 2559 O O . VAL A 1 353 ? -5.425 -18.646 -11.338 1.00 178.79 403 VAL A O 1
ATOM 2563 N N . PRO A 1 354 ? -4.821 -20.539 -12.374 1.00 169.30 404 PRO A N 1
ATOM 2564 C CA . PRO A 1 354 ? -3.486 -20.505 -11.768 1.00 178.30 404 PRO A CA 1
ATOM 2565 C C . PRO A 1 354 ? -2.674 -19.323 -12.275 1.00 171.17 404 PRO A C 1
ATOM 2566 O O . PRO A 1 354 ? -2.904 -18.791 -13.363 1.00 166.12 404 PRO A O 1
ATOM 2570 N N . ARG A 1 355 ? -1.699 -18.919 -11.457 1.00 160.19 405 ARG A N 1
ATOM 2571 C CA . ARG A 1 355 ? -0.878 -17.759 -11.792 1.00 156.81 405 ARG A CA 1
ATOM 2572 C C . ARG A 1 355 ? 0.042 -18.055 -12.970 1.00 170.18 405 ARG A C 1
ATOM 2573 O O . ARG A 1 355 ? 0.132 -17.262 -13.914 1.00 152.02 405 ARG A O 1
ATOM 2575 N N . THR A 1 356 ? 0.742 -19.192 -12.929 1.00 203.64 406 THR A N 1
ATOM 2576 C CA . THR A 1 356 ? 1.638 -19.548 -14.026 1.00 212.93 406 THR A CA 1
ATOM 2577 C C . THR A 1 356 ? 0.862 -19.818 -15.309 1.00 206.87 406 THR A C 1
ATOM 2578 O O . THR A 1 356 ? 1.305 -19.440 -16.400 1.00 218.80 406 THR A O 1
ATOM 2582 N N . LEU A 1 357 ? -0.297 -20.472 -15.199 1.00 185.46 407 LEU A N 1
ATOM 2583 C CA . LEU A 1 357 ? -1.122 -20.720 -16.376 1.00 181.65 407 LEU A CA 1
ATOM 2584 C C . LEU A 1 357 ? -1.667 -19.419 -16.951 1.00 171.59 407 LEU A C 1
ATOM 2585 O O . LEU A 1 357 ? -1.669 -19.226 -18.173 1.00 145.08 407 LEU A O 1
ATOM 2590 N N . PHE A 1 358 ? -2.136 -18.514 -16.087 1.00 179.01 408 PHE A N 1
ATOM 2591 C CA . PHE A 1 358 ? -2.631 -17.226 -16.559 1.00 174.73 408 PHE A CA 1
ATOM 2592 C C . PHE A 1 358 ? -1.515 -16.392 -17.173 1.00 165.58 408 PHE A C 1
ATOM 2593 O O . PHE A 1 358 ? -1.774 -15.558 -18.048 1.00 170.59 408 PHE A O 1
ATOM 2601 N N . LYS A 1 359 ? -0.273 -16.604 -16.733 1.00 149.92 409 LYS A N 1
ATOM 2602 C CA . LYS A 1 359 ? 0.858 -15.895 -17.323 1.00 142.92 409 LYS A CA 1
ATOM 2603 C C . LYS A 1 359 ? 1.186 -16.441 -18.708 1.00 154.55 409 LYS A C 1
ATOM 2604 O O . LYS A 1 359 ? 1.439 -15.675 -19.644 1.00 152.29 409 LYS A O 1
ATOM 2606 N N . PHE A 1 360 ? 1.188 -17.768 -18.857 1.00 173.27 410 PHE A N 1
ATOM 2607 C CA . PHE A 1 360 ? 1.522 -18.368 -20.143 1.00 180.43 410 PHE A CA 1
ATOM 2608 C C . PHE A 1 360 ? 0.449 -18.125 -21.195 1.00 178.24 410 PHE A C 1
ATOM 2609 O O . PHE A 1 360 ? 0.740 -18.233 -22.392 1.00 180.83 410 PHE A O 1
ATOM 2617 N N . PHE A 1 361 ? -0.775 -17.793 -20.778 1.00 165.95 411 PHE A N 1
ATOM 2618 C CA . PHE A 1 361 ? -1.845 -17.584 -21.745 1.00 144.47 411 PHE A CA 1
ATOM 2619 C C . PHE A 1 361 ? -1.602 -16.333 -22.583 1.00 129.57 411 PHE A C 1
ATOM 2620 O O . PHE A 1 361 ? -1.785 -16.359 -23.806 1.00 130.47 411 PHE A O 1
ATOM 2628 N N . PHE A 1 362 ? -1.192 -15.229 -21.954 1.00 141.23 412 PHE A N 1
ATOM 2629 C CA . PHE A 1 362 ? -0.795 -14.064 -22.735 1.00 150.22 412 PHE A CA 1
ATOM 2630 C C . PHE A 1 362 ? 0.653 -14.134 -23.200 1.00 158.30 412 PHE A C 1
ATOM 2631 O O . PHE A 1 362 ? 1.040 -13.372 -24.094 1.00 159.73 412 PHE A O 1
ATOM 2639 N N . TRP A 1 363 ? 1.461 -15.022 -22.614 1.00 170.47 413 TRP A N 1
ATOM 2640 C CA . TRP A 1 363 ? 2.766 -15.324 -23.192 1.00 177.60 413 TRP A CA 1
ATOM 2641 C C . TRP A 1 363 ? 2.618 -15.893 -24.596 1.00 166.64 413 TRP A C 1
ATOM 2642 O O . TRP A 1 363 ? 3.472 -15.656 -25.458 1.00 164.90 413 TRP A O 1
ATOM 2653 N N . PHE A 1 364 ? 1.537 -16.640 -24.841 1.00 157.15 414 PHE A N 1
ATOM 2654 C CA . PHE A 1 364 ? 1.233 -17.096 -26.192 1.00 150.44 414 PHE A CA 1
ATOM 2655 C C . PHE A 1 364 ? 0.852 -15.936 -27.101 1.00 137.57 414 PHE A C 1
ATOM 2656 O O . PHE A 1 364 ? 1.136 -15.975 -28.303 1.00 131.98 414 PHE A O 1
ATOM 2664 N N . GLY A 1 365 ? 0.211 -14.902 -26.553 1.00 134.10 415 GLY A N 1
ATOM 2665 C CA . GLY A 1 365 ? -0.104 -13.736 -27.356 1.00 132.43 415 GLY A CA 1
ATOM 2666 C C . GLY A 1 365 ? 1.109 -12.881 -27.662 1.00 139.38 415 GLY A C 1
ATOM 2667 O O . GLY A 1 365 ? 1.143 -12.189 -28.685 1.00 141.38 415 GLY A O 1
ATOM 2668 N N . TYR A 1 366 ? 2.119 -12.916 -26.791 1.00 138.69 416 TYR A N 1
ATOM 2669 C CA . TYR A 1 366 ? 3.327 -12.131 -27.020 1.00 144.97 416 TYR A CA 1
ATOM 2670 C C . TYR A 1 366 ? 4.133 -12.685 -28.188 1.00 155.36 416 TYR A C 1
ATOM 2671 O O . TYR A 1 366 ? 4.587 -11.930 -29.056 1.00 163.97 416 TYR A O 1
ATOM 2680 N N . CYS A 1 367 ? 4.320 -14.005 -28.230 1.00 157.87 417 CYS A N 1
ATOM 2681 C CA . CYS A 1 367 ? 5.088 -14.622 -29.306 1.00 165.66 417 CYS A CA 1
ATOM 2682 C C . CYS A 1 367 ? 4.362 -14.599 -30.646 1.00 147.09 417 CYS A C 1
ATOM 2683 O O . CYS A 1 367 ? 4.911 -15.104 -31.632 1.00 137.26 417 CYS A O 1
ATOM 2686 N N . ASN A 1 368 ? 3.152 -14.037 -30.707 1.00 143.55 418 ASN A N 1
ATOM 2687 C CA . ASN A 1 368 ? 2.476 -13.865 -31.988 1.00 148.67 418 ASN A CA 1
ATOM 2688 C C . ASN A 1 368 ? 3.205 -12.861 -32.872 1.00 143.02 418 ASN A C 1
ATOM 2689 O O . ASN A 1 368 ? 3.141 -12.958 -34.103 1.00 137.45 418 ASN A O 1
ATOM 2694 N N . SER A 1 369 ? 3.905 -11.900 -32.264 1.00 134.37 419 SER A N 1
ATOM 2695 C CA . SER A 1 369 ? 4.606 -10.885 -33.042 1.00 133.10 419 SER A CA 1
ATOM 2696 C C . SER A 1 369 ? 5.782 -11.470 -33.811 1.00 146.19 419 SER A C 1
ATOM 2697 O O . SER A 1 369 ? 6.115 -10.979 -34.895 1.00 140.38 419 SER A O 1
ATOM 2700 N N . SER A 1 370 ? 6.426 -12.504 -33.272 1.00 155.47 420 SER A N 1
ATOM 2701 C CA . SER A 1 370 ? 7.500 -13.183 -33.986 1.00 161.59 420 SER A CA 1
ATOM 2702 C C . SER A 1 370 ? 6.982 -14.274 -34.909 1.00 168.64 420 SER A C 1
ATOM 2703 O O . SER A 1 370 ? 7.630 -14.585 -35.916 1.00 178.05 420 SER A O 1
ATOM 2706 N N . LEU A 1 371 ? 5.832 -14.865 -34.581 1.00 161.48 421 LEU A N 1
ATOM 2707 C CA . LEU A 1 371 ? 5.212 -15.859 -35.446 1.00 154.67 421 LEU A CA 1
ATOM 2708 C C . LEU A 1 371 ? 4.554 -15.236 -36.668 1.00 158.71 421 LEU A C 1
ATOM 2709 O O . LEU A 1 371 ? 4.245 -15.954 -37.624 1.00 149.58 421 LEU A O 1
ATOM 2714 N N . ASN A 1 372 ? 4.339 -13.917 -36.659 1.00 164.33 422 ASN A N 1
ATOM 2715 C CA . ASN A 1 372 ? 3.667 -13.278 -37.789 1.00 156.56 422 ASN A CA 1
ATOM 2716 C C . ASN A 1 372 ? 4.554 -13.194 -39.027 1.00 138.10 422 ASN A C 1
ATOM 2717 O O . ASN A 1 372 ? 4.077 -13.537 -40.123 1.00 128.57 422 ASN A O 1
ATOM 2722 N N . PRO A 1 373 ? 5.819 -12.756 -38.948 1.00 138.43 423 PRO A N 1
ATOM 2723 C CA . PRO A 1 373 ? 6.613 -12.643 -40.183 1.00 130.36 423 PRO A CA 1
ATOM 2724 C C . PRO A 1 373 ? 6.926 -13.976 -40.838 1.00 144.54 423 PRO A C 1
ATOM 2725 O O . PRO A 1 373 ? 7.010 -14.036 -42.071 1.00 164.00 423 PRO A O 1
ATOM 2729 N N . VAL A 1 374 ? 7.104 -15.047 -40.060 1.00 142.66 424 VAL A N 1
ATOM 2730 C CA . VAL A 1 374 ? 7.486 -16.326 -40.648 1.00 143.69 424 VAL A CA 1
ATOM 2731 C C . VAL A 1 374 ? 6.352 -16.946 -41.454 1.00 141.13 424 VAL A C 1
ATOM 2732 O O . VAL A 1 374 ? 6.604 -17.811 -42.300 1.00 141.19 424 VAL A O 1
ATOM 2736 N N . ILE A 1 375 ? 5.106 -16.528 -41.216 1.00 133.15 425 ILE A N 1
ATOM 2737 C CA . ILE A 1 375 ? 3.990 -17.037 -42.008 1.00 126.98 425 ILE A CA 1
ATOM 2738 C C . ILE A 1 375 ? 4.152 -16.636 -43.468 1.00 127.04 425 ILE A C 1
ATOM 2739 O O . ILE A 1 375 ? 3.810 -17.398 -44.381 1.00 127.19 425 ILE A O 1
ATOM 2744 N N . TYR A 1 376 ? 4.687 -15.438 -43.711 1.00 130.63 426 TYR A N 1
ATOM 2745 C CA . TYR A 1 376 ? 4.915 -14.994 -45.082 1.00 127.87 426 TYR A CA 1
ATOM 2746 C C . TYR A 1 376 ? 5.960 -15.858 -45.776 1.00 138.03 426 TYR A C 1
ATOM 2747 O O . TYR A 1 376 ? 5.805 -16.206 -46.952 1.00 142.94 426 TYR A O 1
ATOM 2756 N N . THR A 1 377 ? 7.033 -16.214 -45.066 1.00 138.44 427 THR A N 1
ATOM 2757 C CA . THR A 1 377 ? 8.057 -17.066 -45.661 1.00 144.50 427 THR A CA 1
ATOM 2758 C C . THR A 1 377 ? 7.525 -18.463 -45.952 1.00 144.98 427 THR A C 1
ATOM 2759 O O . THR A 1 377 ? 7.918 -19.084 -46.947 1.00 148.49 427 THR A O 1
ATOM 2763 N N . ILE A 1 378 ? 6.613 -18.960 -45.115 1.00 141.70 428 ILE A N 1
ATOM 2764 C CA . ILE A 1 378 ? 6.091 -20.310 -45.293 1.00 142.39 428 ILE A CA 1
ATOM 2765 C C . ILE A 1 378 ? 5.135 -20.366 -46.479 1.00 139.08 428 ILE A C 1
ATOM 2766 O O . ILE A 1 378 ? 5.252 -21.240 -47.347 1.00 152.77 428 ILE A O 1
ATOM 2771 N N . PHE A 1 379 ? 4.178 -19.436 -46.538 1.00 133.22 429 PHE A N 1
ATOM 2772 C CA . PHE A 1 379 ? 3.075 -19.549 -47.484 1.00 129.32 429 PHE A CA 1
ATOM 2773 C C . PHE A 1 379 ? 3.196 -18.638 -48.700 1.00 132.07 429 PHE A C 1
ATOM 2774 O O . PHE A 1 379 ? 2.475 -18.853 -49.680 1.00 136.06 429 PHE A O 1
ATOM 2782 N N . ASN A 1 380 ? 4.070 -17.636 -48.673 1.00 143.45 430 ASN A N 1
ATOM 2783 C CA . ASN A 1 380 ? 4.203 -16.699 -49.780 1.00 149.88 430 ASN A CA 1
ATOM 2784 C C . ASN A 1 380 ? 5.593 -16.803 -50.389 1.00 163.97 430 ASN A C 1
ATOM 2785 O O . ASN A 1 380 ? 6.578 -17.040 -49.682 1.00 163.62 430 ASN A O 1
ATOM 2790 N N . HIS A 1 381 ? 5.664 -16.617 -51.707 1.00 168.41 431 HIS A N 1
ATOM 2791 C CA . HIS A 1 381 ? 6.922 -16.723 -52.434 1.00 178.51 431 HIS A CA 1
ATOM 2792 C C . HIS A 1 381 ? 7.607 -15.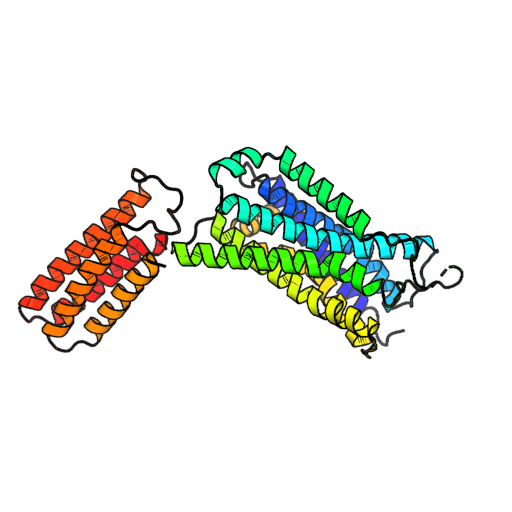376 -52.625 1.00 175.94 431 HIS A C 1
ATOM 2793 O O . HIS A 1 381 ? 8.841 -15.322 -52.676 1.00 187.45 431 HIS A O 1
ATOM 2800 N N . ASP A 1 382 ? 6.838 -14.290 -52.730 1.00 162.87 432 ASP A N 1
ATOM 2801 C CA . ASP A 1 382 ? 7.437 -12.970 -52.906 1.00 166.84 432 ASP A CA 1
ATOM 2802 C C . ASP A 1 382 ? 8.143 -12.511 -51.636 1.00 164.71 432 ASP A C 1
ATOM 2803 O O . ASP A 1 382 ? 9.271 -12.008 -51.688 1.00 163.96 432 ASP A O 1
ATOM 2808 N N . PHE A 1 383 ? 7.486 -12.666 -50.483 1.00 152.67 433 PHE A N 1
ATOM 2809 C CA . PHE A 1 383 ? 8.117 -12.302 -49.218 1.00 157.01 433 PHE A CA 1
ATOM 2810 C C . PHE A 1 383 ? 9.363 -13.139 -48.964 1.00 163.37 433 PHE A C 1
ATOM 2811 O O . PHE A 1 383 ? 10.395 -12.615 -48.528 1.00 181.52 433 PHE A O 1
ATOM 2819 N N . ARG A 1 384 ? 9.288 -14.443 -49.237 1.00 150.83 434 ARG A N 1
ATOM 2820 C CA . ARG A 1 384 ? 10.439 -15.315 -49.029 1.00 158.65 434 ARG A CA 1
ATOM 2821 C C . ARG A 1 384 ? 11.579 -14.967 -49.979 1.00 167.85 434 ARG A C 1
ATOM 2822 O O . ARG A 1 384 ? 12.752 -15.005 -49.589 1.00 180.81 434 ARG A O 1
ATOM 2830 N N . ARG A 1 385 ? 11.256 -14.621 -51.228 1.00 170.73 435 ARG A N 1
ATOM 2831 C CA . ARG A 1 385 ? 12.294 -14.221 -52.173 1.00 193.74 435 ARG A CA 1
ATOM 2832 C C . ARG A 1 385 ? 12.935 -12.902 -51.761 1.00 197.76 435 ARG A C 1
ATOM 2833 O O . ARG A 1 385 ? 14.151 -12.727 -51.896 1.00 212.99 435 ARG A O 1
ATOM 2841 N N . ALA A 1 386 ? 12.133 -11.964 -51.252 1.00 186.04 436 ALA A N 1
ATOM 2842 C CA . ALA A 1 386 ? 12.676 -10.681 -50.819 1.00 177.73 436 ALA A CA 1
ATOM 2843 C C . ALA A 1 386 ? 13.552 -10.841 -49.583 1.00 180.04 436 ALA A C 1
ATOM 2844 O O . ALA A 1 386 ? 14.575 -10.160 -49.449 1.00 186.76 436 ALA A O 1
ATOM 2846 N N . PHE A 1 387 ? 13.165 -11.733 -48.667 1.00 177.86 437 PHE A N 1
ATOM 2847 C CA . PHE A 1 387 ? 14.006 -12.006 -47.505 1.00 168.92 437 PHE A CA 1
ATOM 2848 C C . PHE A 1 387 ? 15.316 -12.659 -47.921 1.00 182.37 437 PHE A C 1
ATOM 2849 O O . PHE A 1 387 ? 16.379 -12.338 -47.376 1.00 185.46 437 PHE A O 1
ATOM 2857 N N . LYS A 1 388 ? 15.259 -13.578 -48.888 1.00 187.30 438 LYS A N 1
ATOM 2858 C CA . LYS A 1 388 ? 16.477 -14.199 -49.396 1.00 205.75 438 LYS A CA 1
ATOM 2859 C C . LYS A 1 388 ? 17.355 -13.188 -50.122 1.00 214.25 438 LYS A C 1
ATOM 2860 O O . LYS A 1 388 ? 18.585 -13.303 -50.090 1.00 236.02 438 LYS A O 1
ATOM 2866 N N . LYS A 1 389 ? 16.748 -12.194 -50.772 1.00 195.87 439 LYS A N 1
ATOM 2867 C CA . LYS A 1 389 ? 17.535 -11.180 -51.469 1.00 191.75 439 LYS A CA 1
ATOM 2868 C C . LYS A 1 389 ? 18.223 -10.241 -50.486 1.00 194.90 439 LYS A C 1
ATOM 2869 O O . LYS A 1 389 ? 19.372 -9.838 -50.703 1.00 207.12 439 LYS A O 1
ATOM 2871 N N . ILE A 1 390 ? 17.537 -9.880 -49.400 1.00 192.83 440 ILE A N 1
ATOM 2872 C CA . ILE A 1 390 ? 18.142 -9.015 -48.392 1.00 200.45 440 ILE A CA 1
ATOM 2873 C C . ILE A 1 390 ? 19.257 -9.752 -47.658 1.00 201.47 440 ILE A C 1
ATOM 2874 O O . ILE A 1 390 ? 20.285 -9.161 -47.304 1.00 194.93 440 ILE A O 1
ATOM 2879 N N . LEU A 1 391 ? 19.083 -11.056 -47.436 1.00 206.74 441 LEU A N 1
ATOM 2880 C CA . LEU A 1 391 ? 20.059 -11.819 -46.666 1.00 209.83 441 LEU A CA 1
ATOM 2881 C C . LEU A 1 391 ? 21.274 -12.202 -47.504 1.00 219.48 441 LEU A C 1
ATOM 2882 O O . LEU A 1 391 ? 22.401 -12.203 -46.998 1.00 218.87 441 LEU A O 1
ATOM 2884 N N . CYS A 1 392 ? 21.069 -12.531 -48.780 1.00 218.30 442 CYS A N 1
ATOM 2885 C CA . CYS A 1 392 ? 22.173 -12.996 -49.614 1.00 233.48 442 CYS A CA 1
ATOM 2886 C C . CYS A 1 392 ? 23.124 -11.856 -49.959 1.00 253.49 442 CYS A C 1
ATOM 2887 O O . CYS A 1 392 ? 24.329 -11.933 -49.694 1.00 264.97 442 CYS A O 1
ATOM 2890 N N . ARG A 1 393 ? 22.600 -10.787 -50.551 1.00 257.87 443 ARG A N 1
ATOM 2891 C CA . ARG A 1 393 ? 23.424 -9.649 -50.944 1.00 266.49 443 ARG A CA 1
ATOM 2892 C C . ARG A 1 393 ? 23.538 -8.643 -49.806 1.00 272.49 443 ARG A C 1
ATOM 2893 O O . ARG A 1 393 ? 22.752 -8.665 -48.861 1.00 270.16 443 ARG A O 1
#

CATH classification: 1.20.120.10

Sequence (375 aa):
SLQVTLTLVCLAGLLMLLTVFGNVLVIIAVFTSRALKAPQNLFLVSLASADILVATLVIPFSLANEVMGYWYFGKAWCEIYLALDVLFCTSSAWHLCAISLDRYWSITQAIEYNLKRTPRRIKAIIITVWVISAVISFPPLISIEPAEPRCEINDQKWYVISSCIGSFFAPCLIMILVYVRIYQIAKRRTADLEDNWETLNDNLKVIEKADNAAQVKDALTKMRAAALDAQKATPPKLEDKSPDSPEMKDFRHGFDILVGQIDDALKLANEGKVKEAQAAAEQLKTTRNAYIQKYLRQNREKRFTFVLAVVIGVFVVCWFPFFFTYTLTAVGCSVPRTLFKFFFWFGYCNSSLNPVIYTIFNHDFRRAFKKILCR

B-factor: mean 124.75, std 48.2, range [30.0, 274.31]

Radius of gyration: 27.87 Å; Cα contacts (8 Å, |Δi|>4): 406; chains: 1; bounding box: 44×63×78 Å

Solvent-accessible surface area: 20683 Å² total; per-residue (Å²): 131,48,122,81,57,67,73,77,67,88,82,10,40,86,14,22,114,85,2,55,119,14,1,61,26,2,37,69,1,11,143,88,34,88,109,114,38,53,44,40,17,44,4,4,21,7,6,2,39,2,5,31,70,17,4,73,83,0,11,55,99,18,31,28,34,111,19,109,28,32,43,18,173,41,131,71,23,5,46,92,27,15,51,52,35,36,25,5,16,0,0,10,0,56,1,4,2,16,9,0,54,4,16,49,110,36,56,63,78,59,133,117,34,105,128,117,14,62,77,208,120,4,40,51,72,23,111,71,9,58,82,65,0,47,96,76,10,133,24,89,156,61,76,30,101,121,112,153,34,165,28,41,76,36,77,81,52,206,37,2,74,69,22,2,90,13,3,5,59,32,0,6,103,64,0,76,104,16,26,73,108,14,130,114,32,38,90,209,145,24,38,102,10,90,85,17,32,87,53,0,39,71,10,14,120,67,1,124,174,13,111,64,30,73,74,0,96,76,1,0,73,99,0,80,66,8,0,67,81,0,24,172,20,74,0,16,64,2,76,122,105,56,107,106,11,108,60,7,118,41,0,76,96,1,0,72,51,1,16,32,44,0,60,95,0,30,148,45,2,104,95,39,80,25,131,76,0,40,64,23,3,102,118,1,78,89,25,8,42,69,61,1,89,70,8,50,132,70,29,174,60,28,113,23,11,117,4,6,29,36,6,12,31,40,4,27,112,11,25,88,33,33,13,93,14,24,29,63,51,26,111,64,57,114,46,78,87,106,74,47,28,115,43,60,79,97,2,18,31,10,8,8,85,9,4,71,10,2,48,110,104,26,117,45,2,102,172,24,23,146,50,74,79,93,231

Organism: Homo sapiens (NCBI:txid9606)

InterPro domains:
  IPR000276 G protein-coupled receptor, rhodopsin-like [PF00001] (65-441)
  IPR000276 G protein-coupled receptor, rhodopsin-like [PR00237] (50-74)
  IPR000276 G protein-coupled receptor, rhodopsin-like [PR00237] (83-104)
  IPR000276 G protein-coupled receptor, rhodopsin-like [PR00237] (128-150)
  IPR000276 G protein-coupled receptor, rhodopsin-like [PR00237] (164-185)
  IPR000276 G protein-coupled receptor, rhodopsin-like [PR00237] (212-235)
  IPR000276 G protein-coupled receptor, rhodopsin-like [PR00237] (387-411)
  IPR000276 G protein-coupled receptor, rhodopsin-like [PR00237] (423-449)
  IPR000276 G protein-coupled receptor, rhodopsin-like [PS00237] (134-150)
  IPR000276 G protein-coupled receptor, rhodopsin-like [SM01381] (59-456)
  IPR001946 Alpha 2A adrenoceptor [PR00558] (21-43)
  IPR001946 Alpha 2A adrenoceptor [PR00558] (186-209)
  IPR001946 Alpha 2A adrenoceptor [PR00558] (246-265)
  IPR001946 Alpha 2A adrenoceptor [PR00558] (271-290)
  IPR001946 Alpha 2A adrenoceptor [PR00558] (294-312)
  IPR001946 Alpha 2A adrenoceptor [PR00558] (325-342)
  IPR001946 Alpha 2A adrenoceptor [PR00558] (452-463)
  IPR002233 Adrenoceptor family [PR01103] (103-114)
  IPR002233 Adrenoceptor family [PR01103] (156-164)
  IPR002233 Adrenoceptor family [PR01103] (231-238)

Secondary structure (P-SEA, 3-state):
cccccaaaaaaaaaaaaaaaaaaaaaaaaaacccccccccaaaaaaaaaaaaaaaaccaaaaaaaaccccccccccccaaaaaaaaaaaaaaaaaaaaaaaaaaaaaacaaaaaaaccaaaaaaaaaaaaaaaaaaacccccccccccccccccccaaaaaaaaaacccaaaaaaaaaaaaaaaaaaaaccaaaaaaaaaaaaaaaaaccccaaaaaaaaaaaaaaaaaaaacccccccccccccaaaaaaaaaaaaaaaaaaaaaaaaaacaaaaaaaaaaaaaaaaaacccccccccaaaaaaaaaaaaaaaaaaacaaaaaaaaaaaabbbbbaaaaaaaaccccaaaaaaaaaaaaccaaaaaaaaaaaac

Foldseek 3Di:
DDPDQVVLVVVLVVLLCLLQVLLVLVLCLQPVDDPPHDLLCVLSNVLSVLLNCCSPQASVLVSCCVRVNLQQDFPVRLQVRQLSNQLSQLLNLVSLLVSLVLLLCCVPPVPVVVVVSDNVNSVVSSVVSSVLSSVLSDDPPQRAPGPRDRSHRDQALPSLVSSLCNRHVVSLVNSVVSVVVVVVVVCVQCVLLVVLVVLLVVLLVQLVPDDWLVSNLVSLVSNLVSLVSNLPHQAQACPPPDCPDVLNVLSNVLSVVLNVLSVVLNVCSVVTNSVVSNVSSVVSVVSSCVRPVVRNDHHPSVLVVVLSVVLSVLLCVQQVVLSVVSSVVSVPDDDDPVRNVVSCVSNSSSSSVNSVSCCVRPDSSVVSSCVVVVD

Nearest PDB structures (foldseek):
  6kux-assembly1_A  TM=1.003E+00  e=4.011E-47  Homo sapiens
  6kuy-assembly1_A  TM=9.815E-01  e=2.298E-39  Homo sapiens
  5v54-assembly1_A  TM=7.308E-01  e=6.452E-23  Homo sapiens
  5v54-assembly1_B  TM=6.922E-01  e=5.060E-23  Homo sapiens
  9d3g-assembly1_A  TM=7.022E-01  e=7.731E-20  Homo sapiens

GO terms:
  GO:0005886 plasma membrane (C, IDA)
  GO:0004938 alpha2-adrenergic receptor activity (F, IMP)
  GO:0071881 adenylate cyclase-inhibiting adrenergic receptor signaling pathway (P, IMP)
  GO:0005886 plasma membrane (C, EXP)
  GO:0030036 actin cytoskeleton organization (P, TAS)
  GO:0007265 Ras protein signal transduction (P, TAS)
  GO:0007266 Rho protein signal transduction (P, TAS)
  GO:0008284 positive regulation of cell population proliferation (P, TAS)
  GO:0004938 alpha2-adrenergic receptor activity (F, EXP)
  GO:0005886 plasma membrane (C, TAS)
  GO:0046676 negative regulation of insulin secretion (P, TAS)
  GO:0051379 epinephrine binding (F, IDA)
  GO:0051380 norepinephrine binding (F, IDA)
  GO:0001819 positive regulation of cytokine production (P, IDA)
  GO:0004938 alpha2-adrenergic receptor activity (F, IDA)
  GO:0005737 cytoplasm (C, IDA)
  GO:0043410 positive regulation of MAPK cascade (P, IDA)
  GO:0045742 positive regulation of epidermal growth factor receptor signaling pathway (P, IDA)
  GO:0032795 heterotrimeric G-protein binding (F, IDA)
  GO:0042803 protein homodimerization activity (F, IDA)